Protein AF-0000000087523172 (afdb_homodimer)

Radius of gyration: 26.83 Å; Cα contacts (8 Å, |Δi|>4): 997; chains: 2; bounding box: 46×82×58 Å

Foldseek 3Di:
DVLLVVLVVLLQVLQVCCVVPVDDLCVLVVLVCLQQAFQLLLLLLLLLQAPPAPVCVVQLLLLLVLLLVLLVVQLVVLLCCCCPVVVHDLLQSLLLSLQLRAFALDLPVQSVQCSVPNSNLNNSSLSNNLNRLLCNLVSLQVSLCVQQVDHDDSVVVQCVGNSSVSNVVSSVCSVVVHHPVPDDPVSSVSSVVSNVSRNSSSSSSNSSLQDQPLCVVQVVSLVVSLCSQQPVSLVVLLVCVVVSVHDLSSSLSSSLSSRGGGHCVSLVSCVVSVHDNSNNNNNRNVNNVVCSPSSVVVNVCSVVVVD/DVLLVVLVVLLQLLQVCCVVPVDDLCVLVVLVCLQQQFQLLLLLLLLLQAPPAPVCVVQLLLLLVLLLVLLVVQLVVLLCCCCPVVVHDLLQSLLLSLQLSAFALDLPVQSVQCSVPNSNLNNSSLSNNLNRLLCNLVSLQVSLCVQQVDHDDSVVVQCVRNSSVSNVVSSVCSVVVHHPVPDDPVSSVSSVVSNVSRNSSSSSSNSSLQDQPLCVVQVVSLVVSLCSQAPVSLVVLLVCVVVSVHDLSSSLSSSLSSRGGGHCVSLVSCVVSVHDNSNNSNNRNVNNVCCSPRSVVVNVCSVVVVD

Sequence (614 aa):
MEIIFVIIFLILLGWVLKYLGFLAEKDKVTLNNIVIYVGMPALVFNSMLTNVKANELASFFKLTIFILVISLLCAALAYLVGKKLLKLQPKSLAAFILVCACGNTAFMGFPIITGFYGTEGFTRAIFCDVATLVVVVALASYLGAKVSGQKVNVFKQILKFPPSIAWAASLVLILLGVNMDMLPTFIPTVLDLLAGVVVPLIMISLGVSLSGKYLKIAMIPAIGVTAIQLIIAPAMGVLASPLFSFAELDKKVAVMESSMPPAMTPAIFAEMYGFDTKLISASIFLSTVVSLGSIPLLHMILESGLIMEIIFVIIFLILLGWVLKYLGFLAEKDKVTLNNIVIYVGMPALVFNSMLTNVKANELASFFKLTIFILVISLLCAALAYLVGKKLLKLQPKSLAAFILVCACGNTAFMGFPIITGFYGTEGFTRAIFCDVATLVVVVALASYLGAKVSGQKVNVFKQILKFPPSIAWAASLVLILLGVNMDMLPTFIPTVLDLLAGVVVPLIMISLGVSLSGKYLKIAMIPAIGVTAIQLIIAPAMGVLASPLFSFAELDKKVAVMESSMPPAMTPAIFAEMYGFDTKLISASIFLSTVVSLGSIPLLHMILESGLI

pLDDT: mean 92.28, std 5.83, range [63.78, 98.5]

InterPro domains:
  IPR004776 Membrane transport PIN-like [PF03547] (2-137)
  IPR004776 Membrane transport PIN-like [PF03547] (154-297)
  IPR038770 Sodium/solute symporter superfamily [G3DSA:1.20.1530.20] (147-306)

Secondary structure (DSSP, 8-state):
-HHHHHHHHHHHHHHHHHHTTSS-TTHHHHHHHHIIIIIHHHHHHHHHHHH--GGGHHHHHHHHHHHHHHHHHHHHHHHHIIIIIS---HHHHHHHHHHHH-B-TTTTHHHHHHHHHHHHHHHHHHHHHHHHHHHHHHHHHHHHHHHH-----HHHHHTTSHHHHHHHHHHHHHHTT--GGGS-THHHHHHHHHHTTHHHHHHHHHHHH---TTTTTTHHHHHHHHHIIIIIHHHHHHHHGGGGT--HHHHHHHHHHTTPPBPSHHHHHHHHHT--HHHHHHHHHHHHHHHHHHHHHHHHHHHHT--/-HHHHHHHHHHHHHHHHHHTTSS-TTHHHHHHHHIIIIIHHHHHHHHHHHH--GGGHHHHHHHHHHHHHHHHHHHHHHHHIIIIIS---HHHHHHHHHHHH-B-TTTTHHHHHHHHHHHHHHHHHHHHHHHHHHHHHHHHHHHHHHHH-----HHHHHTTSHHHHHHHHHHHHHHTT--GGGS-THHHHHHHHHHTTHHHHHHHHHHHH---TTTTTTHHHHHHHHHIIIIIHHHHHHHHGGGGT--HHHHHHHHHHTTPPBPSHHHHHHHHHT--HHHHHHHHHHHHHHHHHHHHHHHHHHHHT--

Organism: NCBI:txid91560

Solvent-accessible surface area (backbone atoms only — not comparable to full-atom values): 29547 Å² total; per-residue (Å²): 118,54,51,55,55,35,51,52,48,39,21,49,48,18,33,49,35,35,73,74,60,75,37,57,73,73,47,36,56,54,44,47,46,46,29,45,71,42,9,39,21,27,37,43,35,50,38,41,33,68,72,53,53,61,90,50,46,68,68,48,48,49,39,16,51,50,42,38,52,52,24,50,50,32,26,52,49,30,44,49,44,29,50,70,73,63,55,43,53,71,42,45,31,48,29,48,21,47,44,32,27,20,41,16,26,52,78,50,27,38,47,52,36,29,60,76,48,34,65,70,32,28,45,53,37,52,35,28,29,53,25,38,53,53,47,47,39,49,50,47,30,53,45,23,31,72,73,57,63,48,79,63,68,42,67,64,53,52,65,61,35,48,41,52,41,27,45,53,53,39,50,53,36,28,71,72,68,48,43,54,86,76,47,64,79,42,52,60,54,44,30,49,40,35,28,39,33,28,53,49,40,42,32,22,31,50,19,44,63,60,51,67,83,35,28,81,83,22,41,66,64,15,50,50,35,29,45,43,18,57,47,48,34,24,50,50,33,60,71,48,41,73,79,65,70,54,55,71,68,55,42,52,48,49,27,54,40,40,32,24,34,37,36,69,64,56,54,56,51,18,66,74,46,61,29,33,52,52,44,41,46,10,22,34,34,53,17,47,61,52,37,71,54,50,48,59,51,49,52,50,43,53,71,67,62,81,96,117,53,52,56,55,34,51,52,49,38,22,49,48,18,33,50,35,35,72,72,61,77,36,58,74,70,47,38,55,56,43,46,47,47,28,46,69,43,10,40,22,27,36,42,34,49,37,40,32,67,72,52,55,60,90,49,47,68,66,47,49,49,37,18,50,50,42,38,51,51,24,52,50,32,27,52,50,29,45,50,44,29,50,71,73,64,55,42,55,70,41,45,29,48,29,48,20,48,47,31,27,21,39,15,26,52,78,52,27,37,48,52,36,30,61,76,49,36,65,70,32,30,46,53,38,52,36,29,30,53,25,37,55,53,47,46,40,49,50,47,30,54,46,23,31,70,74,57,64,48,78,61,67,43,68,62,54,51,66,63,36,48,42,50,41,27,45,52,53,38,51,53,36,28,70,72,68,50,43,55,86,77,47,64,78,41,52,62,54,43,29,50,39,36,27,39,33,29,53,49,42,44,32,21,32,49,20,44,63,61,51,68,83,35,28,82,83,23,41,68,64,15,50,50,37,29,44,42,18,58,45,48,34,23,51,50,32,60,69,50,42,72,80,65,71,55,54,71,67,54,41,53,49,50,26,52,40,40,32,24,32,40,38,68,64,54,55,56,52,19,65,75,44,61,32,32,51,51,44,42,46,11,22,36,34,54,19,47,61,50,37,71,54,50,48,58,51,49,50,50,43,52,70,67,61,82,98

Structure (mmCIF, N/CA/C/O backbone):
data_AF-0000000087523172-model_v1
#
loop_
_entity.id
_entity.type
_entity.pdbx_description
1 polymer 'AEC family transporter'
#
loop_
_atom_site.group_PDB
_atom_site.id
_atom_site.type_symbol
_atom_site.label_atom_id
_atom_site.label_alt_id
_atom_site.label_comp_id
_atom_site.label_asym_id
_atom_site.label_entity_id
_atom_site.label_seq_id
_atom_site.pdbx_PDB_ins_code
_atom_site.Cartn_x
_atom_site.Cartn_y
_atom_site.Cartn_z
_atom_site.occupancy
_atom_site.B_iso_or_equiv
_atom_site.auth_seq_id
_atom_site.auth_comp_id
_atom_site.auth_asym_id
_atom_site.auth_atom_id
_atom_site.pdbx_PDB_model_num
ATOM 1 N N . MET A 1 1 ? 11.305 19.484 -7.871 1 63.91 1 MET A N 1
ATOM 2 C CA . MET A 1 1 ? 10.07 19.719 -8.617 1 63.91 1 MET A CA 1
ATOM 3 C C . MET A 1 1 ? 9.422 18.391 -9.031 1 63.91 1 MET A C 1
ATOM 5 O O . MET A 1 1 ? 8.195 18.281 -9.062 1 63.91 1 MET A O 1
ATOM 9 N N . GLU A 1 2 ? 10.164 17.312 -9.023 1 80.06 2 GLU A N 1
ATOM 10 C CA . GLU A 1 2 ? 9.695 16.031 -9.516 1 80.06 2 GLU A CA 1
ATOM 11 C C . GLU A 1 2 ? 8.75 15.367 -8.516 1 80.06 2 GLU A C 1
ATOM 13 O O . GLU A 1 2 ? 7.773 14.719 -8.906 1 80.06 2 GLU A O 1
ATOM 18 N N . ILE A 1 3 ? 8.867 15.844 -7.301 1 81.25 3 ILE A N 1
ATOM 19 C CA . ILE A 1 3 ? 8.078 15.18 -6.266 1 81.25 3 ILE A CA 1
ATOM 20 C C . ILE A 1 3 ? 6.637 15.672 -6.328 1 81.25 3 ILE A C 1
ATOM 22 O O . ILE A 1 3 ? 5.703 14.906 -6.074 1 81.25 3 ILE A O 1
ATOM 26 N N . ILE A 1 4 ? 6.562 16.844 -6.711 1 81.69 4 ILE A N 1
ATOM 27 C CA . ILE A 1 4 ? 5.223 17.406 -6.766 1 81.69 4 ILE A CA 1
ATOM 28 C C . ILE A 1 4 ? 4.418 16.75 -7.879 1 81.69 4 ILE A C 1
ATOM 30 O O . ILE A 1 4 ? 3.219 16.5 -7.727 1 81.69 4 ILE A O 1
ATOM 34 N N . PHE A 1 5 ? 5.094 16.531 -8.922 1 87.94 5 PHE A N 1
ATOM 35 C CA . PHE A 1 5 ? 4.434 15.828 -10.008 1 87.94 5 PHE A CA 1
ATOM 36 C C . PHE A 1 5 ? 4 14.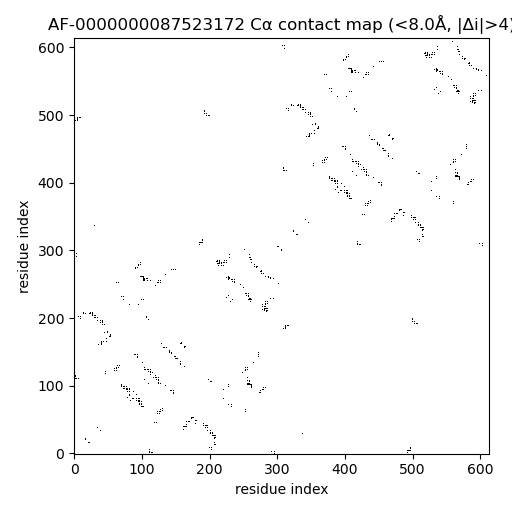43 -9.57 1 87.94 5 PHE A C 1
ATOM 38 O O . PHE A 1 5 ? 2.928 13.961 -9.961 1 87.94 5 PHE A O 1
ATOM 45 N N . VAL A 1 6 ? 4.797 13.875 -8.75 1 90.75 6 VAL A N 1
ATOM 46 C CA . VAL A 1 6 ? 4.496 12.539 -8.234 1 90.75 6 VAL A CA 1
ATOM 47 C C . VAL A 1 6 ? 3.234 12.586 -7.371 1 90.75 6 VAL A C 1
ATOM 49 O O . VAL A 1 6 ? 2.312 11.797 -7.566 1 90.75 6 VAL A O 1
ATOM 52 N N . ILE A 1 7 ? 3.168 13.555 -6.566 1 87.38 7 ILE A N 1
ATOM 53 C CA . ILE A 1 7 ? 2.062 13.688 -5.625 1 87.38 7 ILE A CA 1
ATOM 54 C C . ILE A 1 7 ? 0.773 13.992 -6.387 1 87.38 7 ILE A C 1
ATOM 56 O O . ILE A 1 7 ? -0.258 13.359 -6.156 1 87.38 7 ILE A O 1
ATOM 60 N N . ILE A 1 8 ? 0.877 14.883 -7.285 1 88.94 8 ILE A N 1
ATOM 61 C CA . ILE A 1 8 ? -0.281 15.273 -8.086 1 88.94 8 ILE A CA 1
ATOM 62 C C . ILE A 1 8 ? -0.781 14.07 -8.883 1 88.94 8 ILE A C 1
ATOM 64 O O . ILE A 1 8 ? -1.986 13.82 -8.953 1 88.94 8 ILE A O 1
ATOM 68 N N . PHE A 1 9 ? 0.11 13.383 -9.43 1 92.81 9 PHE A N 1
ATOM 69 C CA . PHE A 1 9 ? -0.251 12.219 -10.234 1 92.81 9 PHE A CA 1
ATOM 70 C C . PHE A 1 9 ? -0.989 11.188 -9.391 1 92.81 9 PHE A C 1
ATOM 72 O O . PHE A 1 9 ? -2.01 10.641 -9.812 1 92.81 9 PHE A O 1
ATOM 79 N N . LEU A 1 10 ? -0.521 10.922 -8.234 1 93.44 10 LEU A N 1
ATOM 80 C CA . LEU A 1 10 ? -1.11 9.891 -7.387 1 93.44 10 LEU A CA 1
ATOM 81 C C . LEU A 1 10 ? -2.498 10.312 -6.914 1 93.44 10 LEU A C 1
ATOM 83 O O . LEU A 1 10 ? -3.416 9.484 -6.863 1 93.44 10 LEU A O 1
ATOM 87 N N . ILE A 1 11 ? -2.643 11.57 -6.578 1 90.62 11 ILE A N 1
ATOM 88 C CA . ILE A 1 11 ? -3.949 12.078 -6.176 1 90.62 11 ILE A CA 1
ATOM 89 C C . ILE A 1 11 ? -4.922 11.984 -7.348 1 90.62 11 ILE A C 1
ATOM 91 O O . ILE A 1 11 ? -6.055 11.523 -7.191 1 90.62 11 ILE A O 1
ATOM 95 N N . LEU A 1 12 ? -4.461 12.406 -8.5 1 92.25 12 LEU A N 1
ATOM 96 C CA . LEU A 1 12 ? -5.289 12.344 -9.695 1 92.25 12 LEU A CA 1
ATOM 97 C C . LEU A 1 12 ? -5.672 10.906 -10.016 1 92.25 12 LEU A C 1
ATOM 99 O O . LEU A 1 12 ? -6.785 10.641 -10.477 1 92.25 12 LEU A O 1
ATOM 103 N N . LEU A 1 13 ? -4.75 10.047 -9.828 1 94.62 13 LEU A N 1
ATOM 104 C CA . LEU A 1 13 ? -5.02 8.633 -10.047 1 94.62 13 LEU A CA 1
ATOM 105 C C . LEU A 1 13 ? -6.172 8.156 -9.172 1 94.62 13 LEU A C 1
ATOM 107 O O . LEU A 1 13 ? -7.051 7.426 -9.633 1 94.62 13 LEU A O 1
ATOM 111 N N . GLY A 1 14 ? -6.156 8.523 -7.898 1 93.06 14 GLY A N 1
ATOM 112 C CA . GLY A 1 14 ? -7.266 8.188 -7.023 1 93.06 14 GLY A CA 1
ATOM 113 C C . GLY A 1 14 ? -8.602 8.703 -7.527 1 93.06 14 GLY A C 1
ATOM 114 O O . GLY A 1 14 ? -9.594 7.98 -7.523 1 93.06 14 GLY A O 1
ATOM 115 N N . TRP A 1 15 ? -8.57 9.898 -7.957 1 90.25 15 TRP A N 1
ATOM 116 C CA . TRP A 1 15 ? -9.773 10.523 -8.492 1 90.25 15 TRP A CA 1
ATOM 117 C C . TRP A 1 15 ? -10.258 9.789 -9.734 1 90.25 15 TRP A C 1
ATOM 119 O O . TRP A 1 15 ? -11.461 9.531 -9.891 1 90.25 15 TRP A O 1
ATOM 129 N N . VAL A 1 16 ? -9.383 9.438 -10.633 1 92.62 16 VAL A N 1
ATOM 130 C CA . VAL A 1 16 ? -9.703 8.758 -11.883 1 92.62 16 VAL A CA 1
ATOM 131 C C . VAL A 1 16 ? -10.258 7.363 -11.586 1 92.62 16 VAL A C 1
ATOM 133 O O . VAL A 1 16 ? -11.227 6.926 -12.211 1 92.62 16 VAL A O 1
ATOM 136 N N . LEU A 1 17 ? -9.656 6.699 -10.641 1 91.88 17 LEU A N 1
ATOM 137 C CA . LEU A 1 17 ? -10.117 5.363 -10.273 1 91.88 17 LEU A CA 1
ATOM 138 C C . LEU A 1 17 ? -11.539 5.406 -9.734 1 91.88 17 LEU A C 1
ATOM 140 O O . LEU A 1 17 ? -12.336 4.5 -10 1 91.88 17 LEU A O 1
ATOM 144 N N . LYS A 1 18 ? -11.781 6.398 -8.969 1 91.56 18 LYS A N 1
ATOM 145 C CA . LYS A 1 18 ? -13.148 6.594 -8.484 1 91.56 18 LYS A CA 1
ATOM 146 C C . LYS A 1 18 ? -14.094 6.91 -9.641 1 91.56 18 LYS A C 1
ATOM 148 O O . LYS A 1 18 ? -15.188 6.34 -9.727 1 91.56 18 LYS A O 1
ATOM 153 N N . TYR A 1 19 ? -13.688 7.758 -10.516 1 90.12 19 TYR A N 1
ATOM 154 C CA . TYR A 1 19 ? -14.492 8.18 -11.656 1 90.12 19 TYR A CA 1
ATOM 155 C C . TYR A 1 19 ? -14.812 7.004 -12.562 1 90.12 19 TYR A C 1
ATOM 157 O O . TYR A 1 19 ? -15.93 6.898 -13.07 1 90.12 19 TYR A O 1
ATOM 165 N N . LEU A 1 20 ? -13.914 6.117 -12.75 1 90.31 20 LEU A N 1
ATOM 166 C CA . LEU A 1 20 ? -14.078 4.977 -13.648 1 90.31 20 LEU A CA 1
ATOM 167 C C . LEU A 1 20 ? -14.781 3.824 -12.938 1 90.31 20 LEU A C 1
ATOM 169 O O . LEU A 1 20 ? -15.086 2.805 -13.562 1 90.31 20 LEU A O 1
ATOM 173 N N . GLY A 1 21 ? -14.961 3.98 -11.648 1 89.81 21 GLY A N 1
ATOM 174 C CA . GLY A 1 21 ? -15.734 2.992 -10.922 1 89.81 21 GLY A CA 1
ATOM 175 C C . GLY A 1 21 ? -14.898 1.84 -10.398 1 89.81 21 GLY A C 1
ATOM 176 O O . GLY A 1 21 ? -15.438 0.845 -9.906 1 89.81 21 GLY A O 1
ATOM 177 N N . PHE A 1 22 ? -13.602 1.986 -10.492 1 86.88 22 PHE A N 1
ATOM 178 C CA . PHE A 1 22 ? -12.734 0.94 -9.969 1 86.88 22 PHE A CA 1
ATOM 179 C C . PHE A 1 22 ? -12.688 0.997 -8.445 1 86.88 22 PHE A C 1
ATOM 181 O O . PHE A 1 22 ? -12.461 -0.021 -7.789 1 86.88 22 PHE A O 1
ATOM 188 N N . LEU A 1 23 ? -12.797 2.172 -7.938 1 89.31 23 LEU A N 1
ATOM 189 C CA . LEU A 1 23 ? -12.914 2.41 -6.504 1 89.31 23 LEU A CA 1
ATOM 190 C C . LEU A 1 23 ? -14.188 3.195 -6.188 1 89.31 23 LEU A C 1
ATOM 192 O O . LEU A 1 23 ? -14.617 4.035 -6.98 1 89.31 23 LEU A O 1
ATOM 196 N N . ALA A 1 24 ? -14.812 2.766 -5.109 1 90.75 24 ALA A N 1
ATOM 197 C CA . ALA A 1 24 ? -15.938 3.531 -4.578 1 90.75 24 ALA A CA 1
ATOM 198 C C . ALA A 1 24 ? -15.5 4.418 -3.414 1 90.75 24 ALA A C 1
ATOM 200 O O . ALA A 1 24 ? -14.391 4.258 -2.889 1 90.75 24 ALA A O 1
ATOM 201 N N . GLU A 1 25 ? -16.297 5.367 -3.021 1 88.38 25 GLU A N 1
ATOM 202 C CA . GLU A 1 25 ? -16 6.27 -1.911 1 88.38 25 GLU A CA 1
ATOM 203 C C . GLU A 1 25 ? -15.734 5.488 -0.626 1 88.38 25 GLU A C 1
ATOM 205 O O . GLU A 1 25 ? -14.883 5.879 0.178 1 88.38 25 GLU A O 1
ATOM 210 N N . LYS A 1 26 ? -16.391 4.406 -0.469 1 89.62 26 LYS A N 1
ATOM 211 C CA . LYS A 1 26 ? -16.266 3.604 0.746 1 89.62 26 LYS A CA 1
ATOM 212 C C . LYS A 1 26 ? -14.883 2.945 0.827 1 89.62 26 LYS A C 1
ATOM 214 O O . LYS A 1 26 ? -14.438 2.568 1.91 1 89.62 26 LYS A O 1
ATOM 219 N N . ASP A 1 27 ? -14.242 2.791 -0.289 1 90.88 27 ASP A N 1
ATOM 220 C CA . ASP A 1 27 ? -12.953 2.1 -0.333 1 90.88 27 ASP A CA 1
ATOM 221 C C . ASP A 1 27 ? -11.867 2.91 0.373 1 90.88 27 ASP A C 1
ATOM 223 O O . ASP A 1 27 ? -10.852 2.357 0.794 1 90.88 27 ASP A O 1
ATOM 227 N N . LYS A 1 28 ? -12.094 4.227 0.439 1 89.5 28 LYS A N 1
ATOM 228 C CA . LYS A 1 28 ? -11.117 5.055 1.129 1 89.5 28 LYS A CA 1
ATOM 229 C C . LYS A 1 28 ? -10.945 4.617 2.58 1 89.5 28 LYS A C 1
ATOM 231 O O . LYS A 1 28 ? -9.859 4.742 3.15 1 89.5 28 LYS A O 1
ATOM 236 N N . VAL A 1 29 ? -11.984 4.055 3.16 1 88 29 VAL A N 1
ATOM 237 C CA . VAL A 1 29 ? -11.945 3.621 4.551 1 88 29 VAL A CA 1
ATOM 238 C C . VAL A 1 29 ? -10.953 2.467 4.703 1 88 29 VAL A C 1
ATOM 240 O O . VAL A 1 29 ? -10.117 2.473 5.613 1 88 29 VAL A O 1
ATOM 243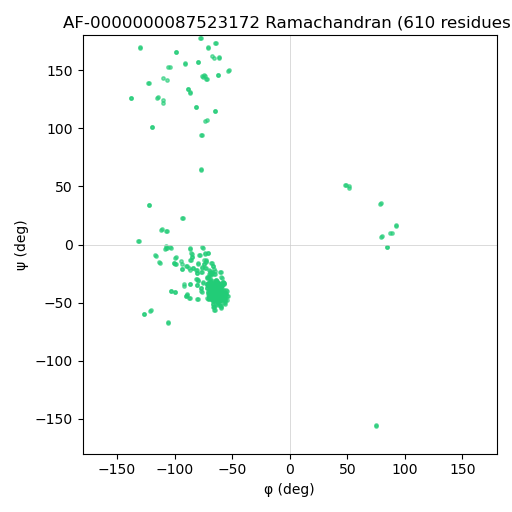 N N . THR A 1 30 ? -11 1.577 3.809 1 89.88 30 THR A N 1
ATOM 244 C CA . THR A 1 30 ? -10.086 0.438 3.828 1 89.88 30 THR A CA 1
ATOM 245 C C . THR A 1 30 ? -8.648 0.897 3.641 1 89.88 30 THR A C 1
ATOM 247 O O . THR A 1 30 ? -7.75 0.456 4.363 1 89.88 30 THR A O 1
ATOM 250 N N . LEU A 1 31 ? -8.438 1.741 2.674 1 91.5 31 LEU A N 1
ATOM 251 C CA . LEU A 1 31 ? -7.098 2.252 2.412 1 91.5 31 LEU A CA 1
ATOM 252 C C . LEU A 1 31 ? -6.551 2.992 3.631 1 91.5 31 LEU A C 1
ATOM 254 O O . LEU A 1 31 ? -5.41 2.768 4.035 1 91.5 31 LEU A O 1
ATOM 258 N N . ASN A 1 32 ? -7.344 3.762 4.203 1 87.94 32 ASN A N 1
ATOM 259 C CA . ASN A 1 32 ? -6.945 4.52 5.383 1 87.94 32 ASN A CA 1
ATOM 260 C C . ASN A 1 32 ? -6.652 3.604 6.566 1 87.94 32 ASN A C 1
ATOM 262 O O . ASN A 1 32 ? -5.73 3.861 7.348 1 87.94 32 ASN A O 1
ATOM 266 N N . ASN A 1 33 ? -7.438 2.584 6.703 1 87.94 33 ASN A N 1
ATOM 267 C CA . ASN A 1 33 ? -7.203 1.636 7.785 1 87.94 33 ASN A CA 1
ATOM 268 C C . ASN A 1 33 ? -5.836 0.968 7.66 1 87.94 33 ASN A C 1
ATOM 270 O O . ASN A 1 33 ? -5.129 0.803 8.656 1 87.94 33 ASN A O 1
ATOM 274 N N . ILE A 1 34 ? -5.512 0.633 6.484 1 91.62 34 ILE A N 1
ATOM 275 C CA . ILE A 1 34 ? -4.203 0.035 6.254 1 91.62 34 ILE A CA 1
ATOM 276 C C . ILE A 1 34 ? -3.107 1.041 6.605 1 91.62 34 ILE A C 1
ATOM 278 O O . ILE A 1 34 ? -2.125 0.694 7.266 1 91.62 34 ILE A O 1
ATOM 282 N N . VAL A 1 35 ? -3.287 2.232 6.191 1 90.75 35 VAL A N 1
ATOM 283 C CA . VAL A 1 35 ? -2.287 3.271 6.41 1 90.75 35 VAL A CA 1
ATOM 284 C C . VAL A 1 35 ? -2.164 3.568 7.902 1 90.75 35 VAL A C 1
ATOM 286 O O . VAL A 1 35 ? -1.058 3.6 8.445 1 90.75 35 VAL A O 1
ATOM 289 N N . ILE A 1 36 ? -3.25 3.727 8.617 1 88.56 36 ILE A N 1
ATOM 290 C CA . ILE A 1 36 ? -3.291 4.219 9.984 1 88.56 36 ILE A CA 1
ATOM 291 C C . ILE A 1 36 ? -2.863 3.111 10.945 1 88.56 36 ILE A C 1
ATOM 293 O O . ILE A 1 36 ? -2.123 3.361 11.898 1 88.56 36 ILE A O 1
ATOM 297 N N . TYR A 1 37 ? -3.254 1.885 10.648 1 89.25 37 TYR A N 1
ATOM 298 C CA . TYR A 1 37 ? -3.057 0.834 11.641 1 89.25 37 TYR A CA 1
ATOM 299 C C . TYR A 1 37 ? -1.81 0.015 11.328 1 89.25 37 TYR A C 1
ATOM 301 O O . TYR A 1 37 ? -1.288 -0.689 12.195 1 89.25 37 TYR A O 1
ATOM 309 N N . VAL A 1 38 ? -1.358 0.153 10.094 1 93.38 38 VAL A N 1
ATOM 310 C CA . VAL A 1 38 ? -0.256 -0.728 9.727 1 93.38 38 VAL A CA 1
ATOM 311 C C . VAL A 1 38 ? 0.902 0.099 9.172 1 93.38 38 VAL A C 1
ATOM 313 O O . VAL A 1 38 ? 1.975 0.161 9.773 1 93.38 38 VAL A O 1
ATOM 316 N N . GLY A 1 39 ? 0.68 0.823 8.102 1 93.38 39 GLY A N 1
ATOM 317 C CA . GLY A 1 39 ? 1.724 1.539 7.387 1 93.38 39 GLY A CA 1
ATOM 318 C C . GLY A 1 39 ? 2.395 2.611 8.227 1 93.38 39 GLY A C 1
ATOM 319 O O . GLY A 1 39 ? 3.619 2.627 8.359 1 93.38 39 GLY A O 1
ATOM 320 N N . MET A 1 40 ? 1.623 3.475 8.828 1 90.69 40 MET A N 1
ATOM 321 C CA . MET A 1 40 ? 2.162 4.621 9.547 1 90.69 40 MET A CA 1
ATOM 322 C C . MET A 1 40 ? 2.885 4.176 10.82 1 90.69 40 MET A C 1
ATOM 324 O O . MET A 1 40 ? 3.984 4.648 11.109 1 90.69 40 MET A O 1
ATOM 328 N N . PRO A 1 41 ? 2.314 3.289 11.57 1 92.81 41 PRO A N 1
ATOM 329 C CA . PRO A 1 41 ? 3.076 2.801 12.719 1 92.81 41 PRO A CA 1
ATOM 330 C C . PRO A 1 41 ? 4.426 2.201 12.328 1 92.81 41 PRO A C 1
ATOM 332 O O . PRO A 1 41 ? 5.434 2.451 12.992 1 92.81 41 PRO A O 1
ATOM 335 N N . ALA A 1 42 ? 4.41 1.449 11.258 1 94.44 42 ALA A N 1
ATOM 336 C CA . ALA A 1 42 ? 5.66 0.868 10.773 1 94.44 42 ALA A CA 1
ATOM 337 C C . ALA A 1 42 ? 6.648 1.955 10.359 1 94.44 42 ALA A C 1
ATOM 339 O O . ALA A 1 42 ? 7.836 1.877 10.672 1 94.44 42 ALA A O 1
ATOM 340 N N . LEU A 1 43 ? 6.168 2.883 9.68 1 91.88 43 LEU A N 1
ATOM 341 C CA . LEU A 1 43 ? 7 3.975 9.188 1 91.88 43 LEU A CA 1
ATOM 342 C C . LEU A 1 43 ? 7.566 4.789 10.344 1 91.88 43 LEU A C 1
ATOM 344 O O . LEU A 1 43 ? 8.75 5.133 10.344 1 91.88 43 LEU A O 1
ATOM 348 N N . VAL A 1 44 ? 6.754 5.098 11.281 1 93.31 44 VAL A N 1
ATOM 349 C CA . VAL A 1 44 ? 7.156 5.879 12.445 1 93.31 44 VAL A CA 1
ATOM 350 C C . VAL A 1 44 ? 8.211 5.113 13.242 1 93.31 44 VAL A C 1
ATOM 352 O O . VAL A 1 44 ? 9.281 5.648 13.539 1 93.31 44 VAL A O 1
ATOM 355 N N . PHE A 1 45 ? 7.895 3.846 13.508 1 94.69 45 PHE A N 1
ATOM 356 C CA . PHE A 1 45 ? 8.812 3.01 14.273 1 94.69 45 PHE A CA 1
ATOM 357 C C . PHE A 1 45 ? 10.156 2.896 13.562 1 94.69 45 PHE A C 1
ATOM 359 O O . PHE A 1 45 ? 11.211 3.074 14.188 1 94.69 45 PHE A O 1
ATOM 366 N N . ASN A 1 46 ? 10.102 2.648 12.336 1 93.69 46 ASN A N 1
ATOM 367 C CA . ASN A 1 46 ? 11.32 2.516 11.547 1 93.69 46 ASN A CA 1
ATOM 368 C C . ASN A 1 46 ? 12.117 3.814 11.531 1 93.69 46 ASN A C 1
ATOM 370 O O . ASN A 1 46 ? 13.328 3.807 11.781 1 93.69 46 ASN A O 1
ATOM 374 N N . SER A 1 47 ? 11.5 4.871 11.273 1 92.88 47 SER A N 1
ATOM 375 C CA . SER A 1 47 ? 12.172 6.16 11.148 1 92.88 47 SER A CA 1
ATOM 376 C C . SER A 1 47 ? 12.75 6.613 12.484 1 92.88 47 SER A C 1
ATOM 378 O O . SER A 1 47 ? 13.898 7.055 12.547 1 92.88 47 SER A O 1
ATOM 380 N N . MET A 1 48 ? 12.031 6.438 13.523 1 94.81 48 MET A N 1
ATOM 381 C CA . MET A 1 48 ? 12.453 6.875 14.852 1 94.81 48 MET A CA 1
ATOM 382 C C . MET A 1 48 ? 13.664 6.078 15.336 1 94.81 48 MET A C 1
ATOM 384 O O . MET A 1 48 ? 14.672 6.66 15.727 1 94.81 48 MET A O 1
ATOM 388 N N . LEU A 1 49 ? 13.586 4.789 15.219 1 95.38 49 LEU A N 1
ATOM 389 C CA . LEU A 1 49 ? 14.641 3.941 15.758 1 95.38 49 LEU A CA 1
ATOM 390 C C . LEU A 1 49 ? 15.891 4.004 14.875 1 95.38 49 LEU A C 1
ATOM 392 O O . LEU A 1 49 ? 16.984 3.631 15.312 1 95.38 49 LEU A O 1
ATOM 396 N N . THR A 1 50 ? 15.75 4.461 13.703 1 93.25 50 THR A N 1
ATOM 397 C CA . THR A 1 50 ? 16.891 4.539 12.789 1 93.25 50 THR A CA 1
ATOM 398 C C . THR A 1 50 ? 17.578 5.898 12.891 1 93.25 50 THR A C 1
ATOM 400 O O . THR A 1 50 ? 18.797 5.988 12.812 1 93.25 50 THR A O 1
ATOM 403 N N . ASN A 1 51 ? 16.781 6.941 13.133 1 92.88 51 ASN A N 1
ATOM 404 C CA . ASN A 1 51 ? 17.328 8.273 12.883 1 92.88 51 ASN A CA 1
ATOM 405 C C . ASN A 1 51 ? 17.406 9.094 14.164 1 92.88 51 ASN A C 1
ATOM 407 O O . ASN A 1 51 ? 17.984 10.188 14.172 1 92.88 51 ASN A O 1
ATOM 411 N N . VAL A 1 52 ? 16.844 8.617 15.219 1 94.62 52 VAL A N 1
ATOM 412 C CA . VAL A 1 52 ? 16.766 9.445 16.422 1 94.62 52 VAL A CA 1
ATOM 413 C C . VAL A 1 52 ? 17.594 8.812 17.531 1 94.62 52 VAL A C 1
ATOM 415 O O . VAL A 1 52 ? 17.453 7.621 17.812 1 94.62 52 VAL A O 1
ATOM 418 N N . LYS A 1 53 ? 18.547 9.594 18.125 1 94 53 LYS A N 1
ATOM 419 C CA . LYS A 1 53 ? 19.281 9.227 19.328 1 94 53 LYS A CA 1
ATOM 420 C C . LYS A 1 53 ? 18.766 9.984 20.547 1 94 53 LYS A C 1
ATOM 422 O O . LYS A 1 53 ? 18.219 11.086 20.406 1 94 53 LYS A O 1
ATOM 427 N N . ALA A 1 54 ? 18.891 9.469 21.641 1 94.38 54 ALA A N 1
ATOM 428 C CA . ALA A 1 54 ? 18.359 10.039 22.875 1 94.38 54 ALA A CA 1
ATOM 429 C C . ALA A 1 54 ? 18.859 11.461 23.094 1 94.38 54 ALA A C 1
ATOM 431 O O . ALA A 1 54 ? 18.109 12.344 23.531 1 94.38 54 ALA A O 1
ATOM 432 N N . ASN A 1 55 ? 20.078 11.664 22.781 1 94.12 55 ASN A N 1
ATOM 433 C CA . ASN A 1 55 ? 20.703 12.969 23.031 1 94.12 55 ASN A CA 1
ATOM 434 C C . ASN A 1 55 ? 20.203 14.023 22.047 1 94.12 55 ASN A C 1
ATOM 436 O O . ASN A 1 55 ? 20.484 15.211 22.219 1 94.12 55 ASN A O 1
ATOM 440 N N . GLU A 1 56 ? 19.438 13.688 21.016 1 93.94 56 GLU A N 1
ATOM 441 C CA . GLU A 1 56 ? 18.938 14.609 20 1 93.94 56 GLU A CA 1
ATOM 442 C C . GLU A 1 56 ? 17.469 14.922 20.219 1 93.94 56 GLU A C 1
ATOM 444 O O . GLU A 1 56 ? 16.891 15.734 19.5 1 93.94 56 GLU A O 1
ATOM 449 N N . LEU A 1 57 ? 16.859 14.352 21.172 1 95.25 57 LEU A N 1
ATOM 450 C CA . LEU A 1 57 ? 15.422 14.438 21.375 1 95.25 57 LEU A CA 1
ATOM 451 C C . LEU A 1 57 ? 14.992 15.875 21.625 1 95.25 57 LEU A C 1
ATOM 453 O O . LEU A 1 57 ? 13.93 16.297 21.172 1 95.25 57 LEU A O 1
ATOM 457 N N . ALA A 1 58 ? 15.805 16.578 22.312 1 94.31 58 ALA A N 1
ATOM 458 C CA . ALA A 1 58 ? 15.461 17.969 22.625 1 94.31 58 ALA A CA 1
ATOM 459 C C . ALA A 1 58 ? 15.289 18.781 21.344 1 94.31 58 ALA A C 1
ATOM 461 O O . ALA A 1 58 ? 14.383 19.609 21.25 1 94.31 58 ALA A O 1
ATOM 462 N N . SER A 1 59 ? 16.156 18.578 20.422 1 94.88 59 SER A N 1
ATOM 463 C CA . SER A 1 59 ? 16.094 19.281 19.141 1 94.88 59 SER A CA 1
ATOM 464 C C . SER A 1 59 ? 14.828 18.906 18.375 1 94.88 59 SER A C 1
ATOM 466 O O . SER A 1 59 ? 14.203 19.766 17.75 1 94.88 59 SER A O 1
ATOM 468 N N . PHE A 1 60 ? 14.469 17.719 18.453 1 96.25 60 PHE A N 1
ATOM 469 C CA . PHE A 1 60 ? 13.266 17.266 17.75 1 96.25 60 PHE A CA 1
ATOM 470 C C . PHE A 1 60 ? 12.016 17.844 18.406 1 96.25 60 PHE A C 1
ATOM 472 O O . PHE A 1 60 ? 11.055 18.188 17.719 1 96.25 60 PHE A O 1
ATOM 479 N N . PHE A 1 61 ? 12.039 18.016 19.688 1 96.75 61 PHE A N 1
ATOM 480 C CA . PHE A 1 61 ? 10.875 18.516 20.406 1 96.75 61 PHE A CA 1
ATOM 481 C C . PHE A 1 61 ? 10.672 20 20.156 1 96.75 61 PHE A C 1
ATOM 483 O O . PHE A 1 61 ? 9.562 20.516 20.297 1 96.75 61 PHE A O 1
ATOM 490 N N . LYS A 1 62 ? 11.703 20.672 19.734 1 97.38 62 LYS A N 1
ATOM 491 C CA . LYS A 1 62 ? 11.547 22.047 19.297 1 97.38 62 LYS A CA 1
ATOM 492 C C . LYS A 1 62 ? 10.57 22.156 18.125 1 97.38 62 LYS A C 1
ATOM 494 O O . LYS A 1 62 ? 9.82 23.125 18.016 1 97.38 62 LYS A O 1
ATOM 499 N N . LEU A 1 63 ? 10.625 21.172 17.312 1 98 63 LEU A N 1
ATOM 500 C CA . LEU A 1 63 ? 9.719 21.141 16.172 1 98 63 LEU A CA 1
ATOM 501 C C . LEU A 1 63 ? 8.266 21.016 16.625 1 98 63 LEU A C 1
ATOM 503 O O . LEU A 1 63 ? 7.379 21.672 16.094 1 98 63 LEU A O 1
ATOM 507 N N . THR A 1 64 ? 8.094 20.188 17.641 1 97.62 64 THR A N 1
ATOM 508 C CA . THR A 1 64 ? 6.766 20.016 18.203 1 97.62 64 THR A CA 1
ATOM 509 C C . THR A 1 64 ? 6.238 21.312 18.781 1 97.62 64 THR A C 1
ATOM 511 O O . THR A 1 64 ? 5.105 21.719 18.5 1 97.62 64 THR A O 1
ATOM 514 N N . ILE A 1 65 ? 7.062 21.953 19.484 1 97.81 65 ILE A N 1
ATOM 515 C CA . ILE A 1 65 ? 6.684 23.219 20.125 1 97.81 65 ILE A CA 1
ATOM 516 C C . ILE A 1 65 ? 6.391 24.266 19.047 1 97.81 65 ILE A C 1
ATOM 518 O O . ILE A 1 65 ? 5.43 25.031 19.156 1 97.81 65 ILE A O 1
ATOM 522 N N . PHE A 1 66 ? 7.215 24.281 18.047 1 98.12 66 PHE A N 1
ATOM 523 C CA . PHE A 1 66 ? 7.051 25.219 16.938 1 98.12 66 PHE A CA 1
ATOM 524 C C . PHE A 1 66 ? 5.676 25.078 16.297 1 98.12 66 PHE A C 1
ATOM 526 O O . PHE A 1 66 ? 4.949 26.062 16.156 1 98.12 66 PHE A O 1
ATOM 533 N N . ILE A 1 67 ? 5.297 23.859 15.953 1 98.06 67 ILE A N 1
ATOM 534 C CA . ILE A 1 67 ? 4.02 23.609 15.289 1 98.06 67 ILE A CA 1
ATOM 535 C C . ILE A 1 67 ? 2.873 23.906 16.25 1 98.06 67 ILE A C 1
ATOM 537 O O . ILE A 1 67 ? 1.823 24.406 15.844 1 98.06 67 ILE A O 1
ATOM 541 N N . LEU A 1 68 ? 3.072 23.562 17.516 1 97.5 68 LEU A N 1
ATOM 542 C CA . LEU A 1 68 ? 2.07 23.875 18.531 1 97.5 68 LEU A CA 1
ATOM 543 C C . LEU A 1 68 ? 1.778 25.375 18.562 1 97.5 68 LEU A C 1
ATOM 545 O O . LEU A 1 68 ? 0.615 25.781 18.578 1 97.5 68 LEU A O 1
ATOM 549 N N . VAL A 1 69 ? 2.811 26.141 18.578 1 97.62 69 VAL A N 1
ATOM 550 C CA . VAL A 1 69 ? 2.686 27.594 18.656 1 97.62 69 VAL A CA 1
ATOM 551 C C . VAL A 1 69 ? 1.985 28.109 17.406 1 97.62 69 VAL A C 1
ATOM 553 O O . VAL A 1 69 ? 1.047 28.906 17.484 1 97.62 69 VAL A O 1
ATOM 556 N N . ILE A 1 70 ? 2.398 27.656 16.234 1 98.06 70 ILE A N 1
ATOM 557 C CA . ILE A 1 70 ? 1.812 28.109 14.977 1 98.06 70 ILE A CA 1
ATOM 558 C C . ILE A 1 70 ? 0.333 27.734 14.938 1 98.06 70 ILE A C 1
ATOM 560 O O . ILE A 1 70 ? -0.505 28.531 14.516 1 98.06 70 ILE A O 1
ATOM 564 N N . SER A 1 71 ? 0.017 26.516 15.352 1 98 71 SER A N 1
ATOM 565 C CA . SER A 1 71 ? -1.363 26.031 15.352 1 98 71 SER A CA 1
ATOM 566 C C . SER A 1 71 ? -2.238 26.875 16.266 1 98 71 SER A C 1
ATOM 568 O O . SER A 1 71 ? -3.367 27.234 15.914 1 98 71 SER A O 1
ATOM 570 N N . LEU A 1 72 ? -1.748 27.188 17.438 1 97.25 72 LEU A N 1
ATOM 571 C CA . LEU A 1 72 ? -2.504 27.984 18.406 1 97.25 72 LEU A CA 1
ATOM 572 C C . LEU A 1 72 ? -2.699 29.406 17.891 1 97.25 72 LEU A C 1
ATOM 574 O O . LEU A 1 72 ? -3.756 30 18.109 1 97.25 72 LEU A O 1
ATOM 578 N N . LEU A 1 73 ? -1.675 29.922 17.266 1 97.94 73 LEU A N 1
ATOM 579 C CA . LEU A 1 73 ? -1.803 31.25 16.672 1 97.94 73 LEU A CA 1
ATOM 580 C C . LEU A 1 73 ? -2.848 31.234 15.555 1 97.94 73 LEU A C 1
ATOM 582 O O . LEU A 1 73 ? -3.629 32.188 15.43 1 97.94 73 LEU A O 1
ATOM 586 N N . CYS A 1 74 ? -2.852 30.203 14.766 1 98.31 74 CYS A N 1
ATOM 587 C CA . CYS A 1 74 ? -3.852 30.078 13.711 1 98.31 74 CYS A CA 1
ATOM 588 C C . CYS A 1 74 ? -5.254 29.953 14.305 1 98.31 74 CYS A C 1
ATOM 590 O O . CYS A 1 74 ? -6.207 30.516 13.758 1 98.31 74 CYS A O 1
ATOM 592 N N . ALA A 1 75 ? -5.363 29.219 15.383 1 98.06 75 ALA A N 1
ATOM 593 C CA . ALA A 1 75 ? -6.652 29.078 16.062 1 98.06 75 ALA A CA 1
ATOM 594 C C . ALA A 1 75 ? -7.152 30.438 16.547 1 98.06 75 ALA A C 1
ATOM 596 O O . ALA A 1 75 ? -8.336 30.766 16.391 1 98.06 75 ALA A O 1
ATOM 597 N N . ALA A 1 76 ? -6.273 31.188 17.172 1 98 76 ALA A N 1
ATOM 598 C CA . ALA A 1 76 ? -6.629 32.5 17.672 1 98 76 ALA A CA 1
ATOM 599 C C . ALA A 1 76 ? -7.047 33.438 16.547 1 98 76 ALA A C 1
ATOM 601 O O . ALA A 1 76 ? -8.047 34.156 16.641 1 98 76 ALA A O 1
ATOM 602 N N . LEU A 1 77 ? -6.262 33.406 15.492 1 98.31 77 LEU A N 1
ATOM 603 C CA . LEU A 1 77 ? -6.594 34.219 14.328 1 98.31 77 LEU A CA 1
ATOM 604 C C . LEU A 1 77 ? -7.93 33.781 13.727 1 98.31 77 LEU A C 1
ATOM 606 O O . LEU A 1 77 ? -8.727 34.625 13.312 1 98.31 77 LEU A O 1
ATOM 610 N N . ALA A 1 78 ? -8.125 32.5 13.633 1 98.5 78 ALA A N 1
ATOM 611 C CA . ALA A 1 78 ? -9.375 31.969 13.102 1 98.5 78 ALA A CA 1
ATOM 612 C C . ALA A 1 78 ? -10.57 32.438 13.938 1 98.5 78 ALA A C 1
ATOM 614 O O . ALA A 1 78 ? -11.633 32.719 13.391 1 98.5 78 ALA A O 1
ATOM 615 N N . TYR A 1 79 ? -10.414 32.406 15.242 1 97.81 79 TYR A N 1
ATOM 616 C CA . TYR A 1 79 ? -11.477 32.906 16.109 1 97.81 79 TYR A CA 1
ATOM 617 C C . TYR A 1 79 ? -11.82 34.344 15.805 1 97.81 79 TYR A C 1
ATOM 619 O O . TYR A 1 79 ? -13 34.688 15.664 1 97.81 79 TYR A O 1
ATOM 627 N N . LEU A 1 80 ? -10.781 35.156 15.68 1 98 80 LEU A N 1
ATOM 628 C CA . LEU A 1 80 ? -10.984 36.562 15.43 1 98 80 LEU A CA 1
ATOM 629 C C . LEU A 1 80 ? -11.648 36.781 14.07 1 98 80 LEU A C 1
ATOM 631 O O . LEU A 1 80 ? -12.625 37.531 13.961 1 98 80 LEU A O 1
ATOM 635 N N . VAL A 1 81 ? -11.156 36.125 13.039 1 97.94 81 VAL A N 1
ATOM 636 C CA . VAL A 1 81 ? -11.68 36.281 11.68 1 97.94 81 VAL A CA 1
ATOM 637 C C . VAL A 1 81 ? -13.094 35.719 11.609 1 97.94 81 VAL A C 1
ATOM 639 O O . VAL A 1 81 ? -13.992 36.344 11.039 1 97.94 81 VAL A O 1
ATOM 642 N N . GLY A 1 82 ? -13.312 34.562 12.141 1 97.81 82 GLY A N 1
ATOM 643 C CA . GLY A 1 82 ? -14.602 33.875 12.078 1 97.81 82 GLY A CA 1
ATOM 644 C C . GLY A 1 82 ? -15.695 34.594 12.836 1 97.81 82 GLY A C 1
ATOM 645 O O . GLY A 1 82 ? -16.828 34.688 12.367 1 97.81 82 GLY A O 1
ATOM 646 N N . LYS A 1 83 ? -15.336 35.062 14 1 96.94 83 LYS A N 1
ATOM 647 C CA . LYS A 1 83 ? -16.328 35.719 14.859 1 96.94 83 LYS A CA 1
ATOM 648 C C . LYS A 1 83 ? -16.562 37.156 14.414 1 96.94 83 LYS A C 1
ATOM 650 O O . LYS A 1 83 ? -17.719 37.594 14.297 1 96.94 83 LYS A O 1
ATOM 655 N N . LYS A 1 84 ? -15.555 37.875 14.18 1 97.06 84 LYS A N 1
ATOM 656 C CA . LYS A 1 84 ? -15.688 39.312 13.977 1 97.06 84 LYS A CA 1
ATOM 657 C C . LYS A 1 84 ? -15.914 39.656 12.5 1 97.06 84 LYS A C 1
ATOM 659 O O . LYS A 1 84 ? -16.703 40.531 12.172 1 97.06 84 LYS A O 1
ATOM 664 N N . LEU A 1 85 ? -15.156 39.031 11.633 1 96.19 85 LEU A N 1
ATOM 665 C CA . LEU A 1 85 ? -15.219 39.375 10.219 1 96.19 85 LEU A CA 1
ATOM 666 C C . LEU A 1 85 ? -16.312 38.594 9.508 1 96.19 85 LEU A C 1
ATOM 668 O O . LEU A 1 85 ? -17.141 39.156 8.789 1 96.19 85 LEU A O 1
ATOM 672 N N . LEU A 1 86 ? -16.359 37.312 9.766 1 96.69 86 LEU A N 1
ATOM 673 C CA . LEU A 1 86 ? -17.297 36.438 9.039 1 96.69 86 LEU A CA 1
ATOM 674 C C . LEU A 1 86 ? -18.594 36.281 9.82 1 96.69 86 LEU A C 1
ATOM 676 O O . LEU A 1 86 ? -19.594 35.844 9.266 1 96.69 86 LEU A O 1
ATOM 680 N N . LYS A 1 87 ? -18.531 36.625 11.109 1 97.56 87 LYS A N 1
ATOM 681 C CA . LYS A 1 87 ? -19.703 36.531 11.984 1 97.56 87 LYS A CA 1
ATOM 682 C C . LYS A 1 87 ? -20.359 35.156 11.906 1 97.56 87 LYS A C 1
ATOM 684 O O . LYS A 1 87 ? -21.578 35.062 11.711 1 97.56 87 LYS A O 1
ATOM 689 N N . LEU A 1 88 ? -19.594 34.188 12.055 1 97.38 88 LEU A N 1
ATOM 690 C CA . LEU A 1 88 ? -20.062 32.812 11.953 1 97.38 88 LEU A CA 1
ATOM 691 C C . LEU A 1 88 ? -20.859 32.406 13.188 1 97.38 88 LEU A C 1
ATOM 693 O O . LEU A 1 88 ? -20.547 32.844 14.305 1 97.38 88 LEU A O 1
ATOM 697 N N . GLN A 1 89 ? -21.844 31.594 12.984 1 96.69 89 GLN A N 1
ATOM 698 C CA . GLN A 1 89 ? -22.578 31 14.094 1 96.69 89 GLN A CA 1
ATOM 699 C C . GLN A 1 89 ? -21.703 30.031 14.875 1 96.69 89 GLN A C 1
ATOM 701 O O . GLN A 1 89 ? -20.672 29.578 14.367 1 96.69 89 GLN A O 1
ATOM 706 N N . PRO A 1 90 ? -22.062 29.703 16.047 1 95.81 90 PRO A N 1
ATOM 707 C CA . PRO A 1 90 ? -21.203 28.953 16.969 1 95.81 90 PRO A CA 1
ATOM 708 C C . PRO A 1 90 ? -20.703 27.641 16.344 1 95.81 90 PRO A C 1
ATOM 710 O O . PRO A 1 90 ? -19.5 27.344 16.422 1 95.81 90 PRO A O 1
ATOM 713 N N . LYS A 1 91 ? -21.578 26.891 15.68 1 96 91 LYS A N 1
ATOM 714 C CA . LYS A 1 91 ? -21.188 25.609 15.102 1 96 91 LYS A CA 1
ATOM 715 C C . LYS A 1 91 ? -20.219 25.797 13.938 1 96 91 LYS A C 1
ATOM 717 O O . LYS A 1 91 ? -19.266 25.031 13.773 1 96 91 LYS A O 1
ATOM 722 N N . SER A 1 92 ? -20.469 26.812 13.164 1 97.38 92 SER A N 1
ATOM 723 C CA . SER A 1 92 ? -19.594 27.141 12.039 1 97.38 92 SER A CA 1
ATOM 724 C C . SER A 1 92 ? -18.281 27.719 12.516 1 97.38 92 SER A C 1
ATOM 726 O O . SER A 1 92 ? -17.234 27.469 11.922 1 97.38 92 SER A O 1
ATOM 728 N N . LEU A 1 93 ? -18.391 28.516 13.562 1 97.69 93 LEU A N 1
ATOM 729 C CA . LEU A 1 93 ? -17.172 29.094 14.133 1 97.69 93 LEU A CA 1
ATOM 730 C C . LEU A 1 93 ? -16.25 28.016 14.688 1 97.69 93 LEU A C 1
ATOM 732 O O . LEU A 1 93 ? -15.047 28.047 14.469 1 97.69 93 LEU A O 1
ATOM 736 N N . ALA A 1 94 ? -16.812 27.062 15.359 1 96.94 94 ALA A N 1
ATOM 737 C CA . ALA A 1 94 ? -16.047 25.953 15.891 1 96.94 94 ALA A CA 1
ATOM 738 C C . ALA A 1 94 ? -15.359 25.172 14.766 1 96.94 94 ALA A C 1
ATOM 740 O O . ALA A 1 94 ? -14.18 24.844 14.859 1 96.94 94 ALA A O 1
ATOM 741 N N . ALA A 1 95 ? -16.125 24.906 13.711 1 97 95 ALA A N 1
ATOM 742 C CA . ALA A 1 95 ? -15.578 24.219 12.547 1 97 95 ALA A CA 1
ATOM 743 C C . ALA A 1 95 ? -14.438 25.016 11.914 1 97 95 ALA A C 1
ATOM 745 O O . ALA A 1 95 ? -13.383 24.453 11.602 1 97 95 ALA A O 1
ATOM 746 N N . PHE A 1 96 ? -14.641 26.281 11.797 1 98.06 96 PHE A N 1
ATOM 747 C CA . PHE A 1 96 ? -13.672 27.172 11.18 1 98.06 96 PHE A CA 1
ATOM 748 C C . PHE A 1 96 ? -12.375 27.203 11.984 1 98.06 96 PHE A C 1
ATOM 750 O O . PHE A 1 96 ? -11.289 27.094 11.414 1 98.06 96 PHE A O 1
ATOM 757 N N . ILE A 1 97 ? -12.445 27.297 13.258 1 98.12 97 ILE A N 1
ATOM 758 C CA . ILE A 1 97 ? -11.289 27.344 14.141 1 98.12 97 ILE A CA 1
ATOM 759 C C . ILE A 1 97 ? -10.523 26.016 14.039 1 98.12 97 ILE A C 1
ATOM 761 O O . ILE A 1 97 ? -9.297 26.016 13.906 1 98.12 97 ILE A O 1
ATOM 765 N N . LEU A 1 98 ? -11.25 24.984 14.039 1 96.44 98 LEU A N 1
ATOM 766 C CA . LEU A 1 98 ? -10.641 23.656 14.039 1 96.44 98 LEU A CA 1
ATOM 767 C C . LEU A 1 98 ? -9.867 23.422 12.742 1 96.44 98 LEU A C 1
ATOM 769 O O . LEU A 1 98 ? -8.727 22.953 12.773 1 96.44 98 LEU A O 1
ATOM 773 N N . VAL A 1 99 ? -10.406 23.781 11.625 1 97.25 99 VAL A N 1
ATOM 774 C CA . VAL A 1 99 ? -9.773 23.5 10.344 1 97.25 99 VAL A CA 1
ATOM 775 C C . VAL A 1 99 ? -8.625 24.484 10.117 1 97.25 99 VAL A C 1
ATOM 777 O O . VAL A 1 99 ? -7.652 24.156 9.43 1 97.25 99 VAL A O 1
ATOM 780 N N . CYS A 1 100 ? -8.648 25.594 10.727 1 98.12 100 CYS A N 1
ATOM 781 C CA . CYS A 1 100 ? -7.574 26.578 10.586 1 98.12 100 CYS A CA 1
ATOM 782 C C . CYS A 1 100 ? -6.391 26.219 11.477 1 98.12 100 CYS A C 1
ATOM 784 O O . CYS A 1 100 ? -5.258 26.609 11.203 1 98.12 100 CYS A O 1
ATOM 786 N N . ALA A 1 101 ? -6.664 25.5 12.492 1 97.31 101 ALA A N 1
ATOM 787 C CA . ALA A 1 101 ? -5.637 25.234 13.492 1 97.31 101 ALA A CA 1
ATOM 788 C C . ALA A 1 101 ? -4.91 23.922 13.203 1 97.31 101 ALA A C 1
ATOM 790 O O . ALA A 1 101 ? -3.783 23.719 13.656 1 97.31 101 ALA A O 1
ATOM 791 N N . CYS A 1 102 ? -5.543 23.078 12.453 1 95.75 102 CYS A N 1
ATOM 792 C CA . CYS A 1 102 ? -5.031 21.719 12.336 1 95.75 102 CYS A CA 1
ATOM 793 C C . CYS A 1 102 ? -4.684 21.406 10.883 1 95.75 102 CYS A C 1
ATOM 795 O O . CYS A 1 102 ? -5.547 20.984 10.117 1 95.75 102 CYS A O 1
ATOM 797 N N . GLY A 1 103 ? -3.385 21.484 10.633 1 96.62 103 GLY A N 1
ATOM 798 C CA . GLY A 1 103 ? -2.922 21.141 9.297 1 96.62 103 GLY A CA 1
ATOM 799 C C . GLY A 1 103 ? -2.809 19.656 9.062 1 96.62 103 GLY A C 1
ATOM 800 O O . GLY A 1 103 ? -2.729 18.875 10.016 1 96.62 103 GLY A O 1
ATOM 801 N N . ASN A 1 104 ? -2.859 19.266 7.828 1 94.44 104 ASN A N 1
ATOM 802 C CA . ASN A 1 104 ? -2.678 17.875 7.441 1 94.44 104 ASN A CA 1
ATOM 803 C C . ASN A 1 104 ? -1.206 17.469 7.469 1 94.44 104 ASN A C 1
ATOM 805 O O . ASN A 1 104 ? -0.645 17.078 6.441 1 94.44 104 ASN A O 1
ATOM 809 N N . THR A 1 105 ? -0.656 17.5 8.617 1 96 105 THR A N 1
ATOM 810 C CA . THR A 1 105 ? 0.78 17.328 8.805 1 96 105 THR A CA 1
ATOM 811 C C . THR A 1 105 ? 1.165 15.852 8.703 1 96 105 THR A C 1
ATOM 813 O O . THR A 1 105 ? 2.348 15.523 8.594 1 96 105 THR A O 1
ATOM 816 N N . ALA A 1 106 ? 0.193 15.008 8.656 1 91 106 ALA A N 1
ATOM 817 C CA . ALA A 1 106 ? 0.483 13.586 8.523 1 91 106 ALA A CA 1
ATOM 818 C C . ALA A 1 106 ? 0.18 13.094 7.113 1 91 106 ALA A C 1
ATOM 820 O O . ALA A 1 106 ? 1.094 12.891 6.309 1 91 106 ALA A O 1
ATOM 821 N N . PHE A 1 107 ? -1.074 13.07 6.699 1 86.69 107 PHE A N 1
ATOM 822 C CA . PHE A 1 107 ? -1.505 12.445 5.457 1 86.69 107 PHE A CA 1
ATOM 823 C C . PHE A 1 107 ? -0.92 13.164 4.25 1 86.69 107 PHE A C 1
ATOM 825 O O . PHE A 1 107 ? -0.588 12.539 3.244 1 86.69 107 PHE A O 1
ATOM 832 N N . MET A 1 108 ? -0.796 14.414 4.387 1 91 108 MET A N 1
ATOM 833 C CA . MET A 1 108 ? -0.168 15.172 3.307 1 91 108 MET A CA 1
ATOM 834 C C . MET A 1 108 ? 1.269 15.539 3.664 1 91 108 MET A C 1
ATOM 836 O O . MET A 1 108 ? 2.166 15.445 2.826 1 91 108 MET A O 1
ATOM 840 N N . GLY A 1 109 ? 1.475 15.891 4.824 1 94.19 109 GLY A N 1
ATOM 841 C CA . GLY A 1 109 ? 2.793 16.312 5.273 1 94.19 109 GLY A CA 1
ATOM 842 C C . GLY A 1 109 ? 3.846 15.227 5.129 1 94.19 109 GLY A C 1
ATOM 843 O O . GLY A 1 109 ? 4.938 15.484 4.621 1 94.19 109 GLY A O 1
ATOM 844 N N . PHE A 1 110 ? 3.523 14.07 5.559 1 91.56 110 PHE A N 1
ATOM 845 C CA . PHE A 1 110 ? 4.492 12.977 5.566 1 91.56 110 PHE A CA 1
ATOM 846 C C . PHE A 1 110 ? 4.98 12.68 4.152 1 91.56 110 PHE A C 1
ATOM 848 O O . PHE A 1 110 ? 6.184 12.703 3.887 1 91.56 110 PHE A O 1
ATOM 855 N N . PRO A 1 111 ? 4.094 12.477 3.225 1 87.56 111 PRO A N 1
ATOM 856 C CA . PRO A 1 111 ? 4.578 12.195 1.871 1 87.56 111 PRO A CA 1
ATOM 857 C C . PRO A 1 111 ? 5.336 13.367 1.258 1 87.56 111 PRO A C 1
ATOM 859 O O . PRO A 1 111 ? 6.32 13.172 0.542 1 87.56 111 PRO A O 1
ATOM 862 N N . ILE A 1 112 ? 4.91 14.516 1.517 1 92.12 112 ILE A N 1
ATOM 863 C CA . ILE A 1 112 ? 5.523 15.703 0.932 1 92.12 112 ILE A CA 1
ATOM 864 C C . ILE A 1 112 ? 6.93 15.891 1.502 1 92.12 112 ILE A C 1
ATOM 866 O O . ILE A 1 112 ? 7.891 16.062 0.751 1 92.12 112 ILE A O 1
ATOM 870 N N . ILE A 1 113 ? 7.066 15.773 2.768 1 95.06 113 ILE A N 1
ATOM 871 C CA . ILE A 1 113 ? 8.352 15.984 3.43 1 95.06 113 ILE A CA 1
ATOM 872 C C . ILE A 1 113 ? 9.312 14.852 3.061 1 95.06 113 ILE A C 1
ATOM 874 O O . ILE A 1 113 ? 10.492 15.086 2.812 1 95.06 113 ILE A O 1
ATOM 878 N N . THR A 1 114 ? 8.773 13.633 3.039 1 89 114 THR A N 1
ATOM 879 C CA . THR A 1 114 ? 9.602 12.508 2.627 1 89 114 THR A CA 1
ATOM 880 C C . THR A 1 114 ? 10.102 12.688 1.197 1 89 114 THR A C 1
ATOM 882 O O . THR A 1 114 ? 11.25 12.383 0.89 1 89 114 THR A O 1
ATOM 885 N N . GLY A 1 115 ? 9.273 13.164 0.38 1 87.38 115 GLY A N 1
ATOM 886 C CA . GLY A 1 115 ? 9.648 13.398 -1.005 1 87.38 115 GLY A CA 1
ATOM 887 C C . GLY A 1 115 ? 10.742 14.438 -1.157 1 87.38 115 GLY A C 1
ATOM 888 O O . GLY A 1 115 ? 11.656 14.273 -1.96 1 87.38 115 GLY A O 1
ATOM 889 N N . PHE A 1 116 ? 10.688 15.453 -0.383 1 91.44 116 PHE A N 1
ATOM 890 C CA . PHE A 1 116 ? 11.609 16.562 -0.541 1 91.44 116 PHE A CA 1
ATOM 891 C C . PHE A 1 116 ? 12.898 16.312 0.23 1 91.44 116 PHE A C 1
ATOM 893 O O . PHE A 1 116 ? 13.977 16.719 -0.207 1 91.44 116 PHE A O 1
ATOM 900 N N . TYR A 1 117 ? 12.75 15.609 1.402 1 93.88 117 TYR A N 1
ATOM 901 C CA . TYR A 1 117 ? 13.883 15.633 2.314 1 93.88 117 TYR A CA 1
ATOM 902 C C . TYR A 1 117 ? 14.242 14.227 2.785 1 93.88 117 TYR A C 1
ATOM 904 O O . TYR A 1 117 ? 15.078 14.055 3.672 1 93.88 117 TYR A O 1
ATOM 912 N N . GLY A 1 118 ? 13.578 13.258 2.305 1 88.38 118 GLY A N 1
ATOM 913 C CA . GLY A 1 118 ? 13.922 11.883 2.613 1 88.38 118 GLY A CA 1
ATOM 914 C C . GLY A 1 118 ? 13.523 11.461 4.016 1 88.38 118 GLY A C 1
ATOM 915 O O . GLY A 1 118 ? 12.602 12.039 4.602 1 88.38 118 GLY A O 1
ATOM 916 N N . THR A 1 119 ? 14.164 10.492 4.523 1 88 119 THR A N 1
ATOM 917 C CA . THR A 1 119 ? 13.82 9.883 5.809 1 88 119 THR A CA 1
ATOM 918 C C . THR A 1 119 ? 14.156 10.828 6.957 1 88 119 THR A C 1
ATOM 920 O O . THR A 1 119 ? 13.469 10.844 7.98 1 88 119 THR A O 1
ATOM 923 N N . GLU A 1 120 ? 15.219 11.547 6.738 1 92.19 120 GLU A N 1
ATOM 924 C CA . GLU A 1 120 ? 15.586 12.508 7.777 1 92.19 120 GLU A CA 1
ATOM 925 C C . GLU A 1 120 ? 14.508 13.578 7.941 1 92.19 120 GLU A C 1
ATOM 927 O O . GLU A 1 120 ? 14.188 13.977 9.062 1 92.19 120 GLU A O 1
ATOM 932 N N . GLY A 1 121 ? 13.992 14 6.836 1 95.75 121 GLY A N 1
ATOM 933 C CA . GLY A 1 121 ? 12.883 14.938 6.895 1 95.75 121 GLY A CA 1
ATOM 934 C C . GLY A 1 121 ? 11.625 14.344 7.504 1 95.75 121 GLY A C 1
ATOM 935 O O . GLY A 1 121 ? 10.961 14.992 8.312 1 95.75 121 GLY A O 1
ATOM 936 N N . PHE A 1 122 ? 11.398 13.156 7.164 1 93.69 122 PHE A N 1
ATOM 937 C CA . PHE A 1 122 ? 10.219 12.461 7.676 1 93.69 122 PHE A CA 1
ATOM 938 C C . PHE A 1 122 ? 10.258 12.383 9.195 1 93.69 122 PHE A C 1
ATOM 940 O O . PHE A 1 122 ? 9.242 12.602 9.859 1 93.69 122 PHE A O 1
ATOM 947 N N . THR A 1 123 ? 11.398 12.047 9.703 1 95.62 123 THR A N 1
ATOM 948 C CA . THR A 1 123 ? 11.539 11.93 11.148 1 95.62 123 THR A CA 1
ATOM 949 C C . THR A 1 123 ? 11.141 13.234 11.836 1 95.62 123 THR A C 1
ATOM 951 O O . THR A 1 123 ? 10.438 13.219 12.852 1 95.62 123 THR A O 1
ATOM 954 N N . ARG A 1 124 ? 11.547 14.297 11.258 1 97.31 124 ARG A N 1
ATOM 955 C CA . ARG A 1 124 ? 11.203 15.609 11.789 1 97.31 124 ARG A CA 1
ATOM 956 C C . ARG A 1 124 ? 9.703 15.875 11.664 1 97.31 124 ARG A C 1
ATOM 958 O O . ARG A 1 124 ? 9.094 16.453 12.57 1 97.31 124 ARG A O 1
ATOM 965 N N . ALA A 1 125 ? 9.125 15.406 10.578 1 97.06 125 ALA A N 1
ATOM 966 C CA . ALA A 1 125 ? 7.695 15.609 10.344 1 97.06 125 ALA A CA 1
ATOM 967 C C . ALA A 1 125 ? 6.859 14.867 11.383 1 97.06 125 ALA A C 1
ATOM 969 O O . ALA A 1 125 ? 5.777 15.328 11.758 1 97.06 125 ALA A O 1
ATOM 970 N N . ILE A 1 126 ? 7.348 13.789 11.844 1 95.75 126 ILE A N 1
ATOM 971 C CA . ILE A 1 126 ? 6.66 13.031 12.883 1 95.75 126 ILE A CA 1
ATOM 972 C C . ILE A 1 126 ? 6.488 13.898 14.125 1 95.75 126 ILE A C 1
ATOM 974 O O . ILE A 1 126 ? 5.395 13.977 14.688 1 95.75 126 ILE A O 1
ATOM 978 N N . PHE A 1 127 ? 7.555 14.547 14.523 1 96.75 127 PHE A N 1
ATOM 979 C CA . PHE A 1 127 ? 7.523 15.383 15.711 1 96.75 127 PHE A CA 1
ATOM 980 C C . PHE A 1 127 ? 6.621 16.594 15.508 1 96.75 127 PHE A C 1
ATOM 982 O O . PHE A 1 127 ? 5.961 17.047 16.438 1 96.75 127 PHE A O 1
ATOM 989 N N . CYS A 1 128 ? 6.605 17.047 14.312 1 97.25 128 CYS A N 1
ATOM 990 C CA . CYS A 1 128 ? 5.672 18.125 13.992 1 97.25 128 CYS A CA 1
ATOM 991 C C . CYS A 1 128 ? 4.23 17.672 14.148 1 97.25 128 CYS A C 1
ATOM 993 O O . CYS A 1 128 ? 3.408 18.375 14.742 1 97.25 128 CYS A O 1
ATOM 995 N N . ASP A 1 129 ? 3.949 16.5 13.695 1 95.06 129 ASP A N 1
ATOM 996 C CA . ASP A 1 129 ? 2.576 16.016 13.641 1 95.06 129 ASP A CA 1
ATOM 997 C C . ASP A 1 129 ? 2.047 15.711 15.039 1 95.06 129 ASP A C 1
ATOM 999 O O . ASP A 1 129 ? 0.838 15.766 15.281 1 95.06 129 ASP A O 1
ATOM 1003 N N . VAL A 1 130 ? 2.893 15.375 15.945 1 92.12 130 VAL A N 1
ATOM 1004 C CA . VAL A 1 130 ? 2.484 15.148 17.328 1 92.12 130 VAL A CA 1
ATOM 1005 C C . VAL A 1 130 ? 1.771 16.391 17.859 1 92.12 130 VAL A C 1
ATOM 1007 O O . VAL A 1 130 ? 0.758 16.281 18.562 1 92.12 130 VAL A O 1
ATOM 1010 N N . ALA A 1 131 ? 2.311 17.5 17.547 1 94.75 131 ALA A N 1
ATOM 1011 C CA . ALA A 1 131 ? 1.697 18.766 17.969 1 94.75 131 ALA A CA 1
ATOM 1012 C C . ALA A 1 131 ? 0.286 18.906 17.406 1 94.75 131 ALA A C 1
ATOM 1014 O O . ALA A 1 131 ? -0.636 19.312 18.109 1 94.75 131 ALA A O 1
ATOM 1015 N N . THR A 1 132 ? 0.186 18.578 16.156 1 93.81 132 THR A N 1
ATOM 1016 C CA . THR A 1 132 ? -1.106 18.703 15.492 1 93.81 132 THR A CA 1
ATOM 1017 C C . THR A 1 132 ? -2.141 17.781 16.141 1 93.81 132 THR A C 1
ATOM 1019 O O . THR A 1 132 ? -3.293 18.172 16.328 1 93.81 132 THR A O 1
ATOM 1022 N N . LEU A 1 133 ? -1.781 16.641 16.469 1 88.62 133 LEU A N 1
ATOM 1023 C CA . LEU A 1 133 ? -2.676 15.688 17.125 1 88.62 133 LEU A CA 1
ATOM 1024 C C . LEU A 1 133 ? -3.137 16.219 18.484 1 88.62 133 LEU A C 1
ATOM 1026 O O . LEU A 1 133 ? -4.32 16.125 18.812 1 88.62 133 LEU A O 1
ATOM 1030 N N . VAL A 1 134 ? -2.227 16.75 19.203 1 89 134 VAL A N 1
ATOM 1031 C CA . VAL A 1 134 ? -2.543 17.312 20.5 1 89 134 VAL A CA 1
ATOM 1032 C C . VAL A 1 134 ? -3.516 18.484 20.344 1 89 134 VAL A C 1
ATOM 1034 O O . VAL A 1 134 ? -4.504 18.578 21.078 1 89 134 VAL A O 1
ATOM 1037 N N . VAL A 1 135 ? -3.27 19.25 19.406 1 93.5 135 VAL A N 1
ATOM 1038 C CA . VAL A 1 135 ? -4.078 20.453 19.203 1 93.5 135 VAL A CA 1
ATOM 1039 C C . VAL A 1 135 ? -5.488 20.047 18.766 1 93.5 135 VAL A C 1
ATOM 1041 O O . VAL A 1 135 ? -6.477 20.594 19.281 1 93.5 135 VAL A O 1
ATOM 1044 N N . VAL A 1 136 ? -5.578 19.141 17.875 1 90.69 136 VAL A N 1
ATOM 1045 C CA . VAL A 1 136 ? -6.891 18.797 17.328 1 90.69 136 VAL A CA 1
ATOM 1046 C C . VAL A 1 136 ? -7.766 18.203 18.438 1 90.69 136 VAL A C 1
ATOM 1048 O O . VAL A 1 136 ? -8.938 18.562 18.562 1 90.69 136 VAL A O 1
ATOM 1051 N N . VAL A 1 137 ? -7.23 17.391 19.219 1 86.88 137 VAL A N 1
ATOM 1052 C CA . VAL A 1 137 ? -8 16.75 20.281 1 86.88 137 VAL A CA 1
ATOM 1053 C C . VAL A 1 137 ? -8.367 17.766 21.344 1 86.88 137 VAL A C 1
ATOM 1055 O O . VAL A 1 137 ? -9.523 17.844 21.766 1 86.88 137 VAL A O 1
ATOM 1058 N N . ALA A 1 138 ? -7.406 18.547 21.75 1 89.56 138 ALA A N 1
ATOM 1059 C CA . ALA A 1 138 ? -7.633 19.547 22.781 1 89.56 138 ALA A CA 1
ATOM 1060 C C . ALA A 1 138 ? -8.656 20.578 22.328 1 89.56 138 ALA A C 1
ATOM 1062 O O . ALA A 1 138 ? -9.609 20.875 23.062 1 89.56 138 ALA A O 1
ATOM 1063 N N . LEU A 1 139 ? -8.492 21.078 21.156 1 92.56 139 LEU A N 1
ATOM 1064 C CA . LEU A 1 139 ? -9.367 22.125 20.656 1 92.56 139 LEU A CA 1
ATOM 1065 C C . LEU A 1 139 ? -10.766 21.578 20.375 1 92.56 139 LEU A C 1
ATOM 1067 O O . LEU A 1 139 ? -11.766 22.25 20.641 1 92.56 139 LEU A O 1
ATOM 1071 N N . ALA A 1 140 ? -10.812 20.438 19.719 1 89.81 140 ALA A N 1
ATOM 1072 C CA . ALA A 1 140 ? -12.117 19.828 19.453 1 89.81 140 ALA A CA 1
ATOM 1073 C C . ALA A 1 140 ? -12.883 19.578 20.734 1 89.81 140 ALA A C 1
ATOM 1075 O O . ALA A 1 140 ? -14.094 19.797 20.812 1 89.81 140 ALA A O 1
ATOM 1076 N N . SER A 1 141 ? -12.195 19.047 21.719 1 87.81 141 SER A N 1
ATOM 1077 C CA . SER A 1 141 ? -12.82 18.781 23.016 1 87.81 141 SER A CA 1
ATOM 1078 C C . SER A 1 141 ? -13.312 20.078 23.656 1 87.81 141 SER A C 1
ATOM 1080 O O . SER A 1 141 ? -14.422 20.125 24.203 1 87.81 141 SER A O 1
ATOM 1082 N N . TYR A 1 142 ? -12.508 21.047 23.656 1 91.38 142 TYR A N 1
ATOM 1083 C CA . TYR A 1 142 ? -12.859 22.344 24.234 1 91.38 142 TYR A CA 1
ATOM 1084 C C . TYR A 1 142 ? -14.055 22.953 23.531 1 91.38 142 TYR A C 1
ATOM 1086 O O . TYR A 1 142 ? -15.031 23.359 24.172 1 91.38 142 TYR A O 1
ATOM 1094 N N . LEU A 1 143 ? -14.016 23.016 22.219 1 92.94 143 LEU A N 1
ATOM 1095 C CA . LEU A 1 143 ? -15.086 23.609 21.422 1 92.94 143 LEU A CA 1
ATOM 1096 C C . LEU A 1 143 ? -16.359 22.766 21.5 1 92.94 143 LEU A C 1
ATOM 1098 O O . LEU A 1 143 ? -17.469 23.297 21.5 1 92.94 143 LEU A O 1
ATOM 1102 N N . GLY A 1 144 ? -16.141 21.5 21.453 1 90.19 144 GLY A N 1
ATOM 1103 C CA . GLY A 1 144 ? -17.281 20.609 21.609 1 90.19 144 GLY A CA 1
ATOM 1104 C C . GLY A 1 144 ? -18.031 20.828 22.922 1 90.19 144 GLY A C 1
ATOM 1105 O O . GLY A 1 144 ? -19.266 20.859 22.922 1 90.19 144 GLY A O 1
ATOM 1106 N N . ALA A 1 145 ? -17.266 20.891 23.984 1 88.62 145 ALA A N 1
ATOM 1107 C CA . ALA A 1 145 ? -17.875 21.172 25.281 1 88.62 145 ALA A CA 1
ATOM 1108 C C . ALA A 1 145 ? -18.641 22.484 25.266 1 88.62 145 ALA A C 1
ATOM 1110 O O . ALA A 1 145 ? -19.734 22.594 25.844 1 88.62 145 ALA A O 1
ATOM 1111 N N . LYS A 1 146 ? -18.109 23.391 24.625 1 90 146 LYS A N 1
ATOM 1112 C CA . LYS A 1 146 ? -18.703 24.719 24.562 1 90 146 LYS A CA 1
ATOM 1113 C C . LYS A 1 146 ? -19.969 24.703 23.703 1 90 146 LYS A C 1
ATOM 1115 O O . LYS A 1 146 ? -20.953 25.375 24.047 1 90 146 LYS A O 1
ATOM 1120 N N . VAL A 1 147 ? -19.906 24.016 22.672 1 89.19 147 VAL A N 1
ATOM 1121 C CA . VAL A 1 147 ? -21 24.062 21.688 1 89.19 147 VAL A CA 1
ATOM 1122 C C . VAL A 1 147 ? -22.047 23.016 22.031 1 89.19 147 VAL A C 1
ATOM 1124 O O . VAL A 1 147 ? -23.25 23.266 21.922 1 89.19 147 VAL A O 1
ATOM 1127 N N . SER A 1 148 ? -21.641 21.812 22.391 1 83.88 148 SER A N 1
ATOM 1128 C CA . SER A 1 148 ? -22.578 20.703 22.531 1 83.88 148 SER A CA 1
ATOM 1129 C C . SER A 1 148 ? -22.688 20.266 24 1 83.88 148 SER A C 1
ATOM 1131 O O . SER A 1 148 ? -23.578 19.484 24.359 1 83.88 148 SER A O 1
ATOM 1133 N N . GLY A 1 149 ? -21.797 20.656 24.812 1 83.5 149 GLY A N 1
ATOM 1134 C CA . GLY A 1 149 ? -21.797 20.25 26.219 1 83.5 149 GLY A CA 1
ATOM 1135 C C . GLY A 1 149 ? -21.141 18.906 26.453 1 83.5 149 GLY A C 1
ATOM 1136 O O . GLY A 1 149 ? -21.047 18.453 27.594 1 83.5 149 GLY A O 1
ATOM 1137 N N . GLN A 1 150 ? -20.719 18.281 25.422 1 79.19 150 GLN A N 1
ATOM 1138 C CA . GLN A 1 150 ? -20.094 16.969 25.547 1 79.19 150 GLN A CA 1
ATOM 1139 C C . GLN A 1 150 ? -18.594 17.094 25.812 1 79.19 150 GLN A C 1
ATOM 1141 O O . GLN A 1 150 ? -17.938 18 25.297 1 79.19 150 GLN A O 1
ATOM 1146 N N . LYS A 1 151 ? -18.094 16.359 26.828 1 73.81 151 LYS A N 1
ATOM 1147 C CA . LYS A 1 151 ? -16.672 16.375 27.125 1 73.81 151 LYS A CA 1
ATOM 1148 C C . LYS A 1 151 ? -16.016 15.047 26.781 1 73.81 151 LYS A C 1
ATOM 1150 O O . LYS A 1 151 ? -16.594 13.984 27 1 73.81 151 LYS A O 1
ATOM 1155 N N . VAL A 1 152 ? -15 15.148 25.953 1 72.25 152 VAL A N 1
ATOM 1156 C CA . VAL A 1 152 ? -14.234 13.93 25.672 1 72.25 152 VAL A CA 1
ATOM 1157 C C . VAL A 1 152 ? -12.852 14.039 26.312 1 72.25 152 VAL A C 1
ATOM 1159 O O . VAL A 1 152 ? -12.336 15.141 26.5 1 72.25 152 VAL A O 1
ATOM 1162 N N . ASN A 1 153 ? -12.359 12.891 26.828 1 73 153 ASN A N 1
ATOM 1163 C CA . ASN A 1 153 ? -11.008 12.836 27.375 1 73 153 ASN A CA 1
ATOM 1164 C C . ASN A 1 153 ? -9.961 12.867 26.266 1 73 153 ASN A C 1
ATOM 1166 O O . ASN A 1 153 ? -9.781 11.883 25.547 1 73 153 ASN A O 1
ATOM 1170 N N . VAL A 1 154 ? -9.289 13.945 26.094 1 67.69 154 VAL A N 1
ATOM 1171 C CA . VAL A 1 154 ? -8.281 14.234 25.078 1 67.69 154 VAL A CA 1
ATOM 1172 C C . VAL A 1 154 ? -7.164 13.195 25.141 1 67.69 154 VAL A C 1
ATOM 1174 O O . VAL A 1 154 ? -6.738 12.664 24.125 1 67.69 154 VAL A O 1
ATOM 1177 N N . PHE A 1 155 ? -6.746 12.945 26.297 1 69.88 155 PHE A N 1
ATOM 1178 C CA . PHE A 1 155 ? -5.617 12.039 26.484 1 69.88 155 PHE A CA 1
ATOM 1179 C C . PHE A 1 155 ? -5.949 10.641 25.984 1 69.88 155 PHE A C 1
ATOM 1181 O O . PHE A 1 155 ? -5.129 10 25.328 1 69.88 155 PHE A O 1
ATOM 1188 N N . LYS A 1 156 ? -7.055 10.203 26.203 1 73.56 156 LYS A N 1
ATOM 1189 C CA . LYS A 1 156 ? -7.477 8.875 25.797 1 73.56 156 LYS A CA 1
ATOM 1190 C C . LYS A 1 156 ? -7.582 8.781 24.266 1 73.56 156 LYS A C 1
ATOM 1192 O O . LYS A 1 156 ? -7.238 7.75 23.688 1 73.56 156 LYS A O 1
ATOM 1197 N N . GLN A 1 157 ? -7.902 9.938 23.766 1 74 157 GLN A N 1
ATOM 1198 C CA . GLN A 1 157 ? -8.078 9.953 22.328 1 74 157 GLN A CA 1
ATOM 1199 C C . GLN A 1 157 ? -6.73 9.93 21.609 1 74 157 GLN A C 1
ATOM 1201 O O . GLN A 1 157 ? -6.582 9.281 20.562 1 74 157 GLN A O 1
ATOM 1206 N N . ILE A 1 158 ? -5.809 10.656 22.109 1 70.69 158 ILE A N 1
ATOM 1207 C CA . ILE A 1 158 ? -4.473 10.711 21.531 1 70.69 158 ILE A CA 1
ATOM 1208 C C . ILE A 1 158 ? -3.818 9.336 21.609 1 70.69 158 ILE A C 1
ATOM 1210 O O . ILE A 1 158 ? -3.213 8.883 20.625 1 70.69 158 ILE A O 1
ATOM 1214 N N . LEU A 1 159 ? -3.951 8.703 22.703 1 75 159 LEU A N 1
ATOM 1215 C CA . LEU A 1 159 ? -3.289 7.422 22.938 1 75 159 LEU A CA 1
ATOM 1216 C C . LEU A 1 159 ? -3.994 6.301 22.188 1 75 159 LEU A C 1
ATOM 1218 O O . LEU A 1 159 ? -3.484 5.18 22.109 1 75 159 LEU A O 1
ATOM 1222 N N . LYS A 1 160 ? -5.004 6.676 21.578 1 79.44 160 LYS A N 1
ATOM 1223 C CA . LYS A 1 160 ? -5.734 5.652 20.828 1 79.44 160 LYS A CA 1
ATOM 1224 C C . LYS A 1 160 ? -5.371 5.68 19.344 1 79.44 160 LYS A C 1
ATOM 1226 O O . LYS A 1 160 ? -5.684 4.742 18.609 1 79.44 160 LYS A O 1
ATOM 1231 N N . PHE A 1 161 ? -4.66 6.758 18.984 1 80.56 161 PHE A N 1
ATOM 1232 C CA . PHE A 1 161 ? -4.266 6.855 17.594 1 80.56 161 PHE A CA 1
ATOM 1233 C C . PHE A 1 161 ? -3.025 6.016 17.312 1 80.56 161 PHE A C 1
ATOM 1235 O O . PHE A 1 161 ? -1.955 6.277 17.859 1 80.56 161 PHE A O 1
ATOM 1242 N N . PRO A 1 162 ? -3.068 5.059 16.5 1 87.62 162 PRO A N 1
ATOM 1243 C CA . PRO A 1 162 ? -2.018 4.047 16.344 1 87.62 162 PRO A CA 1
ATOM 1244 C C . PRO A 1 162 ? -0.657 4.656 16.016 1 87.62 162 PRO A C 1
ATOM 1246 O O . PRO A 1 162 ? 0.356 4.277 16.609 1 87.62 162 PRO A O 1
ATOM 1249 N N . PRO A 1 163 ? -0.565 5.586 15.086 1 87.25 163 PRO A N 1
ATOM 1250 C CA . PRO A 1 163 ? 0.749 6.184 14.844 1 87.25 163 PRO A CA 1
ATOM 1251 C C . PRO A 1 163 ? 1.331 6.863 16.078 1 87.25 163 PRO A C 1
ATOM 1253 O O . PRO A 1 163 ? 2.549 6.863 16.266 1 87.25 163 PRO A O 1
ATOM 1256 N N . SER A 1 164 ? 0.497 7.438 16.859 1 88.19 164 SER A N 1
ATOM 1257 C CA . SER A 1 164 ? 0.957 8.078 18.078 1 88.19 164 SER A CA 1
ATOM 1258 C C . SER A 1 164 ? 1.458 7.047 19.094 1 88.19 164 SER A C 1
ATOM 1260 O O . SER A 1 164 ? 2.418 7.297 19.812 1 88.19 164 SER A O 1
ATOM 1262 N N . ILE A 1 165 ? 0.81 5.961 19.094 1 90.81 165 ILE A N 1
ATOM 1263 C CA . ILE A 1 165 ? 1.256 4.875 19.969 1 90.81 165 ILE A CA 1
ATOM 1264 C C . ILE A 1 165 ? 2.633 4.391 19.516 1 90.81 165 ILE A C 1
ATOM 1266 O O . ILE A 1 165 ? 3.516 4.156 20.344 1 90.81 165 ILE A O 1
ATOM 1270 N N . ALA A 1 166 ? 2.801 4.27 18.234 1 93.19 166 ALA A N 1
ATOM 1271 C CA . ALA A 1 166 ? 4.094 3.857 17.688 1 93.19 166 ALA A CA 1
ATOM 1272 C C . ALA A 1 166 ? 5.18 4.871 18.031 1 93.19 166 ALA A C 1
ATOM 1274 O O . ALA A 1 166 ? 6.309 4.496 18.359 1 93.19 166 ALA A O 1
ATOM 1275 N N . TRP A 1 167 ? 4.82 6.129 17.922 1 93.12 167 TRP A N 1
ATOM 1276 C CA . TRP A 1 167 ? 5.758 7.195 18.266 1 93.12 167 TRP A CA 1
ATOM 1277 C C . TRP A 1 167 ? 6.16 7.121 19.734 1 93.12 167 TRP A C 1
ATOM 1279 O O . TRP A 1 167 ? 7.348 7.172 20.047 1 93.12 167 TRP A O 1
ATOM 1289 N N . ALA A 1 168 ? 5.199 6.957 20.641 1 93.31 168 ALA A N 1
ATOM 1290 C CA . ALA A 1 168 ? 5.465 6.875 22.078 1 93.31 168 ALA A CA 1
ATOM 1291 C C . ALA A 1 168 ? 6.309 5.648 22.422 1 93.31 168 ALA A C 1
ATOM 1293 O O . ALA A 1 168 ? 7.262 5.734 23.188 1 93.31 168 ALA A O 1
ATOM 1294 N N . ALA A 1 169 ? 5.953 4.535 21.844 1 94.5 169 ALA A N 1
ATOM 1295 C CA . ALA A 1 169 ? 6.711 3.309 22.078 1 94.5 169 ALA A CA 1
ATOM 1296 C C . ALA A 1 169 ? 8.156 3.461 21.594 1 94.5 169 ALA A C 1
ATOM 1298 O O . ALA A 1 169 ? 9.086 3.023 22.281 1 94.5 169 ALA A O 1
ATOM 1299 N N . SER A 1 170 ? 8.328 4.035 20.438 1 95.81 170 SER A N 1
ATOM 1300 C CA . SER A 1 170 ? 9.672 4.254 19.906 1 95.81 170 SER A CA 1
ATOM 1301 C C . SER A 1 170 ? 10.484 5.164 20.812 1 95.81 170 SER A C 1
ATOM 1303 O O . SER A 1 170 ? 11.688 4.953 21 1 95.81 170 SER A O 1
ATOM 1305 N N . LEU A 1 171 ? 9.828 6.211 21.328 1 95.38 171 LEU A N 1
ATOM 1306 C CA . LEU A 1 171 ? 10.492 7.137 22.234 1 95.38 171 LEU A CA 1
ATOM 1307 C C . LEU A 1 171 ? 11.008 6.406 23.469 1 95.38 171 LEU A C 1
ATOM 1309 O O . LEU A 1 171 ? 12.141 6.641 23.906 1 95.38 171 LEU A O 1
ATOM 1313 N N . VAL A 1 172 ? 10.164 5.535 24.016 1 96.12 172 VAL A N 1
ATOM 1314 C CA . VAL A 1 172 ? 10.547 4.758 25.188 1 96.12 172 VAL A CA 1
ATOM 1315 C C . VAL A 1 172 ? 11.75 3.877 24.859 1 96.12 172 VAL A C 1
ATOM 1317 O O . VAL A 1 172 ? 12.711 3.809 25.625 1 96.12 172 VAL A O 1
ATOM 1320 N N . LEU A 1 173 ? 11.734 3.248 23.781 1 96.06 173 LEU A N 1
ATOM 1321 C CA . LEU A 1 173 ? 12.828 2.369 23.375 1 96.06 173 LEU A CA 1
ATOM 1322 C C . LEU A 1 173 ? 14.109 3.162 23.156 1 96.06 173 LEU A C 1
ATOM 1324 O O . LEU A 1 173 ? 15.195 2.705 23.531 1 96.06 173 LEU A O 1
ATOM 1328 N N . ILE A 1 174 ? 13.961 4.312 22.562 1 95.81 174 ILE A N 1
ATOM 1329 C CA . ILE A 1 174 ? 15.117 5.168 22.328 1 95.81 174 ILE A CA 1
ATOM 1330 C C . ILE A 1 174 ? 15.742 5.574 23.656 1 95.81 174 ILE A C 1
ATOM 1332 O O . ILE A 1 174 ? 16.969 5.539 23.812 1 95.81 174 ILE A O 1
ATOM 1336 N N . LEU A 1 175 ? 14.914 5.879 24.625 1 96 175 LEU A N 1
ATOM 1337 C CA . LEU A 1 175 ? 15.383 6.297 25.938 1 96 175 LEU A CA 1
ATOM 1338 C C . LEU A 1 175 ? 16.031 5.129 26.688 1 96 175 LEU A C 1
ATOM 1340 O O . LEU A 1 175 ? 16.922 5.332 27.516 1 96 175 LEU A O 1
ATOM 1344 N N . LEU A 1 176 ? 15.602 3.928 26.312 1 96.12 176 LEU A N 1
ATOM 1345 C CA . LEU A 1 176 ? 16.172 2.725 26.906 1 96.12 176 LEU A CA 1
ATOM 1346 C C . LEU A 1 176 ? 17.422 2.287 26.156 1 96.12 176 LEU A C 1
ATOM 1348 O O . LEU A 1 176 ? 18.047 1.28 26.5 1 96.12 176 LEU A O 1
ATOM 1352 N N . GLY A 1 177 ? 17.75 2.949 25.094 1 94.31 177 GLY A N 1
ATOM 1353 C CA . GLY A 1 177 ? 18.969 2.693 24.359 1 94.31 177 GLY A CA 1
ATOM 1354 C C . GLY A 1 177 ? 18.797 1.698 23.234 1 94.31 177 GLY A C 1
ATOM 1355 O O . GLY A 1 177 ? 19.781 1.183 22.703 1 94.31 177 GLY A O 1
ATOM 1356 N N . VAL A 1 178 ? 17.594 1.453 22.844 1 93.38 178 VAL A N 1
ATOM 1357 C CA . VAL A 1 178 ? 17.312 0.49 21.781 1 93.38 178 VAL A CA 1
ATOM 1358 C C . VAL A 1 178 ? 17.359 1.192 20.422 1 93.38 178 VAL A C 1
ATOM 1360 O O . VAL A 1 178 ? 16.844 2.305 20.281 1 93.38 178 VAL A O 1
ATOM 1363 N N . ASN A 1 179 ? 18.047 0.543 19.453 1 92.44 179 ASN A N 1
ATOM 1364 C CA . ASN A 1 179 ? 18.062 1.035 18.078 1 92.44 179 ASN A CA 1
ATOM 1365 C C . ASN A 1 179 ? 17.734 -0.075 17.094 1 92.44 179 ASN A C 1
ATOM 1367 O O . ASN A 1 179 ? 17.625 -1.242 17.469 1 92.44 179 ASN A O 1
ATOM 1371 N N . MET A 1 180 ? 17.531 0.296 15.891 1 91.81 180 MET A N 1
ATOM 1372 C CA . MET A 1 180 ? 17.062 -0.63 14.859 1 91.81 180 MET A CA 1
ATOM 1373 C C . MET A 1 180 ? 18.062 -1.766 14.656 1 91.81 180 MET A C 1
ATOM 1375 O O . MET A 1 180 ? 17.672 -2.902 14.391 1 91.81 180 MET A O 1
ATOM 1379 N N . ASP A 1 181 ? 19.266 -1.483 14.805 1 91.12 181 ASP A N 1
ATOM 1380 C CA . ASP A 1 181 ? 20.328 -2.453 14.562 1 91.12 181 ASP A CA 1
ATOM 1381 C C . ASP A 1 181 ? 20.281 -3.592 15.578 1 91.12 181 ASP A C 1
ATOM 1383 O O . ASP A 1 181 ? 20.891 -4.645 15.367 1 91.12 181 ASP A O 1
ATOM 1387 N N . MET A 1 182 ? 19.594 -3.357 16.703 1 92.44 182 MET A N 1
ATOM 1388 C CA . MET A 1 182 ? 19.516 -4.344 17.766 1 92.44 182 MET A CA 1
ATOM 1389 C C . MET A 1 182 ? 18.406 -5.352 17.516 1 92.44 182 MET A C 1
ATOM 1391 O O . MET A 1 182 ? 18.328 -6.387 18.172 1 92.44 182 MET A O 1
ATOM 1395 N N . LEU A 1 183 ? 17.594 -5.074 16.578 1 91.81 183 LEU A N 1
ATOM 1396 C CA . LEU A 1 183 ? 16.469 -5.945 16.281 1 91.81 183 LEU A CA 1
ATOM 1397 C C . LEU A 1 183 ? 16.844 -6.996 15.234 1 91.81 183 LEU A C 1
ATOM 1399 O O . LEU A 1 183 ? 17.797 -6.805 14.477 1 91.81 183 LEU A O 1
ATOM 1403 N N . PRO A 1 184 ? 16.094 -8.141 15.242 1 90.56 184 PRO A N 1
ATOM 1404 C CA . PRO A 1 184 ? 16.344 -9.148 14.211 1 90.56 184 PRO A CA 1
ATOM 1405 C C . PRO A 1 184 ? 16.281 -8.578 12.797 1 90.56 184 PRO A C 1
ATOM 1407 O O . PRO A 1 184 ? 15.461 -7.707 12.516 1 90.56 184 PRO A O 1
ATOM 1410 N N . THR A 1 185 ? 17.016 -9.133 11.922 1 87.38 185 THR A N 1
ATOM 1411 C CA . THR A 1 185 ? 17.297 -8.57 10.609 1 87.38 185 THR A CA 1
ATOM 1412 C C . THR A 1 185 ? 16.031 -8.562 9.75 1 87.38 185 THR A C 1
ATOM 1414 O O . THR A 1 185 ? 15.914 -7.773 8.812 1 87.38 185 THR A O 1
ATOM 1417 N N . PHE A 1 186 ? 15.094 -9.406 10.039 1 89.69 186 PHE A N 1
ATOM 1418 C CA . PHE A 1 186 ? 13.906 -9.453 9.195 1 89.69 186 PHE A CA 1
ATOM 1419 C C . PHE A 1 186 ? 12.953 -8.32 9.555 1 89.69 186 PHE A C 1
ATOM 1421 O O . PHE A 1 186 ? 12.078 -7.961 8.758 1 89.69 186 PHE A O 1
ATOM 1428 N N . ILE A 1 187 ? 13.125 -7.695 10.719 1 92.12 187 ILE A N 1
ATOM 1429 C CA . ILE A 1 187 ? 12.195 -6.688 11.211 1 92.12 187 ILE A CA 1
ATOM 1430 C C . ILE A 1 187 ? 12.297 -5.426 10.359 1 92.12 187 ILE A C 1
ATOM 1432 O O . ILE A 1 187 ? 11.289 -4.914 9.867 1 92.12 187 ILE A O 1
ATOM 1436 N N . PRO A 1 188 ? 13.531 -4.996 10.078 1 91.44 188 PRO A N 1
ATOM 1437 C CA . PRO A 1 188 ? 13.625 -3.811 9.219 1 91.44 188 PRO A CA 1
ATOM 1438 C C . PRO A 1 188 ? 13.016 -4.035 7.836 1 91.44 188 PRO A C 1
ATOM 1440 O O . PRO A 1 188 ? 12.414 -3.115 7.266 1 91.44 188 PRO A O 1
ATOM 1443 N N . THR A 1 189 ? 13.133 -5.203 7.367 1 90.69 189 THR A N 1
ATOM 1444 C CA . THR A 1 189 ? 12.578 -5.508 6.051 1 90.69 189 THR A CA 1
ATOM 1445 C C . THR A 1 189 ? 11.047 -5.461 6.082 1 90.69 189 THR A C 1
ATOM 1447 O O . THR A 1 189 ? 10.422 -4.898 5.184 1 90.69 189 THR A O 1
ATOM 1450 N N . VAL A 1 190 ? 10.516 -5.992 7.105 1 93.62 190 VAL A N 1
ATOM 1451 C CA . VAL A 1 190 ? 9.062 -5.961 7.277 1 93.62 190 VAL A CA 1
ATOM 1452 C C . VAL A 1 190 ? 8.586 -4.516 7.406 1 93.62 190 VAL A C 1
ATOM 1454 O O . VAL A 1 190 ? 7.629 -4.113 6.746 1 93.62 190 VAL A O 1
ATOM 1457 N N . LEU A 1 191 ? 9.266 -3.805 8.188 1 94.38 191 LEU A N 1
ATOM 1458 C CA . LEU A 1 191 ? 8.883 -2.416 8.422 1 94.38 191 LEU A CA 1
ATOM 1459 C C . LEU A 1 191 ? 8.984 -1.599 7.141 1 94.38 191 LEU A C 1
ATOM 1461 O O . LEU A 1 191 ? 8.117 -0.762 6.867 1 94.38 191 LEU A O 1
ATOM 1465 N N . ASP A 1 192 ? 9.961 -1.874 6.355 1 92.44 192 ASP A N 1
ATOM 1466 C CA . ASP A 1 192 ? 10.148 -1.155 5.098 1 92.44 192 ASP A CA 1
ATOM 1467 C C . ASP A 1 192 ? 9.008 -1.445 4.125 1 92.44 192 ASP A C 1
ATOM 1469 O O . ASP A 1 192 ? 8.5 -0.536 3.467 1 92.44 192 ASP A O 1
ATOM 1473 N N . LEU A 1 193 ? 8.68 -2.635 4.086 1 92.88 193 LEU A N 1
ATOM 1474 C CA . LEU A 1 193 ? 7.59 -3.027 3.193 1 92.88 193 LEU A CA 1
ATOM 1475 C C . LEU A 1 193 ? 6.273 -2.391 3.625 1 92.88 193 LEU A C 1
ATOM 1477 O O . LEU A 1 193 ? 5.535 -1.855 2.795 1 92.88 193 LEU A O 1
ATOM 1481 N N . LEU A 1 194 ? 6.027 -2.43 4.875 1 95.06 194 LEU A N 1
ATOM 1482 C CA . LEU A 1 194 ? 4.789 -1.861 5.398 1 95.06 194 LEU A CA 1
ATOM 1483 C C . LEU A 1 194 ? 4.801 -0.341 5.277 1 95.06 194 LEU A C 1
ATOM 1485 O O . LEU A 1 194 ? 3.773 0.267 4.965 1 95.06 194 LEU A O 1
ATOM 1489 N N . ALA A 1 195 ? 5.934 0.245 5.504 1 93.06 195 ALA A N 1
ATOM 1490 C CA . ALA A 1 195 ? 6.074 1.693 5.379 1 93.06 195 ALA A CA 1
ATOM 1491 C C . ALA A 1 195 ? 5.844 2.143 3.938 1 93.06 195 ALA A C 1
ATOM 1493 O O . ALA A 1 195 ? 5.324 3.236 3.699 1 93.06 195 ALA A O 1
ATOM 1494 N N . GLY A 1 196 ? 6.148 1.354 3.025 1 92.94 196 GLY A N 1
ATOM 1495 C CA . GLY A 1 196 ? 6.094 1.693 1.613 1 92.94 196 GLY A CA 1
ATOM 1496 C C . GLY A 1 196 ? 4.684 1.898 1.102 1 92.94 196 GLY A C 1
ATOM 1497 O O . GLY A 1 196 ? 4.48 2.52 0.056 1 92.94 196 GLY A O 1
ATOM 1498 N N . VAL A 1 197 ? 3.715 1.437 1.856 1 94.56 197 VAL A N 1
ATOM 1499 C CA . VAL A 1 197 ? 2.35 1.532 1.352 1 94.56 197 VAL A CA 1
ATOM 1500 C C . VAL A 1 197 ? 1.761 2.896 1.705 1 94.56 197 VAL A C 1
ATOM 1502 O O . VAL A 1 197 ? 0.714 3.283 1.182 1 94.56 197 VAL A O 1
ATOM 1505 N N . VAL A 1 198 ? 2.379 3.615 2.564 1 91.19 198 VAL A N 1
ATOM 1506 C CA . VAL A 1 198 ? 1.794 4.805 3.174 1 91.19 198 VAL A CA 1
ATOM 1507 C C . VAL A 1 198 ? 1.586 5.883 2.109 1 91.19 198 VAL A C 1
ATOM 1509 O O . VAL A 1 198 ? 0.455 6.309 1.862 1 91.19 198 VAL A O 1
ATOM 1512 N N . VAL A 1 199 ? 2.592 6.223 1.379 1 90.19 199 VAL A N 1
ATOM 1513 C CA . VAL A 1 199 ? 2.559 7.367 0.478 1 90.19 199 VAL A CA 1
ATOM 1514 C C . VAL A 1 199 ? 1.572 7.105 -0.658 1 90.19 199 VAL A C 1
ATOM 1516 O O . VAL A 1 199 ? 0.625 7.871 -0.856 1 90.19 199 VAL A O 1
ATOM 1519 N N . PRO A 1 200 ? 1.668 6.016 -1.313 1 94.19 200 PRO A N 1
ATOM 1520 C CA . PRO A 1 200 ? 0.744 5.824 -2.434 1 94.19 200 PRO A CA 1
ATOM 1521 C C . PRO A 1 200 ? -0.707 5.672 -1.983 1 94.19 200 PRO A C 1
ATOM 1523 O O . PRO A 1 200 ? -1.611 6.242 -2.6 1 94.19 200 PRO A O 1
ATOM 1526 N N . LEU A 1 201 ? -0.919 4.938 -0.928 1 93.75 201 LEU A N 1
ATOM 1527 C CA . LEU A 1 201 ? -2.295 4.68 -0.52 1 93.75 201 LEU A CA 1
ATOM 1528 C C . LEU A 1 201 ? -2.953 5.953 0.007 1 93.75 201 LEU A C 1
ATOM 1530 O O . LEU A 1 201 ? -4.137 6.191 -0.242 1 93.75 201 LEU A O 1
ATOM 1534 N N . ILE A 1 202 ? -2.207 6.703 0.726 1 89.44 202 ILE A N 1
ATOM 1535 C CA . ILE A 1 202 ? -2.787 7.914 1.298 1 89.44 202 ILE A CA 1
ATOM 1536 C C . ILE A 1 202 ? -3.129 8.898 0.182 1 89.44 202 ILE A C 1
ATOM 1538 O O . ILE A 1 202 ? -4.176 9.555 0.223 1 89.44 202 ILE A O 1
ATOM 1542 N N . MET A 1 203 ? -2.252 9.047 -0.787 1 90.44 203 MET A N 1
ATOM 1543 C CA . MET A 1 203 ? -2.494 9.984 -1.881 1 90.44 203 MET A CA 1
ATOM 1544 C C . MET A 1 203 ? -3.662 9.516 -2.746 1 90.44 203 MET A C 1
ATOM 1546 O O . MET A 1 203 ? -4.488 10.328 -3.168 1 90.44 203 MET A O 1
ATOM 1550 N N . ILE A 1 204 ? -3.74 8.258 -2.979 1 93.88 204 ILE A N 1
ATOM 1551 C CA . ILE A 1 204 ? -4.875 7.719 -3.721 1 93.88 204 ILE A CA 1
ATOM 1552 C C . ILE A 1 204 ? -6.16 7.938 -2.928 1 93.88 204 ILE A C 1
ATOM 1554 O O . ILE A 1 204 ? -7.18 8.352 -3.486 1 93.88 204 ILE A O 1
ATOM 1558 N N . SER A 1 205 ? -6.094 7.637 -1.658 1 91.19 205 SER A N 1
ATOM 1559 C CA . SER A 1 205 ? -7.254 7.844 -0.798 1 91.19 205 SER A CA 1
ATOM 1560 C C . SER A 1 205 ? -7.703 9.305 -0.812 1 91.19 205 SER A C 1
ATOM 1562 O O . SER A 1 205 ? -8.898 9.586 -0.844 1 91.19 205 SER A O 1
ATOM 1564 N N . LEU A 1 206 ? -6.77 10.188 -0.748 1 87.69 206 LEU A N 1
ATOM 1565 C CA . LEU A 1 206 ? -7.07 11.617 -0.828 1 87.69 206 LEU A CA 1
ATOM 1566 C C . LEU A 1 206 ? -7.777 11.953 -2.137 1 87.69 206 LEU A C 1
ATOM 1568 O O . LEU A 1 206 ? -8.75 12.711 -2.146 1 87.69 206 LEU A O 1
ATOM 1572 N N . GLY A 1 207 ? -7.34 11.398 -3.201 1 90.19 207 GLY A N 1
ATOM 1573 C CA . GLY A 1 207 ? -7.988 11.594 -4.488 1 90.19 207 GLY A CA 1
ATOM 1574 C C . GLY A 1 207 ? -9.422 11.094 -4.516 1 90.19 207 GLY A C 1
ATOM 1575 O O . GLY A 1 207 ? -10.305 11.773 -5.047 1 90.19 207 GLY A O 1
ATOM 1576 N N . VAL A 1 208 ? -9.633 10 -3.959 1 90.88 208 VAL A N 1
ATOM 1577 C CA . VAL A 1 208 ? -10.961 9.406 -3.895 1 90.88 208 VAL A CA 1
ATOM 1578 C C . VAL A 1 208 ? -11.875 10.289 -3.043 1 90.88 208 VAL A C 1
ATOM 1580 O O . VAL A 1 208 ? -13.07 10.406 -3.322 1 90.88 208 VAL A O 1
ATOM 1583 N N . SER A 1 209 ? -11.336 10.891 -2.041 1 87.31 209 SER A N 1
ATOM 1584 C CA . SER A 1 209 ? -12.125 11.609 -1.042 1 87.31 209 SER A CA 1
ATOM 1585 C C . SER A 1 209 ? -12.438 13.031 -1.505 1 87.31 209 SER A C 1
ATOM 1587 O O . SER A 1 209 ? -13.32 13.688 -0.951 1 87.31 209 SER A O 1
ATOM 1589 N N . LEU A 1 210 ? -11.719 13.547 -2.412 1 87.12 210 LEU A N 1
ATOM 1590 C CA . LEU A 1 210 ? -11.867 14.938 -2.824 1 87.12 210 LEU A CA 1
ATOM 1591 C C . LEU A 1 210 ? -13.234 15.172 -3.463 1 87.12 210 LEU A C 1
ATOM 1593 O O . LEU A 1 210 ? -13.602 14.492 -4.422 1 87.12 210 LEU A O 1
ATOM 1597 N N . SER A 1 211 ? -14.016 15.969 -2.824 1 87.56 211 SER A N 1
ATOM 1598 C CA . SER A 1 211 ? -15.336 16.328 -3.324 1 87.56 211 SER A CA 1
ATOM 1599 C C . SER A 1 211 ? -15.609 17.812 -3.129 1 87.56 211 SER A C 1
ATOM 1601 O O . SER A 1 211 ? -15.484 18.344 -2.018 1 87.56 211 SER A O 1
ATOM 1603 N N . GLY A 1 212 ? -15.961 18.547 -4.137 1 89.62 212 GLY A N 1
ATOM 1604 C CA . GLY A 1 212 ? -16.281 19.969 -4.062 1 89.62 212 GLY A CA 1
ATOM 1605 C C . GLY A 1 212 ? -17.766 20.234 -3.871 1 89.62 212 GLY A C 1
ATOM 1606 O O . GLY A 1 212 ? -18.25 21.328 -4.164 1 89.62 212 GLY A O 1
ATOM 1607 N N . LYS A 1 213 ? -18.406 19.234 -3.354 1 89.44 213 LYS A N 1
ATOM 1608 C CA . LYS A 1 213 ? -19.859 19.266 -3.264 1 89.44 213 LYS A CA 1
ATOM 1609 C C . LYS A 1 213 ? -20.344 20.484 -2.479 1 89.44 213 LYS A C 1
ATOM 1611 O O . LYS A 1 213 ? -21.359 21.094 -2.828 1 89.44 213 LYS A O 1
ATOM 1616 N N . TYR A 1 214 ? -19.625 20.938 -1.498 1 92.38 214 TYR A N 1
ATOM 1617 C CA . TYR A 1 214 ? -20.125 21.984 -0.604 1 92.38 214 TYR A CA 1
ATOM 1618 C C . TYR A 1 214 ? -19.344 23.281 -0.806 1 92.38 214 TYR A C 1
ATOM 1620 O O . TYR A 1 214 ? -19.5 24.219 -0.024 1 92.38 214 TYR A O 1
ATOM 1628 N N . LEU A 1 215 ? -18.609 23.312 -1.82 1 93.81 215 LEU A N 1
ATOM 1629 C CA . LEU A 1 215 ? -17.75 24.469 -2.033 1 93.81 215 LEU A CA 1
ATOM 1630 C C . LEU A 1 215 ? -18.578 25.734 -2.252 1 93.81 215 LEU A C 1
ATOM 1632 O O . LEU A 1 215 ? -18.25 26.797 -1.702 1 93.81 215 LEU A O 1
ATOM 1636 N N . LYS A 1 216 ? -19.672 25.609 -2.922 1 92.19 216 LYS A N 1
ATOM 1637 C CA . LYS A 1 216 ? -20.5 26.766 -3.234 1 92.19 216 LYS A CA 1
ATOM 1638 C C . LYS A 1 216 ? -21.125 27.359 -1.973 1 92.19 216 LYS A C 1
ATOM 1640 O O . LYS A 1 216 ? -21.188 28.578 -1.808 1 92.19 216 LYS A O 1
ATOM 1645 N N . ILE A 1 217 ? -21.5 26.562 -1.106 1 93.19 217 ILE A N 1
ATOM 1646 C CA . ILE A 1 217 ? -22.25 26.984 0.071 1 93.19 217 ILE A CA 1
ATOM 1647 C C . ILE A 1 217 ? -21.281 27.547 1.112 1 93.19 217 ILE A C 1
ATOM 1649 O O . ILE A 1 217 ? -21.656 28.453 1.882 1 93.19 217 ILE A O 1
ATOM 1653 N N . ALA A 1 218 ? -20.047 27.062 1.141 1 96.12 218 ALA A N 1
ATOM 1654 C CA . ALA A 1 218 ? -19.109 27.469 2.184 1 96.12 218 ALA A CA 1
ATOM 1655 C C . ALA A 1 218 ? -17.844 28.094 1.581 1 96.12 218 ALA A C 1
ATOM 1657 O O . ALA A 1 218 ? -16.75 27.938 2.119 1 96.12 218 ALA A O 1
ATOM 1658 N N . MET A 1 219 ? -18.016 28.766 0.504 1 96.44 219 MET A N 1
ATOM 1659 C CA . MET A 1 219 ? -16.891 29.297 -0.271 1 96.44 219 MET A CA 1
ATOM 1660 C C . MET A 1 219 ? -16.109 30.328 0.542 1 96.44 219 MET A C 1
ATOM 1662 O O . MET A 1 219 ? -14.875 30.266 0.597 1 96.44 219 MET A O 1
ATOM 1666 N N . ILE A 1 220 ? -16.781 31.219 1.141 1 97.19 220 ILE A N 1
ATOM 1667 C CA . ILE A 1 220 ? -16.125 32.344 1.798 1 97.19 220 ILE A CA 1
ATOM 1668 C C . ILE A 1 220 ? -15.297 31.844 2.984 1 97.19 220 ILE A C 1
ATOM 1670 O O . ILE A 1 220 ? -14.102 32.125 3.082 1 97.19 220 ILE A O 1
ATOM 1674 N N . PRO A 1 221 ? -15.953 31.078 3.904 1 97.69 221 PRO A N 1
ATOM 1675 C CA . PRO A 1 221 ? -15.117 30.531 4.977 1 97.69 221 PRO A CA 1
ATOM 1676 C C . PRO A 1 221 ? -14 29.641 4.453 1 97.69 221 PRO A C 1
ATOM 1678 O O . PRO A 1 221 ? -12.906 29.609 5.023 1 97.69 221 PRO A O 1
ATOM 1681 N N . ALA A 1 222 ? -14.242 28.906 3.418 1 98.12 222 ALA A N 1
ATOM 1682 C CA . ALA A 1 222 ? -13.227 28.031 2.84 1 98.12 222 ALA A CA 1
ATOM 1683 C C . ALA A 1 222 ? -12.039 28.844 2.332 1 98.12 222 ALA A C 1
ATOM 1685 O O . ALA A 1 222 ? -10.891 28.422 2.473 1 98.12 222 ALA A O 1
ATOM 1686 N N . ILE A 1 223 ? -12.32 29.969 1.749 1 98.19 223 ILE A N 1
ATOM 1687 C CA . ILE A 1 223 ? -11.258 30.859 1.292 1 98.19 223 ILE A CA 1
ATOM 1688 C C . ILE A 1 223 ? -10.461 31.375 2.49 1 98.19 223 ILE A C 1
ATOM 1690 O O . ILE A 1 223 ? -9.234 31.469 2.428 1 98.19 223 ILE A O 1
ATOM 1694 N N . GLY A 1 224 ? -11.156 31.672 3.535 1 98.25 224 GLY A N 1
ATOM 1695 C CA . GLY A 1 224 ? -10.492 32.094 4.762 1 98.25 224 GLY A CA 1
ATOM 1696 C C . GLY A 1 224 ? -9.539 31.031 5.309 1 98.25 224 GLY A C 1
ATOM 1697 O O . GLY A 1 224 ? -8.406 31.344 5.66 1 98.25 224 GLY A O 1
ATOM 1698 N N . VAL A 1 225 ? -10.031 29.812 5.355 1 98.44 225 VAL A N 1
ATOM 1699 C CA . VAL A 1 225 ? -9.211 28.703 5.828 1 98.44 225 VAL A CA 1
ATOM 1700 C C . VAL A 1 225 ? -7.984 28.547 4.934 1 98.44 225 VAL A C 1
ATOM 1702 O O . VAL A 1 225 ? -6.867 28.359 5.426 1 98.44 225 VAL A O 1
ATOM 1705 N N . THR A 1 226 ? -8.203 28.641 3.656 1 98.5 226 THR A N 1
ATOM 1706 C CA . THR A 1 226 ? -7.133 28.484 2.676 1 98.5 226 THR A CA 1
ATOM 1707 C C . THR A 1 226 ? -6.07 29.562 2.863 1 98.5 226 THR A C 1
ATOM 1709 O O . THR A 1 226 ? -4.871 29.281 2.852 1 98.5 226 THR A O 1
ATOM 1712 N N . ALA A 1 227 ? -6.492 30.734 3.059 1 98.31 227 ALA A N 1
ATOM 1713 C CA . ALA A 1 227 ? -5.574 31.859 3.264 1 98.31 227 ALA A CA 1
ATOM 1714 C C . ALA A 1 227 ? -4.785 31.688 4.559 1 98.31 227 ALA A C 1
ATOM 1716 O O . ALA A 1 227 ? -3.572 31.906 4.586 1 98.31 227 ALA A O 1
ATOM 1717 N N . ILE A 1 228 ? -5.445 31.297 5.574 1 98.31 228 ILE A N 1
ATOM 1718 C CA . ILE A 1 228 ? -4.805 31.172 6.883 1 98.31 228 ILE A CA 1
ATOM 1719 C C . ILE A 1 228 ? -3.807 30.016 6.863 1 98.31 228 ILE A C 1
ATOM 1721 O O . ILE A 1 228 ? -2.66 30.172 7.289 1 98.31 228 ILE A O 1
ATOM 1725 N N . GLN A 1 229 ? -4.188 28.906 6.305 1 97.94 229 GLN A N 1
ATOM 1726 C CA . GLN A 1 229 ? -3.363 27.719 6.379 1 97.94 229 GLN A CA 1
ATOM 1727 C C . GLN A 1 229 ? -2.236 27.75 5.352 1 97.94 229 GLN A C 1
ATOM 1729 O O . GLN A 1 229 ? -1.127 27.297 5.621 1 97.94 229 GLN A O 1
ATOM 1734 N N . LEU A 1 230 ? -2.5 28.328 4.164 1 97.88 230 LEU A N 1
ATOM 1735 C CA . LEU A 1 230 ? -1.538 28.172 3.078 1 97.88 230 LEU A CA 1
ATOM 1736 C C . LEU A 1 230 ? -0.671 29.422 2.941 1 97.88 230 LEU A C 1
ATOM 1738 O O . LEU A 1 230 ? 0.379 29.375 2.297 1 97.88 230 LEU A O 1
ATOM 1742 N N . ILE A 1 231 ? -1.075 30.484 3.525 1 97.56 231 ILE A N 1
ATOM 1743 C CA . ILE A 1 231 ? -0.314 31.719 3.371 1 97.56 231 ILE A CA 1
ATOM 1744 C C . ILE A 1 231 ? 0.132 32.219 4.742 1 97.56 231 ILE A C 1
ATOM 1746 O O . ILE A 1 231 ? 1.329 32.375 5 1 97.56 231 ILE A O 1
ATOM 1750 N N . ILE A 1 232 ? -0.778 32.438 5.641 1 98.31 232 ILE A N 1
ATOM 1751 C CA . ILE A 1 232 ? -0.485 33.094 6.91 1 98.31 232 ILE A CA 1
ATOM 1752 C C . ILE A 1 232 ? 0.336 32.156 7.797 1 98.31 232 ILE A C 1
ATOM 1754 O O . ILE A 1 232 ? 1.324 32.594 8.406 1 98.31 232 ILE A O 1
ATOM 1758 N N . ALA A 1 233 ? -0.068 30.953 7.891 1 98.19 233 ALA A N 1
ATOM 1759 C CA . ALA A 1 233 ? 0.612 30 8.766 1 98.19 233 ALA A CA 1
ATOM 1760 C C . ALA A 1 233 ? 2.072 29.828 8.359 1 98.19 233 ALA A C 1
ATOM 1762 O O . ALA A 1 233 ? 2.975 29.984 9.188 1 98.19 233 ALA A O 1
ATOM 1763 N N . PRO A 1 234 ? 2.359 29.5 7.086 1 97.69 234 PRO A N 1
ATOM 1764 C CA . PRO A 1 234 ? 3.775 29.391 6.723 1 97.69 234 PRO A CA 1
ATOM 1765 C C . PRO A 1 234 ? 4.52 30.719 6.848 1 97.69 234 PRO A C 1
ATOM 1767 O O . PRO A 1 234 ? 5.715 30.734 7.156 1 97.69 234 PRO A O 1
ATOM 1770 N N . ALA A 1 235 ? 3.861 31.828 6.609 1 97.44 235 ALA A N 1
ATOM 1771 C CA . ALA A 1 235 ? 4.496 33.125 6.824 1 97.44 235 ALA A CA 1
ATOM 1772 C C . ALA A 1 235 ? 4.883 33.312 8.289 1 97.44 235 ALA A C 1
ATOM 1774 O O . ALA A 1 235 ? 5.992 33.75 8.594 1 97.44 235 ALA A O 1
ATOM 1775 N N . MET A 1 236 ? 3.961 32.969 9.164 1 97.44 236 MET A N 1
ATOM 1776 C CA . MET A 1 236 ? 4.27 33 10.594 1 97.44 236 MET A CA 1
ATOM 1777 C C . MET A 1 236 ? 5.422 32.062 10.914 1 97.44 236 MET A C 1
ATOM 1779 O O . MET A 1 236 ? 6.266 32.344 11.758 1 97.44 236 MET A O 1
ATOM 1783 N N . GLY A 1 237 ? 5.398 30.938 10.266 1 96.12 237 GLY A N 1
ATOM 1784 C CA . GLY A 1 237 ? 6.469 29.969 10.453 1 96.12 237 GLY A CA 1
ATOM 1785 C C . GLY A 1 237 ? 7.832 30.5 10.07 1 96.12 237 GLY A C 1
ATOM 1786 O O . GLY A 1 237 ? 8.797 30.359 10.828 1 96.12 237 GLY A O 1
ATOM 1787 N N . VAL A 1 238 ? 7.875 31.156 8.945 1 95.5 238 VAL A N 1
ATOM 1788 C CA . VAL A 1 238 ? 9.133 31.734 8.484 1 95.5 238 VAL A CA 1
ATOM 1789 C C . VAL A 1 238 ? 9.594 32.812 9.469 1 95.5 238 VAL A C 1
ATOM 1791 O O . VAL A 1 238 ? 10.773 32.875 9.828 1 95.5 238 VAL A O 1
ATOM 1794 N N . LEU A 1 239 ? 8.711 33.594 9.914 1 95.38 239 LEU A N 1
ATOM 1795 C CA . LEU A 1 239 ? 9.031 34.719 10.789 1 95.38 239 LEU A CA 1
ATOM 1796 C C . LEU A 1 239 ? 9.438 34.219 12.172 1 95.38 239 LEU A C 1
ATOM 1798 O O . LEU A 1 239 ? 10.281 34.844 12.836 1 95.38 239 LEU A O 1
ATOM 1802 N N . ALA A 1 240 ? 8.867 33.125 12.609 1 95.88 240 ALA A N 1
ATOM 1803 C CA . ALA A 1 240 ? 9.102 32.594 13.953 1 95.88 240 ALA A CA 1
ATOM 1804 C C . ALA A 1 240 ? 10.32 31.688 13.992 1 95.88 240 ALA A C 1
ATOM 1806 O O . ALA A 1 240 ? 10.906 31.469 15.055 1 95.88 240 ALA A O 1
ATOM 1807 N N . SER A 1 241 ? 10.711 31.156 12.883 1 94.5 241 SER A N 1
ATOM 1808 C CA . SER A 1 241 ? 11.719 30.094 12.812 1 94.5 241 SER A CA 1
ATOM 1809 C C . SER A 1 241 ? 13.039 30.547 13.414 1 94.5 241 SER A C 1
ATOM 1811 O O . SER A 1 241 ? 13.727 29.766 14.078 1 94.5 241 SER A O 1
ATOM 1813 N N . PRO A 1 242 ? 13.461 31.875 13.273 1 92.88 242 PRO A N 1
ATOM 1814 C CA . PRO A 1 242 ? 14.742 32.281 13.859 1 92.88 242 PRO A CA 1
ATOM 1815 C C . PRO A 1 242 ? 14.742 32.219 15.383 1 92.88 242 PRO A C 1
ATOM 1817 O O . PRO A 1 242 ? 15.805 32.094 16 1 92.88 242 PRO A O 1
ATOM 1820 N N . LEU A 1 243 ? 13.617 32.25 15.984 1 94.62 243 LEU A N 1
ATOM 1821 C CA . LEU A 1 243 ? 13.516 32.25 17.438 1 94.62 243 LEU A CA 1
ATOM 1822 C C . LEU A 1 243 ? 13.828 30.859 17.984 1 94.62 243 LEU A C 1
ATOM 1824 O O . LEU A 1 243 ? 14.078 30.703 19.188 1 94.62 243 LEU A O 1
ATOM 1828 N N . PHE A 1 244 ? 13.867 29.859 17.141 1 95.69 244 PHE A N 1
ATOM 1829 C CA . PHE A 1 244 ? 14.023 28.484 17.609 1 95.69 244 PHE A CA 1
ATOM 1830 C C . PHE A 1 244 ? 15.422 27.969 17.297 1 95.69 244 PHE A C 1
ATOM 1832 O O . PHE A 1 244 ? 15.773 26.844 17.688 1 95.69 244 PHE A O 1
ATOM 1839 N N . SER A 1 245 ? 16.281 28.703 16.672 1 93.81 245 SER A N 1
ATOM 1840 C CA . SER A 1 245 ? 17.641 28.312 16.328 1 93.81 245 SER A CA 1
ATOM 1841 C C . SER A 1 245 ? 17.688 26.938 15.672 1 93.81 245 SER A C 1
ATOM 1843 O O . SER A 1 245 ? 18.438 26.062 16.094 1 93.81 245 SER A O 1
ATOM 1845 N N . PHE A 1 246 ? 16.906 26.75 14.695 1 94.69 246 PHE A N 1
ATOM 1846 C CA . PHE A 1 246 ? 16.797 25.484 13.977 1 94.69 246 PHE A CA 1
ATOM 1847 C C . PHE A 1 246 ? 18.031 25.25 13.109 1 94.69 246 PHE A C 1
ATOM 1849 O O . PHE A 1 246 ? 18.578 26.188 12.531 1 94.69 246 PHE A O 1
ATOM 1856 N N . ALA A 1 247 ? 18.438 23.969 13.062 1 94.81 247 ALA A N 1
ATOM 1857 C CA . ALA A 1 247 ? 19.281 23.578 11.938 1 94.81 247 ALA A CA 1
ATOM 1858 C C . ALA A 1 247 ? 18.547 23.766 10.609 1 94.81 247 ALA A C 1
ATOM 1860 O O . ALA A 1 247 ? 17.328 23.906 10.586 1 94.81 247 ALA A O 1
ATOM 1861 N N . GLU A 1 248 ? 19.234 23.812 9.578 1 94.81 248 GLU A N 1
ATOM 1862 C CA . GLU A 1 248 ? 18.672 24.141 8.266 1 94.81 248 GLU A CA 1
ATOM 1863 C C . GLU A 1 248 ? 17.531 23.188 7.906 1 94.81 248 GLU A C 1
ATOM 1865 O O . GLU A 1 248 ? 16.438 23.641 7.559 1 94.81 248 GLU A O 1
ATOM 1870 N N . LEU A 1 249 ? 17.719 21.922 8.055 1 96.12 249 LEU A N 1
ATOM 1871 C CA . LEU A 1 249 ? 16.703 20.953 7.699 1 96.12 249 LEU A CA 1
ATOM 1872 C C . LEU A 1 249 ? 15.484 21.078 8.609 1 96.12 249 LEU A C 1
ATOM 1874 O O . LEU A 1 249 ? 14.344 20.953 8.156 1 96.12 249 LEU A O 1
ATOM 1878 N N . ASP A 1 250 ? 15.75 21.359 9.891 1 97.31 250 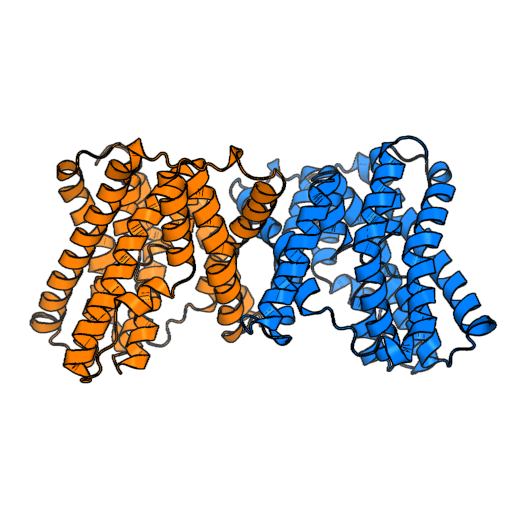ASP A N 1
ATOM 1879 C CA . ASP A 1 250 ? 14.656 21.547 10.836 1 97.31 250 ASP A CA 1
ATOM 1880 C C . ASP A 1 250 ? 13.773 22.734 10.438 1 97.31 250 ASP A C 1
ATOM 1882 O O . ASP A 1 250 ? 12.547 22.641 10.484 1 97.31 250 ASP A O 1
ATOM 1886 N N . LYS A 1 251 ? 14.43 23.75 10.078 1 96.44 251 LYS A N 1
ATOM 1887 C CA . LYS A 1 251 ? 13.695 24.953 9.664 1 96.44 251 LYS A CA 1
ATOM 1888 C C . LYS A 1 251 ? 12.836 24.672 8.438 1 96.44 251 LYS A C 1
ATOM 1890 O O . LYS A 1 251 ? 11.648 25.031 8.414 1 96.44 251 LYS A O 1
ATOM 1895 N N . LYS A 1 252 ? 13.398 24.047 7.484 1 97 252 LYS A N 1
ATOM 1896 C CA . LYS A 1 252 ? 12.688 23.766 6.242 1 97 252 LYS A CA 1
ATOM 1897 C C . LYS A 1 252 ? 11.477 22.875 6.488 1 97 252 LYS A C 1
ATOM 1899 O O . LYS A 1 252 ? 10.383 23.156 6.004 1 97 252 LYS A O 1
ATOM 1904 N N . VAL A 1 253 ? 11.664 21.828 7.273 1 97.75 253 VAL A N 1
ATOM 1905 C CA . VAL A 1 253 ? 10.586 20.891 7.555 1 97.75 253 VAL A CA 1
ATOM 1906 C C . VAL A 1 253 ? 9.5 21.578 8.375 1 97.75 253 VAL A C 1
ATOM 1908 O O . VAL A 1 253 ? 8.312 21.438 8.094 1 97.75 253 VAL A O 1
ATOM 1911 N N . ALA A 1 254 ? 9.938 22.375 9.359 1 97.81 254 ALA A N 1
ATOM 1912 C CA . ALA A 1 254 ? 8.977 23.062 10.219 1 97.81 254 ALA A CA 1
ATOM 1913 C C . ALA A 1 254 ? 8.109 24.031 9.422 1 97.81 254 ALA A C 1
ATOM 1915 O O . ALA A 1 254 ? 6.883 24.031 9.578 1 97.81 254 ALA A O 1
ATOM 1916 N N . VAL A 1 255 ? 8.711 24.75 8.57 1 97.62 255 VAL A N 1
ATOM 1917 C CA . VAL A 1 255 ? 7.984 25.734 7.777 1 97.62 255 VAL A CA 1
ATOM 1918 C C . VAL A 1 255 ? 7.086 25.031 6.766 1 97.62 255 VAL A C 1
ATOM 1920 O O . VAL A 1 255 ? 5.93 25.422 6.578 1 97.62 255 VAL A O 1
ATOM 1923 N N . MET A 1 256 ? 7.566 24.047 6.172 1 97.19 256 MET A N 1
ATOM 1924 C CA . MET A 1 256 ? 6.762 23.281 5.219 1 97.19 256 MET A CA 1
ATOM 1925 C C . MET A 1 256 ? 5.566 22.641 5.906 1 97.19 256 MET A C 1
ATOM 1927 O O . MET A 1 256 ? 4.453 22.656 5.379 1 97.19 256 MET A O 1
ATOM 1931 N N . GLU A 1 257 ? 5.812 22.078 7.043 1 97.81 257 GLU A N 1
ATOM 1932 C CA . GLU A 1 257 ? 4.73 21.453 7.797 1 97.81 257 GLU A CA 1
ATOM 1933 C C . GLU A 1 257 ? 3.676 22.484 8.203 1 97.81 257 GLU A C 1
ATOM 1935 O O . GLU A 1 257 ? 2.486 22.172 8.266 1 97.81 257 GLU A O 1
ATOM 1940 N N . SER A 1 258 ? 4.102 23.672 8.453 1 97.56 258 SER A N 1
ATOM 1941 C CA . SER A 1 258 ? 3.176 24.734 8.836 1 97.56 258 SER A CA 1
ATOM 1942 C C . SER A 1 258 ? 2.316 25.172 7.652 1 97.56 258 SER A C 1
ATOM 1944 O O . SER A 1 258 ? 1.336 25.906 7.828 1 97.56 258 SER A O 1
ATOM 1946 N N . SER A 1 259 ? 2.611 24.672 6.461 1 97.44 259 SER A N 1
ATOM 1947 C CA . SER A 1 259 ? 1.933 25.125 5.254 1 97.44 259 SER A CA 1
ATOM 1948 C C . SER A 1 259 ? 0.958 24.078 4.734 1 97.44 259 SER A C 1
ATOM 1950 O O . SER A 1 259 ? 0.465 24.172 3.609 1 97.44 259 SER A O 1
ATOM 1952 N N . MET A 1 260 ? 0.683 23.094 5.5 1 97.06 260 MET A N 1
ATOM 1953 C CA . MET A 1 260 ? -0.208 22.016 5.062 1 97.06 260 MET A CA 1
ATOM 1954 C C . MET A 1 260 ? -1.664 22.469 5.105 1 97.06 260 MET A C 1
ATOM 1956 O O . MET A 1 260 ? -2.057 23.234 5.988 1 97.06 260 MET A O 1
ATOM 1960 N N . PRO A 1 261 ? -2.521 22 4.133 1 96.56 261 PRO A N 1
ATOM 1961 C CA . PRO A 1 261 ? -3.963 22.234 4.25 1 96.56 261 PRO A CA 1
ATOM 1962 C C . PRO A 1 261 ? -4.582 21.516 5.453 1 96.56 261 PRO A C 1
ATOM 1964 O O . PRO A 1 261 ? -3.891 20.781 6.16 1 96.56 261 PRO A O 1
ATOM 1967 N N . PRO A 1 262 ? -5.812 21.766 5.699 1 96.25 262 PRO A N 1
ATOM 1968 C CA . PRO A 1 262 ? -6.418 21.172 6.891 1 96.25 262 PRO A CA 1
ATOM 1969 C C . PRO A 1 262 ? -6.422 19.641 6.852 1 96.25 262 PRO A C 1
ATOM 1971 O O . PRO A 1 262 ? -6.582 19.047 5.785 1 96.25 262 PRO A O 1
ATOM 1974 N N . ALA A 1 263 ? -6.262 19.062 8.023 1 91.94 263 ALA A N 1
ATOM 1975 C CA . ALA A 1 263 ? -6.371 17.625 8.203 1 91.94 263 ALA A CA 1
ATOM 1976 C C . ALA A 1 263 ? -7.816 17.156 8.055 1 91.94 263 ALA A C 1
ATOM 1978 O O . ALA A 1 263 ? -8.742 17.969 8.016 1 91.94 263 ALA A O 1
ATOM 1979 N N . MET A 1 264 ? -8 15.875 7.977 1 85.31 264 MET A N 1
ATOM 1980 C CA . MET A 1 264 ? -9.336 15.305 7.855 1 85.31 264 MET A CA 1
ATOM 1981 C C . MET A 1 264 ? -9.938 15.031 9.227 1 85.31 264 MET A C 1
ATOM 1983 O O . MET A 1 264 ? -11.156 14.891 9.367 1 85.31 264 MET A O 1
ATOM 1987 N N . THR A 1 265 ? -9.148 14.961 10.234 1 84.44 265 THR A N 1
ATOM 1988 C CA . THR A 1 265 ? -9.547 14.578 11.586 1 84.44 265 THR A CA 1
ATOM 1989 C C . THR A 1 265 ? -10.609 15.539 12.125 1 84.44 265 THR A C 1
ATOM 1991 O O . THR A 1 265 ? -11.539 15.117 12.812 1 84.44 265 THR A O 1
ATOM 1994 N N . PRO A 1 266 ? -10.531 16.781 11.781 1 89.38 266 PRO A N 1
ATOM 1995 C CA . PRO A 1 266 ? -11.578 17.703 12.227 1 89.38 266 PRO A CA 1
ATOM 1996 C C . PRO A 1 266 ? -12.969 17.281 11.773 1 89.38 266 PRO A C 1
ATOM 1998 O O . PRO A 1 266 ? -13.953 17.516 12.477 1 89.38 266 PRO A O 1
ATOM 2001 N N . ALA A 1 267 ? -13.086 16.672 10.641 1 87.06 267 ALA A N 1
ATOM 2002 C CA . ALA A 1 267 ? -14.383 16.219 10.141 1 87.06 267 ALA A CA 1
ATOM 2003 C C . ALA A 1 267 ? -14.984 15.164 11.062 1 87.06 267 ALA A C 1
ATOM 2005 O O . ALA A 1 267 ? -16.203 15.125 11.258 1 87.06 267 ALA A O 1
ATOM 2006 N N . ILE A 1 268 ? -14.188 14.43 11.625 1 81.31 268 ILE A N 1
ATOM 2007 C CA . ILE A 1 268 ? -14.641 13.391 12.539 1 81.31 268 ILE A CA 1
ATOM 2008 C C . ILE A 1 268 ? -15.219 14.031 13.805 1 81.31 268 ILE A C 1
ATOM 2010 O O . ILE A 1 268 ? -16.328 13.688 14.227 1 81.31 268 ILE A O 1
ATOM 2014 N N . PHE A 1 269 ? -14.547 14.953 14.328 1 85.56 269 PHE A N 1
ATOM 2015 C CA . PHE A 1 269 ? -15 15.633 15.547 1 85.56 269 PHE A CA 1
ATOM 2016 C C . PHE A 1 269 ? -16.234 16.484 15.266 1 85.56 269 PHE A C 1
ATOM 2018 O O . PHE A 1 269 ? -17.094 16.641 16.125 1 85.56 269 PHE A O 1
ATOM 2025 N N . ALA A 1 270 ? -16.297 16.984 14.086 1 89 270 ALA A N 1
ATOM 2026 C CA . ALA A 1 270 ? -17.469 17.781 13.711 1 89 270 ALA A CA 1
ATOM 2027 C C . ALA A 1 270 ? -18.719 16.922 13.711 1 89 270 ALA A C 1
ATOM 2029 O O . ALA A 1 270 ? -19.797 17.391 14.109 1 89 270 ALA A O 1
ATOM 2030 N N . GLU A 1 271 ? -18.578 15.805 13.227 1 84.88 271 GLU A N 1
ATOM 2031 C CA . GLU A 1 271 ? -19.719 14.891 13.25 1 84.88 271 GLU A CA 1
ATOM 2032 C C . GLU A 1 271 ? -20.094 14.523 14.68 1 84.88 271 GLU A C 1
ATOM 2034 O O . GLU A 1 271 ? -21.281 14.414 15 1 84.88 271 GLU A O 1
ATOM 2039 N N . MET A 1 272 ? -19.156 14.344 15.508 1 82.69 272 MET A N 1
ATOM 2040 C CA . MET A 1 272 ? -19.375 13.93 16.891 1 82.69 272 MET A CA 1
ATOM 2041 C C . MET A 1 272 ? -20.016 15.047 17.703 1 82.69 272 MET A C 1
ATOM 2043 O O . MET A 1 272 ? -20.922 14.797 18.5 1 82.69 272 MET A O 1
ATOM 2047 N N . TYR A 1 273 ? -19.625 16.234 17.422 1 88.81 273 TYR A N 1
ATOM 2048 C CA . TYR A 1 273 ? -20.047 17.328 18.281 1 88.81 273 TYR A CA 1
ATOM 2049 C C . TYR A 1 273 ? -21.078 18.203 17.594 1 88.81 273 TYR A C 1
ATOM 2051 O O . TYR A 1 273 ? -21.594 19.141 18.188 1 88.81 273 TYR A O 1
ATOM 2059 N N . GLY A 1 274 ? -21.312 17.828 16.328 1 89.62 274 GLY A N 1
ATOM 2060 C CA . GLY A 1 274 ? -22.344 18.547 15.594 1 89.62 274 GLY A CA 1
ATOM 2061 C C . GLY A 1 274 ? -21.875 19.891 15.062 1 89.62 274 GLY A C 1
ATOM 2062 O O . GLY A 1 274 ? -22.609 20.875 15.094 1 89.62 274 GLY A O 1
ATOM 2063 N N . PHE A 1 275 ? -20.594 20 14.641 1 95 275 PHE A N 1
ATOM 2064 C CA . PHE A 1 275 ? -20.078 21.219 14.008 1 95 275 PHE A CA 1
ATOM 2065 C C . PHE A 1 275 ? -20.531 21.281 12.555 1 95 275 PHE A C 1
ATOM 2067 O O . PHE A 1 275 ? -21.281 20.438 12.086 1 95 275 PHE A O 1
ATOM 2074 N N . ASP A 1 276 ? -20.203 22.312 11.891 1 95.81 276 ASP A N 1
ATOM 2075 C CA . ASP A 1 276 ? -20.562 22.531 10.492 1 95.81 276 ASP A CA 1
ATOM 2076 C C . ASP A 1 276 ? -19.703 21.688 9.555 1 95.81 276 ASP A C 1
ATOM 2078 O O . ASP A 1 276 ? -18.672 22.156 9.062 1 95.81 276 ASP A O 1
ATOM 2082 N N . THR A 1 277 ? -20.203 20.547 9.211 1 93.88 277 THR A N 1
ATOM 2083 C CA . THR A 1 277 ? -19.453 19.578 8.414 1 93.88 277 THR A CA 1
ATOM 2084 C C . THR A 1 277 ? -19.297 20.078 6.977 1 93.88 277 THR A C 1
ATOM 2086 O O . THR A 1 277 ? -18.328 19.734 6.297 1 93.88 277 THR A O 1
ATOM 2089 N N . LYS A 1 278 ? -20.219 20.828 6.582 1 94.44 278 LYS A N 1
ATOM 2090 C CA . LYS A 1 278 ? -20.156 21.359 5.223 1 94.44 278 LYS A CA 1
ATOM 2091 C C . LYS A 1 278 ? -18.984 22.328 5.062 1 94.44 278 LYS A C 1
ATOM 2093 O O . LYS A 1 278 ? -18.266 22.281 4.062 1 94.44 278 LYS A O 1
ATOM 2098 N N . LEU A 1 279 ? -18.844 23.141 6.059 1 96.81 279 LEU A N 1
ATOM 2099 C CA . LEU A 1 279 ? -17.734 24.094 6.07 1 96.81 279 LEU A CA 1
ATOM 2100 C C . LEU A 1 279 ? -16.391 23.359 6.102 1 96.81 279 LEU A C 1
ATOM 2102 O O . LEU A 1 279 ? -15.469 23.719 5.375 1 96.81 279 LEU A O 1
ATOM 2106 N N . ILE A 1 280 ? -16.312 22.406 6.859 1 95.94 280 ILE A N 1
ATOM 2107 C CA . ILE A 1 280 ? -15.094 21.625 6.984 1 95.94 280 ILE A CA 1
ATOM 2108 C C . ILE A 1 280 ? -14.766 20.953 5.652 1 95.94 280 ILE A C 1
ATOM 2110 O O . ILE A 1 280 ? -13.633 21.062 5.16 1 95.94 280 ILE A O 1
ATOM 2114 N N . SER A 1 281 ? -15.766 20.359 5.055 1 93.19 281 SER A N 1
ATOM 2115 C CA . SER A 1 281 ? -15.57 19.656 3.791 1 93.19 281 SER A CA 1
ATOM 2116 C C . SER A 1 281 ? -15.133 20.609 2.688 1 93.19 281 SER A C 1
ATOM 2118 O O . SER A 1 281 ? -14.211 20.297 1.924 1 93.19 281 SER A O 1
ATOM 2120 N N . ALA A 1 282 ? -15.758 21.703 2.609 1 96.19 282 ALA A N 1
ATOM 2121 C CA . ALA A 1 282 ? -15.422 22.703 1.608 1 96.19 282 ALA A CA 1
ATOM 2122 C C . ALA A 1 282 ? -14.008 23.234 1.813 1 96.19 282 ALA A C 1
ATOM 2124 O O . ALA A 1 282 ? -13.266 23.453 0.848 1 96.19 282 ALA A O 1
ATOM 2125 N N . SER A 1 283 ? -13.648 23.438 3.045 1 97.06 283 SER A N 1
ATOM 2126 C CA . SER A 1 283 ? -12.328 23.969 3.383 1 97.06 283 SER A CA 1
ATOM 2127 C C . SER A 1 283 ? -11.227 22.984 3.02 1 97.06 283 SER A C 1
ATOM 2129 O O . SER A 1 283 ? -10.203 23.359 2.447 1 97.06 283 SER A O 1
ATOM 2131 N N . ILE A 1 284 ? -11.484 21.766 3.35 1 94.44 284 ILE A N 1
ATOM 2132 C CA . ILE A 1 284 ? -10.5 20.734 3.051 1 94.44 284 ILE A CA 1
ATOM 2133 C C . ILE A 1 284 ? -10.32 20.625 1.538 1 94.44 284 ILE A C 1
ATOM 2135 O O . ILE A 1 284 ? -9.188 20.562 1.046 1 94.44 284 ILE A O 1
ATOM 2139 N N . PHE A 1 285 ? -11.383 20.672 0.836 1 93.62 285 PHE A N 1
ATOM 2140 C CA . PHE A 1 285 ? -11.328 20.531 -0.613 1 93.62 285 PHE A CA 1
ATOM 2141 C C . PHE A 1 285 ? -10.57 21.688 -1.245 1 93.62 285 PHE A C 1
ATOM 2143 O O . PHE A 1 285 ? -9.586 21.484 -1.95 1 93.62 285 PHE A O 1
ATOM 2150 N N . LEU A 1 286 ? -11.008 22.844 -0.986 1 96.5 286 LEU A N 1
ATOM 2151 C CA . LEU A 1 286 ? -10.43 24.016 -1.616 1 96.5 286 LEU A CA 1
ATOM 2152 C C . LEU A 1 286 ? -8.945 24.156 -1.265 1 96.5 286 LEU A C 1
ATOM 2154 O O . LEU A 1 286 ? -8.109 24.359 -2.146 1 96.5 286 LEU A O 1
ATOM 2158 N N . SER A 1 287 ? -8.633 24.031 -0.027 1 96.75 287 SER A N 1
ATOM 2159 C CA . SER A 1 287 ? -7.258 24.219 0.426 1 96.75 287 SER A CA 1
ATOM 2160 C C . SER A 1 287 ? -6.344 23.125 -0.117 1 96.75 287 SER A C 1
ATOM 2162 O O . SER A 1 287 ? -5.172 23.375 -0.406 1 96.75 287 SER A O 1
ATOM 2164 N N . THR A 1 288 ? -6.855 21.906 -0.205 1 93.12 288 THR A N 1
ATOM 2165 C CA . THR A 1 288 ? -6.051 20.828 -0.755 1 93.12 288 THR A CA 1
ATOM 2166 C C . THR A 1 288 ? -5.707 21.094 -2.217 1 93.12 288 THR A C 1
ATOM 2168 O O . THR A 1 288 ? -4.555 20.953 -2.625 1 93.12 288 THR A O 1
ATOM 2171 N N . VAL A 1 289 ? -6.629 21.562 -2.963 1 93.25 289 VAL A N 1
ATOM 2172 C CA . VAL A 1 289 ? -6.426 21.844 -4.379 1 93.25 289 VAL A CA 1
ATOM 2173 C C . VAL A 1 289 ? -5.422 22.984 -4.543 1 93.25 289 VAL A C 1
ATOM 2175 O O . VAL A 1 289 ? -4.473 22.875 -5.32 1 93.25 289 VAL A O 1
ATOM 2178 N N . VAL A 1 290 ? -5.586 23.953 -3.775 1 96.06 290 VAL A N 1
ATOM 2179 C CA . VAL A 1 290 ? -4.715 25.125 -3.869 1 96.06 290 VAL A CA 1
ATOM 2180 C C . VAL A 1 290 ? -3.316 24.766 -3.379 1 96.06 290 VAL A C 1
ATOM 2182 O O . VAL A 1 290 ? -2.318 25.266 -3.91 1 96.06 290 VAL A O 1
ATOM 2185 N N . SER A 1 291 ? -3.227 23.922 -2.434 1 94.94 291 SER A N 1
ATOM 2186 C CA . SER A 1 291 ? -1.944 23.547 -1.845 1 94.94 291 SER A CA 1
ATOM 2187 C C . SER A 1 291 ? -1.066 22.812 -2.852 1 94.94 291 SER A C 1
ATOM 2189 O O . SER A 1 291 ? 0.161 22.828 -2.74 1 94.94 291 SER A O 1
ATOM 2191 N N . LEU A 1 292 ? -1.629 22.188 -3.826 1 90.19 292 LEU A N 1
ATOM 2192 C CA . LEU A 1 292 ? -0.877 21.5 -4.863 1 90.19 292 LEU A CA 1
ATOM 2193 C C . LEU A 1 292 ? 0.023 22.453 -5.625 1 90.19 292 LEU A C 1
ATOM 2195 O O . LEU A 1 292 ? 1.039 22.047 -6.195 1 90.19 292 LEU A O 1
ATOM 2199 N N . GLY A 1 293 ? -0.319 23.688 -5.605 1 92.56 293 GLY A N 1
ATOM 2200 C CA . GLY A 1 293 ? 0.517 24.719 -6.184 1 92.56 293 GLY A CA 1
ATOM 2201 C C . GLY A 1 293 ? 1.344 25.469 -5.152 1 92.56 293 GLY A C 1
ATOM 2202 O O . GLY A 1 293 ? 2.535 25.703 -5.359 1 92.56 293 GLY A O 1
ATOM 2203 N N . SER A 1 294 ? 0.772 25.766 -4.031 1 95.06 294 SER A N 1
ATOM 2204 C CA . SER A 1 294 ? 1.41 26.625 -3.043 1 95.06 294 SER A CA 1
ATOM 2205 C C . SER A 1 294 ? 2.57 25.922 -2.355 1 95.06 294 SER A C 1
ATOM 2207 O O . SER A 1 294 ? 3.58 26.547 -2.023 1 95.06 294 SER A O 1
ATOM 2209 N N . ILE A 1 295 ? 2.455 24.641 -2.16 1 93.5 295 ILE A N 1
ATOM 2210 C CA . ILE A 1 295 ? 3.48 23.891 -1.434 1 93.5 295 ILE A CA 1
ATOM 2211 C C . ILE A 1 295 ? 4.766 23.859 -2.256 1 93.5 295 ILE A C 1
ATOM 2213 O O . ILE A 1 295 ? 5.848 24.172 -1.748 1 93.5 295 ILE A O 1
ATOM 2217 N N . PRO A 1 296 ? 4.695 23.531 -3.564 1 91.69 296 PRO A N 1
ATOM 2218 C CA . PRO A 1 296 ? 5.922 23.578 -4.367 1 91.69 296 PRO A CA 1
ATOM 2219 C C . PRO A 1 296 ? 6.527 24.969 -4.438 1 91.69 296 PRO A C 1
ATOM 2221 O O . PRO A 1 296 ? 7.754 25.125 -4.461 1 91.69 296 PRO A O 1
ATOM 2224 N N . LEU A 1 297 ? 5.723 25.922 -4.496 1 93.19 297 LEU A N 1
ATOM 2225 C CA . LEU A 1 297 ? 6.207 27.297 -4.527 1 93.19 297 LEU A CA 1
ATOM 2226 C C . LEU A 1 297 ? 6.957 27.641 -3.244 1 93.19 297 LEU A C 1
ATOM 2228 O O . LEU A 1 297 ? 8.016 28.266 -3.287 1 93.19 297 LEU A O 1
ATOM 2232 N N . LEU A 1 298 ? 6.414 27.281 -2.141 1 94.88 298 LEU A N 1
ATOM 2233 C CA . LEU A 1 298 ? 7.078 27.516 -0.862 1 94.88 298 LEU A CA 1
ATOM 2234 C C . LEU A 1 298 ? 8.414 26.766 -0.802 1 94.88 298 LEU A C 1
ATOM 2236 O O . LEU A 1 298 ? 9.398 27.312 -0.305 1 94.88 298 LEU A O 1
ATOM 2240 N N . HIS A 1 299 ? 8.406 25.547 -1.261 1 94.12 299 HIS A N 1
ATOM 2241 C CA . HIS A 1 299 ? 9.641 24.766 -1.286 1 94.12 299 HIS A CA 1
ATOM 2242 C C . HIS A 1 299 ? 10.719 25.469 -2.105 1 94.12 299 HIS A C 1
ATOM 2244 O O . HIS A 1 299 ? 11.891 25.5 -1.705 1 94.12 299 HIS A O 1
ATOM 2250 N N . MET A 1 300 ? 10.305 26.016 -3.238 1 92.44 300 MET A N 1
ATOM 2251 C CA . MET A 1 300 ? 11.242 26.734 -4.098 1 92.44 300 MET A CA 1
ATOM 2252 C C . MET A 1 300 ? 11.805 27.953 -3.383 1 92.44 300 MET A C 1
ATOM 2254 O O . MET A 1 300 ? 13 28.234 -3.479 1 92.44 300 MET A O 1
ATOM 2258 N N . ILE A 1 301 ? 10.977 28.594 -2.697 1 93.44 301 ILE A N 1
ATOM 2259 C CA . ILE A 1 301 ? 11.391 29.781 -1.962 1 93.44 301 ILE A CA 1
ATOM 2260 C C . ILE A 1 301 ? 12.375 29.391 -0.861 1 93.44 301 ILE A C 1
ATOM 2262 O O . ILE A 1 301 ? 13.406 30.031 -0.685 1 93.44 301 ILE A O 1
ATOM 2266 N N . LEU A 1 302 ? 12.07 28.328 -0.154 1 93.69 302 LEU A N 1
ATOM 2267 C CA . LEU A 1 302 ? 12.922 27.859 0.941 1 93.69 302 LEU A CA 1
ATOM 2268 C C . LEU A 1 302 ? 14.281 27.406 0.422 1 93.69 302 LEU A C 1
ATOM 2270 O O . LEU A 1 302 ? 15.305 27.625 1.084 1 93.69 302 LEU A O 1
ATOM 2274 N N . GLU A 1 303 ? 14.305 26.828 -0.77 1 92.56 303 GLU A N 1
ATOM 2275 C CA . GLU A 1 303 ? 15.547 26.297 -1.336 1 92.56 303 GLU A CA 1
ATOM 2276 C C . GLU A 1 303 ? 16.375 27.406 -1.978 1 92.56 303 GLU A C 1
ATOM 2278 O O . GLU A 1 303 ? 17.578 27.266 -2.166 1 92.56 303 GLU A O 1
ATOM 2283 N N . SER A 1 304 ? 15.758 28.469 -2.33 1 89.88 304 SER A N 1
ATOM 2284 C CA . SER A 1 304 ? 16.453 29.594 -2.949 1 89.88 304 SER A CA 1
ATOM 2285 C C . SER A 1 304 ? 17.312 30.344 -1.931 1 89.88 304 SER A C 1
ATOM 2287 O O . SER A 1 304 ? 18.203 31.094 -2.303 1 89.88 304 SER A O 1
ATOM 2289 N N . GLY A 1 305 ? 17.188 30.172 -0.674 1 83.12 305 GLY A N 1
ATOM 2290 C CA . GLY A 1 305 ? 17.922 30.875 0.362 1 83.12 305 GLY A CA 1
ATOM 2291 C C . GLY A 1 305 ? 17.375 32.25 0.641 1 83.12 305 GLY A C 1
ATOM 2292 O O . GLY A 1 305 ? 17.969 33.031 1.41 1 83.12 305 GLY A O 1
ATOM 2293 N N . LEU A 1 306 ? 16.266 32.594 0.042 1 73.81 306 LEU A N 1
ATOM 2294 C CA . LEU A 1 306 ? 15.648 33.906 0.232 1 73.81 306 LEU A CA 1
ATOM 2295 C C . LEU A 1 306 ? 15.102 34.062 1.647 1 73.81 306 LEU A C 1
ATOM 2297 O O . LEU A 1 306 ? 14.977 35.156 2.156 1 73.81 306 LEU A O 1
ATOM 2301 N N . ILE A 1 307 ? 14.789 32.844 2.209 1 75.25 307 ILE A N 1
ATOM 2302 C CA . ILE A 1 307 ? 14.281 32.875 3.578 1 75.25 307 ILE A CA 1
ATOM 2303 C C . ILE A 1 307 ? 15.039 31.828 4.41 1 75.25 307 ILE A C 1
ATOM 2305 O O . ILE A 1 307 ? 15.531 30.828 3.877 1 75.25 307 ILE A O 1
ATOM 2309 N N . MET B 1 1 ? 16.844 -16.859 4.016 1 63.78 1 MET B N 1
ATOM 2310 C CA . MET B 1 1 ? 15.914 -17.328 5.035 1 63.78 1 MET B CA 1
ATOM 2311 C C . MET B 1 1 ? 15.109 -16.172 5.605 1 63.78 1 MET B C 1
ATOM 2313 O O . MET B 1 1 ? 13.93 -16.312 5.926 1 63.78 1 MET B O 1
ATOM 2317 N N . GLU B 1 2 ? 15.586 -14.961 5.43 1 79.94 2 GLU B N 1
ATOM 2318 C CA . GLU B 1 2 ? 14.969 -13.789 6.047 1 79.94 2 GLU B CA 1
ATOM 2319 C C . GLU B 1 2 ? 13.695 -13.375 5.309 1 79.94 2 GLU B C 1
ATOM 2321 O O . GLU B 1 2 ? 12.719 -12.961 5.934 1 79.94 2 GLU B O 1
ATOM 2326 N N . ILE B 1 3 ? 13.633 -13.844 4.086 1 81 3 ILE B N 1
ATOM 2327 C CA . ILE B 1 3 ? 12.5 -13.398 3.281 1 81 3 ILE B CA 1
ATOM 2328 C C . ILE B 1 3 ? 11.258 -14.203 3.652 1 81 3 ILE B C 1
ATOM 2330 O O . ILE B 1 3 ? 10.148 -13.672 3.643 1 81 3 ILE B O 1
ATOM 2334 N N . ILE B 1 4 ? 11.531 -15.336 4.02 1 81.25 4 ILE B N 1
ATOM 2335 C CA . ILE B 1 4 ? 10.406 -16.203 4.363 1 81.25 4 ILE B CA 1
ATOM 2336 C C . ILE B 1 4 ? 9.742 -15.703 5.648 1 81.25 4 ILE B C 1
ATOM 2338 O O . ILE B 1 4 ? 8.523 -15.742 5.781 1 81.25 4 ILE B O 1
ATOM 2342 N N . PHE B 1 5 ? 10.578 -15.32 6.504 1 87.69 5 PHE B N 1
ATOM 2343 C CA . PHE B 1 5 ? 10.047 -14.75 7.738 1 87.69 5 PHE B CA 1
ATOM 2344 C C . PHE B 1 5 ? 9.219 -13.5 7.449 1 87.69 5 PHE B C 1
ATOM 2346 O O . PHE B 1 5 ? 8.188 -13.273 8.086 1 87.69 5 PHE B O 1
ATOM 2353 N N . VAL B 1 6 ? 9.656 -12.805 6.492 1 90.56 6 VAL B N 1
ATOM 2354 C CA . VAL B 1 6 ? 8.961 -11.586 6.094 1 90.56 6 VAL B CA 1
ATOM 2355 C C . VAL B 1 6 ? 7.578 -11.938 5.543 1 90.56 6 VAL B C 1
ATOM 2357 O O . VAL B 1 6 ? 6.57 -11.367 5.969 1 90.56 6 VAL B O 1
ATOM 2360 N N . ILE B 1 7 ? 7.547 -12.906 4.742 1 87.19 7 ILE B N 1
ATOM 2361 C CA . ILE B 1 7 ? 6.312 -13.312 4.078 1 87.19 7 ILE B CA 1
ATOM 2362 C C . ILE B 1 7 ? 5.336 -13.875 5.102 1 87.19 7 ILE B C 1
ATOM 2364 O O . ILE B 1 7 ? 4.164 -13.5 5.129 1 87.19 7 ILE B O 1
ATOM 2368 N N . ILE B 1 8 ? 5.84 -14.695 5.93 1 88.69 8 ILE B N 1
ATOM 2369 C CA . ILE B 1 8 ? 5.016 -15.312 6.961 1 88.69 8 ILE B CA 1
ATOM 2370 C C . ILE B 1 8 ? 4.453 -14.234 7.887 1 88.69 8 ILE B C 1
ATOM 2372 O O . ILE B 1 8 ? 3.27 -14.258 8.234 1 88.69 8 ILE B O 1
ATOM 2376 N N . PHE B 1 9 ? 5.266 -13.352 8.234 1 92.75 9 PHE B N 1
ATOM 2377 C CA . PHE B 1 9 ? 4.844 -12.281 9.133 1 92.75 9 PHE B CA 1
ATOM 2378 C C . PHE B 1 9 ? 3.723 -11.461 8.508 1 92.75 9 PHE B C 1
ATOM 2380 O O . PHE B 1 9 ? 2.732 -11.148 9.164 1 92.75 9 PHE B O 1
ATOM 2387 N N . LEU B 1 10 ? 3.846 -11.125 7.281 1 93.38 10 LEU B N 1
ATOM 2388 C CA . LEU B 1 10 ? 2.863 -10.281 6.613 1 93.38 10 LEU B CA 1
ATOM 2389 C C . LEU B 1 10 ? 1.532 -11.008 6.461 1 93.38 10 LEU B C 1
ATOM 2391 O O . LEU B 1 10 ? 0.469 -10.414 6.648 1 93.38 10 LEU B O 1
ATOM 2395 N N . ILE B 1 11 ? 1.601 -12.281 6.133 1 90.5 11 ILE B N 1
ATOM 2396 C CA . ILE B 1 11 ? 0.385 -13.078 6.027 1 90.5 11 ILE B CA 1
ATOM 2397 C C . ILE B 1 11 ? -0.288 -13.18 7.395 1 90.5 11 ILE B C 1
ATOM 2399 O O . ILE B 1 11 ? -1.5 -12.977 7.512 1 90.5 11 ILE B O 1
ATOM 2403 N N . LEU B 1 12 ? 0.505 -13.453 8.398 1 92.25 12 LEU B N 1
ATOM 2404 C CA . LEU B 1 12 ? -0.018 -13.547 9.758 1 92.25 12 LEU B CA 1
ATOM 2405 C C . LEU B 1 12 ? -0.626 -12.219 10.195 1 92.25 12 LEU B C 1
ATOM 2407 O O . LEU B 1 12 ? -1.634 -12.203 10.906 1 92.25 12 LEU B O 1
ATOM 2411 N N . LEU B 1 13 ? 0.01 -11.188 9.82 1 94.56 13 LEU B N 1
ATOM 2412 C CA . LEU B 1 13 ? -0.512 -9.859 10.141 1 94.56 13 LEU B CA 1
ATOM 2413 C C . LEU B 1 13 ? -1.911 -9.68 9.562 1 94.56 13 LEU B C 1
ATOM 2415 O O . LEU B 1 13 ? -2.801 -9.156 10.242 1 94.56 13 LEU B O 1
ATOM 2419 N N . GLY B 1 14 ? -2.104 -10.062 8.32 1 93 14 GLY B N 1
ATOM 2420 C CA . GLY B 1 14 ? -3.432 -10.008 7.734 1 93 14 GLY B CA 1
ATOM 2421 C C . GLY B 1 14 ? -4.465 -10.797 8.516 1 93 14 GLY B C 1
ATOM 2422 O O . GLY B 1 14 ? -5.57 -10.312 8.758 1 93 14 GLY B O 1
ATOM 2423 N N . TRP B 1 15 ? -4.07 -11.945 8.891 1 90.19 15 TRP B N 1
ATOM 2424 C CA . TRP B 1 15 ? -4.953 -12.805 9.672 1 90.19 15 TRP B CA 1
ATOM 2425 C C . TRP B 1 15 ? -5.293 -12.172 11.016 1 90.19 15 TRP B C 1
ATOM 2427 O O . TRP B 1 15 ? -6.449 -12.18 11.445 1 90.19 15 TRP B O 1
ATOM 2437 N N . VAL B 1 16 ? -4.332 -11.609 11.695 1 92.62 16 VAL B N 1
ATOM 2438 C CA . VAL B 1 16 ? -4.508 -10.992 13.008 1 92.62 16 VAL B CA 1
ATOM 2439 C C . VAL B 1 16 ? -5.406 -9.766 12.883 1 92.62 16 VAL B C 1
ATOM 2441 O O . VAL B 1 16 ? -6.277 -9.539 13.727 1 92.62 16 VAL B O 1
ATOM 2444 N N . LEU B 1 17 ? -5.195 -9.016 11.844 1 91.88 17 LEU B N 1
ATOM 2445 C CA . LEU B 1 17 ? -6.012 -7.824 11.633 1 91.88 17 LEU B CA 1
ATOM 2446 C C . LEU B 1 17 ? -7.477 -8.195 11.43 1 91.88 17 LEU B C 1
ATOM 2448 O O . LEU B 1 17 ? -8.367 -7.484 11.891 1 91.88 17 LEU B O 1
ATOM 2452 N N . LYS B 1 18 ? -7.664 -9.234 10.711 1 91.5 18 LYS B N 1
ATOM 2453 C CA . LYS B 1 18 ? -9.023 -9.742 10.547 1 91.5 18 LYS B CA 1
ATOM 2454 C C . LYS B 1 18 ? -9.586 -10.234 11.883 1 91.5 18 LYS B C 1
ATOM 2456 O O . LYS B 1 18 ? -10.727 -9.914 12.234 1 91.5 18 LYS B O 1
ATOM 2461 N N . TYR B 1 19 ? -8.805 -10.945 12.609 1 90.06 19 TYR B N 1
ATOM 2462 C CA . TYR B 1 19 ? -9.211 -11.508 13.883 1 90.06 19 TYR B CA 1
ATOM 2463 C C . TYR B 1 19 ? -9.578 -10.414 14.883 1 90.06 19 TYR B C 1
ATOM 2465 O O . TYR B 1 19 ? -10.547 -10.539 15.633 1 90.06 19 TYR B O 1
ATOM 2473 N N . LEU B 1 20 ? -8.875 -9.344 14.875 1 90.25 20 LEU B N 1
ATOM 2474 C CA . LEU B 1 20 ? -9.07 -8.242 15.82 1 90.25 20 LEU B CA 1
ATOM 2475 C C . LEU B 1 20 ? -10.156 -7.293 15.32 1 90.25 20 LEU B C 1
ATOM 2477 O O . LEU B 1 20 ? -10.531 -6.352 16.031 1 90.25 20 LEU B O 1
ATOM 2481 N N . GLY B 1 21 ? -10.602 -7.523 14.117 1 89.75 21 GLY B N 1
ATOM 2482 C CA . GLY B 1 21 ? -11.719 -6.754 13.609 1 89.75 21 GLY B CA 1
ATOM 2483 C C . GLY B 1 21 ? -11.305 -5.457 12.945 1 89.75 21 GLY B C 1
ATOM 2484 O O . GLY B 1 21 ? -12.148 -4.621 12.609 1 89.75 21 GLY B O 1
ATOM 2485 N N . PHE B 1 22 ? -10.023 -5.297 12.727 1 86.94 22 PHE B N 1
ATOM 2486 C CA . PHE B 1 22 ? -9.555 -4.098 12.039 1 86.94 22 PHE B CA 1
ATOM 2487 C C . PHE B 1 22 ? -9.844 -4.184 10.547 1 86.94 22 PHE B C 1
ATOM 2489 O O . PHE B 1 22 ? -10.016 -3.158 9.883 1 86.94 22 PHE B O 1
ATOM 2496 N N . LEU B 1 23 ? -9.789 -5.363 10.047 1 89.31 23 LEU B N 1
ATOM 2497 C CA . LEU B 1 23 ? -10.18 -5.66 8.672 1 89.31 23 LEU B CA 1
ATOM 2498 C C . LEU B 1 23 ? -11.281 -6.719 8.641 1 89.31 23 LEU B C 1
ATOM 2500 O O . LEU B 1 23 ? -11.312 -7.613 9.484 1 89.31 23 LEU B O 1
ATOM 2504 N N . ALA B 1 24 ? -12.227 -6.48 7.75 1 90.75 24 ALA B N 1
ATOM 2505 C CA . ALA B 1 24 ? -13.242 -7.488 7.469 1 90.75 24 ALA B CA 1
ATOM 2506 C C . ALA B 1 24 ? -12.898 -8.281 6.211 1 90.75 24 ALA B C 1
ATOM 2508 O O . ALA B 1 24 ? -12.008 -7.895 5.449 1 90.75 24 ALA B O 1
ATOM 2509 N N . GLU B 1 25 ? -13.539 -9.391 5.988 1 88.25 25 GLU B N 1
ATOM 2510 C CA . GLU B 1 25 ? -13.32 -10.234 4.812 1 88.25 25 GLU B CA 1
ATOM 2511 C C . GLU B 1 25 ? -13.539 -9.445 3.523 1 88.25 25 GLU B C 1
ATOM 2513 O O . GLU B 1 25 ? -12.836 -9.664 2.533 1 88.25 25 GLU B O 1
ATOM 2518 N N . LYS B 1 26 ? -14.43 -8.531 3.559 1 89.56 26 LYS B N 1
ATOM 2519 C CA . LYS B 1 26 ? -14.766 -7.754 2.371 1 89.56 26 LYS B CA 1
ATOM 2520 C C . LYS B 1 26 ? -13.633 -6.809 1.99 1 89.56 26 LYS B C 1
ATOM 2522 O O . LYS B 1 26 ? -13.539 -6.371 0.842 1 89.56 26 LYS B O 1
ATOM 2527 N N . ASP B 1 27 ? -12.797 -6.488 2.93 1 90.94 27 ASP B N 1
ATOM 2528 C CA . ASP B 1 27 ? -11.719 -5.523 2.693 1 90.94 27 ASP B CA 1
ATOM 2529 C C . ASP B 1 27 ? -10.68 -6.09 1.735 1 90.94 27 ASP B C 1
ATOM 2531 O O . ASP B 1 27 ? -9.93 -5.336 1.105 1 90.94 27 ASP B O 1
ATOM 2535 N N . LYS B 1 28 ? -10.617 -7.426 1.686 1 89.44 28 LYS B N 1
ATOM 2536 C CA . LYS B 1 28 ? -9.656 -8.031 0.766 1 89.44 28 LYS B CA 1
ATOM 2537 C C . LYS B 1 28 ? -9.938 -7.609 -0.674 1 89.44 28 LYS B C 1
ATOM 2539 O O . LYS B 1 28 ? -9.016 -7.504 -1.484 1 89.44 28 LYS B O 1
ATOM 2544 N N . VAL B 1 29 ? -11.18 -7.309 -0.983 1 87.88 29 VAL B N 1
ATOM 2545 C CA . VAL B 1 29 ? -11.555 -6.914 -2.336 1 87.88 29 VAL B CA 1
ATOM 2546 C C . VAL B 1 29 ? -10.914 -5.574 -2.684 1 87.88 29 VAL B C 1
ATOM 2548 O O . VAL B 1 29 ? -10.328 -5.418 -3.758 1 87.88 29 VAL B O 1
ATOM 2551 N N . THR B 1 30 ? -10.945 -4.688 -1.772 1 89.75 30 THR B N 1
ATOM 2552 C CA . THR B 1 30 ? -10.344 -3.377 -1.973 1 89.75 30 THR B CA 1
ATOM 2553 C C . THR B 1 30 ? -8.828 -3.498 -2.131 1 89.75 30 THR B C 1
ATOM 2555 O O . THR B 1 30 ? -8.242 -2.889 -3.029 1 89.75 30 THR B O 1
ATOM 2558 N N . LEU B 1 31 ? -8.219 -4.246 -1.274 1 91.38 31 LEU B N 1
ATOM 2559 C CA . LEU B 1 31 ? -6.777 -4.438 -1.34 1 91.38 31 LEU B CA 1
ATOM 2560 C C . LEU B 1 31 ? -6.375 -5.07 -2.668 1 91.38 31 LEU B C 1
ATOM 2562 O O . LEU B 1 31 ? -5.434 -4.609 -3.318 1 91.38 31 LEU B O 1
ATOM 2566 N N . ASN B 1 32 ? -7.082 -6.012 -3.064 1 87.75 32 ASN B N 1
ATOM 2567 C CA . ASN B 1 32 ? -6.809 -6.691 -4.324 1 87.75 32 ASN B CA 1
ATOM 2568 C C . ASN B 1 32 ? -7.008 -5.762 -5.52 1 87.75 32 ASN B C 1
ATOM 2570 O O . ASN B 1 32 ? -6.258 -5.828 -6.492 1 87.75 32 ASN B O 1
ATOM 2574 N N . ASN B 1 33 ? -8.016 -4.945 -5.441 1 87.75 33 ASN B N 1
ATOM 2575 C CA . ASN B 1 33 ? -8.25 -3.998 -6.523 1 87.75 33 ASN B CA 1
ATOM 2576 C C . ASN B 1 33 ? -7.078 -3.039 -6.699 1 87.75 33 ASN B C 1
ATOM 2578 O O . ASN B 1 33 ? -6.672 -2.744 -7.824 1 87.75 33 ASN B O 1
ATOM 2582 N N . ILE B 1 34 ? -6.574 -2.609 -5.613 1 91.5 34 ILE B N 1
ATOM 2583 C CA . ILE B 1 34 ? -5.414 -1.729 -5.672 1 91.5 34 ILE B CA 1
ATOM 2584 C C . ILE B 1 34 ? -4.234 -2.473 -6.293 1 91.5 34 ILE B C 1
ATOM 2586 O O . ILE B 1 34 ? -3.533 -1.931 -7.152 1 91.5 34 ILE B O 1
ATOM 2590 N N . VAL B 1 35 ? -4.043 -3.66 -5.891 1 90.56 35 VAL B N 1
ATOM 2591 C CA . VAL B 1 35 ? -2.91 -4.453 -6.355 1 90.56 35 VAL B CA 1
ATOM 2592 C C . VAL B 1 35 ? -3.07 -4.758 -7.844 1 90.56 35 VAL B C 1
ATOM 2594 O O . VAL B 1 35 ? -2.141 -4.559 -8.625 1 90.56 35 VAL B O 1
ATOM 2597 N N . ILE B 1 36 ? -4.227 -5.176 -8.289 1 88.31 36 ILE B N 1
ATOM 2598 C CA . ILE B 1 36 ? -4.469 -5.703 -9.625 1 88.31 36 ILE B CA 1
ATOM 2599 C C . ILE B 1 36 ? -4.531 -4.555 -10.633 1 88.31 36 ILE B C 1
ATOM 2601 O O . ILE B 1 36 ? -3.994 -4.66 -11.734 1 88.31 36 ILE B O 1
ATOM 2605 N N . TYR B 1 37 ? -5.117 -3.438 -10.219 1 89.06 37 TYR B N 1
ATOM 2606 C CA . TYR B 1 37 ? -5.391 -2.395 -11.203 1 89.06 37 TYR B CA 1
ATOM 2607 C C . TYR B 1 37 ? -4.316 -1.312 -11.164 1 89.06 37 TYR B C 1
ATOM 2609 O O . TYR B 1 37 ? -4.18 -0.53 -12.109 1 89.06 37 TYR B O 1
ATOM 2617 N N . VAL B 1 38 ? -3.57 -1.31 -10.07 1 93.31 38 VAL B N 1
ATOM 2618 C CA . VAL B 1 38 ? -2.637 -0.196 -9.938 1 93.31 38 VAL B CA 1
ATOM 2619 C C . VAL B 1 38 ? -1.229 -0.729 -9.688 1 93.31 38 VAL B C 1
ATOM 2621 O O . VAL B 1 38 ? -0.338 -0.562 -10.523 1 93.31 38 VAL B O 1
ATOM 2624 N N . GLY B 1 39 ? -1.034 -1.462 -8.617 1 93.31 39 GLY B N 1
ATOM 2625 C CA . GLY B 1 39 ? 0.278 -1.909 -8.18 1 93.31 39 GLY B CA 1
ATOM 2626 C C . GLY B 1 39 ? 0.96 -2.824 -9.18 1 93.31 39 GLY B C 1
ATOM 2627 O O . GLY B 1 39 ? 2.092 -2.566 -9.594 1 93.31 39 GLY B O 1
ATOM 2628 N N . MET B 1 40 ? 0.283 -3.846 -9.617 1 90.31 40 MET B N 1
ATOM 2629 C CA . MET B 1 40 ? 0.885 -4.859 -10.477 1 90.31 40 MET B CA 1
ATOM 2630 C C . MET B 1 40 ? 1.176 -4.297 -11.859 1 90.31 40 MET B C 1
ATOM 2632 O O . MET B 1 40 ? 2.254 -4.52 -12.414 1 90.31 40 MET B O 1
ATOM 2636 N N . PRO B 1 41 ? 0.261 -3.574 -12.438 1 92.56 41 PRO B N 1
ATOM 2637 C CA . PRO B 1 41 ? 0.607 -2.957 -13.719 1 92.56 41 PRO B CA 1
ATOM 2638 C C . PRO B 1 41 ? 1.842 -2.062 -13.625 1 92.56 41 PRO B C 1
ATOM 2640 O O . PRO B 1 41 ? 2.699 -2.098 -14.516 1 92.56 41 PRO B O 1
ATOM 2643 N N . ALA B 1 42 ? 1.911 -1.305 -12.555 1 94.38 42 ALA B N 1
ATOM 2644 C CA . ALA B 1 42 ? 3.074 -0.444 -12.359 1 94.38 42 ALA B CA 1
ATOM 2645 C C . ALA B 1 42 ? 4.348 -1.27 -12.211 1 94.38 42 ALA B C 1
ATOM 2647 O O . ALA B 1 42 ? 5.383 -0.937 -12.797 1 94.38 42 ALA B O 1
ATOM 2648 N N . LEU B 1 43 ? 4.262 -2.266 -11.469 1 91.69 43 LEU B N 1
ATOM 2649 C CA . LEU B 1 43 ? 5.41 -3.129 -11.211 1 91.69 43 LEU B CA 1
ATOM 2650 C C . LEU B 1 43 ? 5.859 -3.826 -12.492 1 91.69 43 LEU B C 1
ATOM 2652 O O . LEU B 1 43 ? 7.059 -3.895 -12.773 1 91.69 43 LEU B O 1
ATOM 2656 N N . VAL B 1 44 ? 4.938 -4.332 -13.227 1 93.19 44 VAL B N 1
ATOM 2657 C CA . VAL B 1 44 ? 5.223 -5.031 -14.477 1 93.19 44 VAL B CA 1
ATOM 2658 C C . VAL B 1 44 ? 5.871 -4.066 -15.469 1 93.19 44 VAL B C 1
ATOM 2660 O O . VAL B 1 44 ? 6.938 -4.355 -16.016 1 93.19 44 VAL B O 1
ATOM 2663 N N . PHE B 1 45 ? 5.223 -2.91 -15.617 1 94.62 45 PHE B N 1
ATOM 2664 C CA . PHE B 1 45 ? 5.727 -1.91 -16.547 1 94.62 45 PHE B CA 1
ATOM 2665 C C . PHE B 1 45 ? 7.137 -1.479 -16.172 1 94.62 45 PHE B C 1
ATOM 2667 O O . PHE B 1 45 ? 8.031 -1.433 -17.016 1 94.62 45 PHE B O 1
ATOM 2674 N N . ASN B 1 46 ? 7.312 -1.217 -14.961 1 93.56 46 ASN B N 1
ATOM 2675 C CA . ASN B 1 46 ? 8.617 -0.794 -14.461 1 93.56 46 ASN B CA 1
ATOM 2676 C C . ASN B 1 46 ? 9.672 -1.879 -14.664 1 93.56 46 ASN B C 1
ATOM 2678 O O . ASN B 1 46 ? 10.75 -1.609 -15.188 1 93.56 46 ASN B O 1
ATOM 2682 N N . SER B 1 47 ? 9.383 -3.035 -14.305 1 92.81 47 SER B N 1
ATOM 2683 C CA . SER B 1 47 ? 10.336 -4.141 -14.367 1 92.81 47 SER B CA 1
ATOM 2684 C C . SER B 1 47 ? 10.68 -4.484 -15.812 1 92.81 47 SER B C 1
ATOM 2686 O O . SER B 1 47 ? 11.852 -4.66 -16.156 1 92.81 47 SER B O 1
ATOM 2688 N N . MET B 1 48 ? 9.719 -4.504 -16.672 1 94.69 48 MET B N 1
ATOM 2689 C CA . MET B 1 48 ? 9.914 -4.867 -18.062 1 94.69 48 MET B CA 1
ATOM 2690 C C . MET B 1 48 ? 10.773 -3.834 -18.781 1 94.69 48 MET B C 1
ATOM 2692 O O . MET B 1 48 ? 11.773 -4.18 -19.406 1 94.69 48 MET B O 1
ATOM 2696 N N . LEU B 1 49 ? 10.438 -2.592 -18.609 1 95.31 49 LEU B N 1
ATOM 2697 C CA . LEU B 1 49 ? 11.133 -1.54 -19.344 1 95.31 49 LEU B CA 1
ATOM 2698 C C . LEU B 1 49 ? 12.523 -1.3 -18.781 1 95.31 49 LEU B C 1
ATOM 2700 O O . LEU B 1 49 ? 13.375 -0.699 -19.438 1 95.31 49 LEU B O 1
ATOM 2704 N N . THR B 1 50 ? 12.766 -1.749 -17.625 1 93.19 50 THR B N 1
ATOM 2705 C CA . THR B 1 50 ? 14.062 -1.547 -16.984 1 93.19 50 THR B CA 1
ATOM 2706 C C . THR B 1 50 ? 15 -2.721 -17.281 1 93.19 50 THR B C 1
ATOM 2708 O O . THR B 1 50 ? 16.203 -2.531 -17.484 1 93.19 50 THR B O 1
ATOM 2711 N N . ASN B 1 51 ? 14.438 -3.914 -17.359 1 92.88 51 ASN B N 1
ATOM 2712 C CA . ASN B 1 51 ? 15.305 -5.086 -17.281 1 92.88 51 ASN B CA 1
ATOM 2713 C C . ASN B 1 51 ? 15.273 -5.895 -18.578 1 92.88 51 ASN B C 1
ATOM 2715 O O . ASN B 1 51 ? 16.062 -6.832 -18.75 1 92.88 51 ASN B O 1
ATOM 2719 N N . VAL B 1 52 ? 14.375 -5.578 -19.453 1 94.5 52 VAL B N 1
ATOM 2720 C CA . VAL B 1 52 ? 14.219 -6.43 -20.625 1 94.5 52 VAL B CA 1
ATOM 2721 C C . VAL B 1 52 ? 14.602 -5.648 -21.875 1 94.5 52 VAL B C 1
ATOM 2723 O O . VAL B 1 52 ? 14.125 -4.531 -22.094 1 94.5 52 VAL B O 1
ATOM 2726 N N . LYS B 1 53 ? 15.539 -6.223 -22.703 1 94 53 LYS B N 1
ATOM 2727 C CA . LYS B 1 53 ? 15.867 -5.723 -24.031 1 94 53 LYS B CA 1
ATOM 2728 C C . LYS B 1 53 ? 15.273 -6.613 -25.125 1 94 53 LYS B C 1
ATOM 2730 O O . LYS B 1 53 ? 15.055 -7.809 -24.906 1 94 53 LYS B O 1
ATOM 2735 N N . ALA B 1 54 ? 15.016 -6.109 -26.219 1 94.38 54 ALA B N 1
ATOM 2736 C CA . ALA B 1 54 ? 14.367 -6.82 -27.312 1 94.38 54 ALA B CA 1
ATOM 2737 C C . ALA B 1 54 ? 15.125 -8.102 -27.656 1 94.38 54 ALA B C 1
ATOM 2739 O O . ALA B 1 54 ? 14.508 -9.133 -27.938 1 94.38 54 ALA B O 1
ATOM 2740 N N . ASN B 1 55 ? 16.391 -8.016 -27.641 1 94.12 55 ASN B N 1
ATOM 2741 C CA . ASN B 1 55 ? 17.203 -9.141 -28.062 1 94.12 55 ASN B CA 1
ATOM 2742 C C . ASN B 1 55 ? 17.203 -10.258 -27.016 1 94.12 55 ASN B C 1
ATOM 2744 O O . ASN B 1 55 ? 17.688 -11.359 -27.281 1 94.12 55 ASN B O 1
ATOM 2748 N N . GLU B 1 56 ? 16.656 -10.086 -25.844 1 93.88 56 GLU B N 1
ATOM 2749 C CA . GLU B 1 56 ? 16.625 -11.07 -24.766 1 93.88 56 GLU B CA 1
ATOM 2750 C C . GLU B 1 56 ? 15.25 -11.719 -24.656 1 93.88 56 GLU B C 1
ATOM 2752 O O . GLU B 1 56 ? 15.055 -12.617 -23.828 1 93.88 56 GLU B O 1
ATOM 2757 N N . LEU B 1 57 ? 14.328 -11.32 -25.406 1 95.19 57 LEU B N 1
ATOM 2758 C CA . LEU B 1 57 ? 12.93 -11.734 -25.281 1 95.19 57 LEU B CA 1
ATOM 2759 C C . LEU B 1 57 ? 12.797 -13.242 -25.469 1 95.19 57 LEU B C 1
ATOM 2761 O O . LEU B 1 57 ? 11.992 -13.883 -24.781 1 95.19 57 LEU B O 1
ATOM 2765 N N . ALA B 1 58 ? 13.562 -13.781 -26.344 1 94.25 58 ALA B N 1
ATOM 2766 C CA . ALA B 1 58 ? 13.484 -15.211 -26.594 1 94.25 58 ALA B CA 1
ATOM 2767 C C . ALA B 1 58 ? 13.805 -16.016 -25.328 1 94.25 58 ALA B C 1
ATOM 2769 O O . ALA B 1 58 ? 13.148 -17.016 -25.047 1 94.25 58 ALA B O 1
ATOM 2770 N N . SER B 1 59 ? 14.781 -15.57 -24.625 1 94.88 59 SER B N 1
ATOM 2771 C CA . SER B 1 59 ? 15.172 -16.25 -23.391 1 94.88 59 SER B CA 1
ATOM 2772 C C . SER B 1 59 ? 14.07 -16.141 -22.344 1 94.88 59 SER B C 1
ATOM 2774 O O . SER B 1 59 ? 13.812 -17.109 -21.609 1 94.88 59 SER B O 1
ATOM 2776 N N . PHE B 1 60 ? 13.453 -15.086 -22.297 1 96.25 60 PHE B N 1
ATOM 2777 C CA . PHE B 1 60 ? 12.367 -14.891 -21.344 1 96.25 60 PHE B CA 1
ATOM 2778 C C . PHE B 1 60 ? 11.164 -15.758 -21.703 1 96.25 60 PHE B C 1
ATOM 2780 O O . PHE B 1 60 ? 10.492 -16.297 -20.828 1 96.25 60 PHE B O 1
ATOM 2787 N N . PHE B 1 61 ? 10.922 -15.93 -22.969 1 96.75 61 PHE B N 1
ATOM 2788 C CA . PHE B 1 61 ? 9.766 -16.703 -23.406 1 96.75 61 PHE B CA 1
ATOM 2789 C C . PHE B 1 61 ? 9.969 -18.188 -23.156 1 96.75 61 PHE B C 1
ATOM 2791 O O . PHE B 1 61 ? 9 -18.953 -23.062 1 96.75 61 PHE B O 1
ATOM 2798 N N . LYS B 1 62 ? 11.188 -18.594 -23 1 97.38 62 LYS B N 1
ATOM 2799 C CA . LYS B 1 62 ? 11.453 -19.969 -22.578 1 97.38 62 LYS B CA 1
ATOM 2800 C C . LYS B 1 62 ? 10.82 -20.266 -21.219 1 97.38 62 LYS B C 1
ATOM 2802 O O . LYS B 1 62 ? 10.359 -21.375 -20.984 1 97.38 62 LYS B O 1
ATOM 2807 N N . LEU B 1 63 ? 10.852 -19.266 -20.406 1 98 63 LEU B N 1
ATOM 2808 C CA . LEU B 1 63 ? 10.242 -19.422 -19.094 1 98 63 LEU B CA 1
ATOM 2809 C C . LEU B 1 63 ? 8.742 -19.641 -19.203 1 98 63 LEU B C 1
ATOM 2811 O O . LEU B 1 63 ? 8.172 -20.469 -18.484 1 98 63 LEU B O 1
ATOM 2815 N N . THR B 1 64 ? 8.164 -18.891 -20.109 1 97.62 64 THR B N 1
ATOM 2816 C CA . THR B 1 64 ? 6.734 -19.031 -20.359 1 97.62 64 THR B CA 1
ATOM 2817 C C . THR B 1 64 ? 6.398 -20.438 -20.828 1 97.62 64 THR B C 1
ATOM 2819 O O . THR B 1 64 ? 5.477 -21.078 -20.312 1 97.62 64 THR B O 1
ATOM 2822 N N . ILE B 1 65 ? 7.145 -20.891 -21.734 1 97.81 65 ILE B N 1
ATOM 2823 C CA . ILE B 1 65 ? 6.922 -22.219 -22.281 1 97.81 65 ILE B CA 1
ATOM 2824 C C . ILE B 1 65 ? 7.125 -23.281 -21.203 1 97.81 65 ILE B C 1
ATOM 2826 O O . ILE B 1 65 ? 6.363 -24.234 -21.125 1 97.81 65 ILE B O 1
ATOM 2830 N N . PHE B 1 66 ? 8.141 -23.078 -20.422 1 98.12 66 PHE B N 1
ATOM 2831 C CA . PHE B 1 66 ? 8.453 -24 -19.344 1 98.12 66 PHE B CA 1
ATOM 2832 C C . PHE B 1 66 ? 7.266 -24.156 -18.391 1 98.12 66 PHE B C 1
ATOM 2834 O O . PHE B 1 66 ? 6.832 -25.266 -18.109 1 98.12 66 PHE B O 1
ATOM 2841 N N . ILE B 1 67 ? 6.723 -23.047 -17.938 1 98.12 67 ILE B N 1
ATOM 2842 C CA . ILE B 1 67 ? 5.609 -23.078 -16.984 1 98.12 67 ILE B CA 1
ATOM 2843 C C . ILE B 1 67 ? 4.367 -23.641 -17.672 1 98.12 67 ILE B C 1
ATOM 2845 O O . ILE B 1 67 ? 3.582 -24.359 -17.047 1 98.12 67 ILE B O 1
ATOM 2849 N N . LEU B 1 68 ? 4.184 -23.312 -18.938 1 97.5 68 LEU B N 1
ATOM 2850 C CA . LEU B 1 68 ? 3.068 -23.859 -19.703 1 97.5 68 LEU B CA 1
ATOM 2851 C C . LEU B 1 68 ? 3.119 -25.375 -19.719 1 97.5 68 LEU B C 1
ATOM 2853 O O . LEU B 1 68 ? 2.107 -26.047 -19.453 1 97.5 68 LEU B O 1
ATOM 2857 N N . VAL B 1 69 ? 4.262 -25.891 -19.984 1 97.62 69 VAL B N 1
ATOM 2858 C CA . VAL B 1 69 ? 4.449 -27.328 -20.062 1 97.62 69 VAL B CA 1
ATOM 2859 C C . VAL B 1 69 ? 4.191 -27.969 -18.703 1 97.62 69 VAL B C 1
ATOM 2861 O O . VAL B 1 69 ? 3.459 -28.953 -18.594 1 97.62 69 VAL B O 1
ATOM 2864 N N . ILE B 1 70 ? 4.75 -27.406 -17.656 1 98.12 70 ILE B N 1
ATOM 2865 C CA . ILE B 1 70 ? 4.586 -27.938 -16.312 1 98.12 70 ILE B CA 1
ATOM 2866 C C . ILE B 1 70 ? 3.109 -27.906 -15.914 1 98.12 70 ILE B C 1
ATOM 2868 O O . ILE B 1 70 ? 2.59 -28.859 -15.344 1 98.12 70 ILE B O 1
ATOM 2872 N N . SER B 1 71 ? 2.443 -26.797 -16.203 1 98 71 SER B N 1
ATOM 2873 C CA . SER B 1 71 ? 1.03 -26.641 -15.883 1 98 71 SER B CA 1
ATOM 2874 C C . SER B 1 71 ? 0.182 -27.688 -16.594 1 98 71 SER B C 1
ATOM 2876 O O . SER B 1 71 ? -0.724 -28.281 -15.992 1 98 71 SER B O 1
ATOM 2878 N N . LEU B 1 72 ? 0.44 -27.906 -17.859 1 97.25 72 LEU B N 1
ATOM 2879 C CA . LEU B 1 72 ? -0.317 -28.875 -18.641 1 97.25 72 LEU B CA 1
ATOM 2880 C C . LEU B 1 72 ? -0.066 -30.297 -18.141 1 97.25 72 LEU B C 1
ATOM 2882 O O . LEU B 1 72 ? -0.98 -31.125 -18.109 1 97.25 72 LEU B O 1
ATOM 2886 N N . LEU B 1 73 ? 1.164 -30.562 -17.781 1 97.94 73 LEU B N 1
ATOM 2887 C CA . LEU B 1 73 ? 1.479 -31.859 -17.203 1 97.94 73 LEU B CA 1
ATOM 2888 C C . LEU B 1 73 ? 0.744 -32.062 -15.875 1 97.94 73 LEU B C 1
ATOM 2890 O O . LEU B 1 73 ? 0.246 -33.156 -15.594 1 97.94 73 LEU B O 1
ATOM 2894 N N . CYS B 1 74 ? 0.692 -31.031 -15.086 1 98.31 74 CYS B N 1
ATOM 2895 C CA . CYS B 1 74 ? -0.043 -31.094 -13.828 1 98.31 74 CYS B CA 1
ATOM 2896 C C . CYS B 1 74 ? -1.531 -31.312 -14.078 1 98.31 74 CYS B C 1
ATOM 2898 O O . CYS B 1 74 ? -2.188 -32.062 -13.344 1 98.31 74 CYS B O 1
ATOM 2900 N N . ALA B 1 75 ? -2.049 -30.641 -15.086 1 98.06 75 ALA B N 1
ATOM 2901 C CA . ALA B 1 75 ? -3.453 -30.828 -15.445 1 98.06 75 ALA B CA 1
ATOM 2902 C C . ALA B 1 75 ? -3.736 -32.281 -15.836 1 98.06 75 ALA B C 1
ATOM 2904 O O . ALA B 1 75 ? -4.742 -32.844 -15.422 1 98.06 75 ALA B O 1
ATOM 2905 N N . ALA B 1 76 ? -2.879 -32.812 -16.672 1 98 76 ALA B N 1
ATOM 2906 C CA . ALA B 1 76 ? -3.035 -34.188 -17.109 1 98 76 ALA B CA 1
ATOM 2907 C C . ALA B 1 76 ? -2.963 -35.156 -15.93 1 98 76 ALA B C 1
ATOM 2909 O O . ALA B 1 76 ? -3.779 -36.094 -15.82 1 98 76 ALA B O 1
ATOM 2910 N N . LEU B 1 77 ? -1.99 -34.938 -15.094 1 98.31 77 LEU B N 1
ATOM 2911 C CA . LEU B 1 77 ? -1.852 -35.75 -13.898 1 98.31 77 LEU B CA 1
ATOM 2912 C C . LEU B 1 77 ? -3.076 -35.625 -13 1 98.31 77 LEU B C 1
ATOM 2914 O O . LEU B 1 77 ? -3.541 -36.625 -12.43 1 98.31 77 LEU B O 1
ATOM 2918 N N . ALA B 1 78 ? -3.516 -34.406 -12.828 1 98.5 78 ALA B N 1
ATOM 2919 C CA . ALA B 1 78 ? -4.695 -34.156 -12.008 1 98.5 78 ALA B CA 1
ATOM 2920 C C . ALA B 1 78 ? -5.914 -34.906 -12.555 1 98.5 78 ALA B C 1
ATOM 2922 O O . ALA B 1 78 ? -6.734 -35.406 -11.789 1 98.5 78 ALA B O 1
ATOM 2923 N N . TYR B 1 79 ? -6.082 -34.875 -13.859 1 97.81 79 TYR B N 1
ATOM 2924 C CA . TYR B 1 79 ? -7.184 -35.594 -14.477 1 97.81 79 TYR B CA 1
ATOM 2925 C C . TYR B 1 79 ? -7.117 -37.094 -14.133 1 97.81 79 TYR B C 1
ATOM 2927 O O . TYR B 1 79 ? -8.117 -37.688 -13.742 1 97.81 79 TYR B O 1
ATOM 2935 N N . LEU B 1 80 ? -5.93 -37.625 -14.273 1 98 80 LEU B N 1
ATOM 2936 C CA . LEU B 1 80 ? -5.746 -39.062 -14.016 1 98 80 LEU B CA 1
ATOM 2937 C C . LEU B 1 80 ? -6.012 -39.375 -12.555 1 98 80 LEU B C 1
ATOM 2939 O O . LEU B 1 80 ? -6.75 -40.312 -12.242 1 98 80 LEU B O 1
ATOM 2943 N N . VAL B 1 81 ? -5.445 -38.625 -11.656 1 97.94 81 VAL B N 1
ATOM 2944 C CA . VAL B 1 81 ? -5.594 -38.844 -10.219 1 97.94 81 VAL B CA 1
ATOM 2945 C C . VAL B 1 81 ? -7.039 -38.594 -9.805 1 97.94 81 VAL B C 1
ATOM 2947 O O . VAL B 1 81 ? -7.625 -39.406 -9.062 1 97.94 81 VAL B O 1
ATOM 2950 N N . GLY B 1 82 ? -7.637 -37.531 -10.234 1 97.75 82 GLY B N 1
ATOM 2951 C CA . GLY B 1 82 ? -8.992 -37.156 -9.859 1 97.75 82 GLY B CA 1
ATOM 2952 C C . GLY B 1 82 ? -10.039 -38.125 -10.359 1 97.75 82 GLY B C 1
ATOM 2953 O O . GLY B 1 82 ? -10.984 -38.469 -9.648 1 97.75 82 GLY B O 1
ATOM 2954 N N . LYS B 1 83 ? -9.867 -38.562 -11.594 1 96.94 83 LYS B N 1
ATOM 2955 C CA . LYS B 1 83 ? -10.852 -39.438 -12.219 1 96.94 83 LYS B CA 1
ATOM 2956 C C . LYS B 1 83 ? -10.656 -40.875 -11.773 1 96.94 83 LYS B C 1
ATOM 2958 O O . LYS B 1 83 ? -11.617 -41.562 -11.398 1 96.94 83 LYS B O 1
ATOM 2963 N N . LYS B 1 84 ? -9.477 -41.344 -11.797 1 97 84 LYS B N 1
ATOM 2964 C CA . LYS B 1 84 ? -9.242 -42.75 -11.609 1 97 84 LYS B CA 1
ATOM 2965 C C . LYS B 1 84 ? -9.039 -43.094 -10.133 1 97 84 LYS B C 1
ATOM 2967 O O . LYS B 1 84 ? -9.516 -44.125 -9.656 1 97 84 LYS B O 1
ATOM 2972 N N . LEU B 1 85 ? -8.273 -42.312 -9.445 1 96.12 85 LEU B N 1
ATOM 2973 C CA . LEU B 1 85 ? -7.93 -42.625 -8.062 1 96.12 85 LEU B CA 1
ATOM 2974 C C . LEU B 1 85 ? -8.977 -42.062 -7.098 1 96.12 85 LEU B C 1
ATOM 2976 O O . LEU B 1 85 ? -9.461 -42.781 -6.223 1 96.12 85 LEU B O 1
ATOM 2980 N N . LEU B 1 86 ? -9.367 -40.812 -7.293 1 96.62 86 LEU B N 1
ATOM 2981 C CA . LEU B 1 86 ? -10.273 -40.188 -6.348 1 96.62 86 LEU B CA 1
ATOM 2982 C C . LEU B 1 86 ? -11.727 -40.312 -6.801 1 96.62 86 LEU B C 1
ATOM 2984 O O . LEU B 1 86 ? -12.648 -40.094 -6.016 1 96.62 86 LEU B O 1
ATOM 2988 N N . LYS B 1 87 ? -11.898 -40.688 -8.094 1 97.5 87 LYS B N 1
ATOM 2989 C CA . LYS B 1 87 ? -13.219 -40.906 -8.664 1 97.5 87 LYS B CA 1
ATOM 2990 C C . LYS B 1 87 ? -14.133 -39.688 -8.406 1 97.5 87 LYS B C 1
ATOM 2992 O O . LYS B 1 87 ? -15.266 -39.875 -7.934 1 97.5 87 LYS B O 1
ATOM 2997 N N . LEU B 1 88 ? -13.648 -38.562 -8.688 1 97.38 88 LEU B N 1
ATOM 2998 C CA . LEU B 1 88 ? -14.375 -37.344 -8.445 1 97.38 88 LEU B CA 1
ATOM 2999 C C . LEU B 1 88 ? -15.508 -37.156 -9.453 1 97.38 88 LEU B C 1
ATOM 3001 O O . LEU B 1 88 ? -15.367 -37.531 -10.617 1 97.38 88 LEU B O 1
ATOM 3005 N N . GLN B 1 89 ? -16.578 -36.594 -9 1 96.62 89 GLN B N 1
ATOM 3006 C CA . GLN B 1 89 ? -17.656 -36.188 -9.898 1 96.62 89 GLN B CA 1
ATOM 3007 C C . GLN B 1 89 ? -17.219 -35.062 -10.836 1 96.62 89 GLN B C 1
ATOM 3009 O O . GLN B 1 89 ? -16.234 -34.375 -10.57 1 96.62 89 GLN B O 1
ATOM 3014 N N . PRO B 1 90 ? -17.891 -34.875 -11.891 1 95.81 90 PRO B N 1
ATOM 3015 C CA . PRO B 1 90 ? -17.453 -33.969 -12.953 1 95.81 90 PRO B CA 1
ATOM 3016 C C . PRO B 1 90 ? -17.141 -32.562 -12.438 1 95.81 90 PRO B C 1
ATOM 3018 O O . PRO B 1 90 ? -16.094 -32 -12.781 1 95.81 90 PRO B O 1
ATOM 3021 N N . LYS B 1 91 ? -17.984 -32 -11.578 1 95.94 91 LYS B N 1
ATOM 3022 C CA . LYS B 1 91 ? -17.766 -30.656 -11.062 1 95.94 91 LYS B CA 1
ATOM 3023 C C . LYS B 1 91 ? -16.531 -30.609 -10.164 1 95.94 91 LYS B C 1
ATOM 3025 O O . LYS B 1 91 ? -15.773 -29.641 -10.203 1 95.94 91 LYS B O 1
ATOM 3030 N N . SER B 1 92 ? -16.375 -31.625 -9.383 1 97.31 92 SER B N 1
ATOM 3031 C CA . SER B 1 92 ? -15.219 -31.719 -8.492 1 97.31 92 SER B CA 1
ATOM 3032 C C . SER B 1 92 ? -13.945 -32 -9.273 1 97.31 92 SER B C 1
ATOM 3034 O O . SER B 1 92 ? -12.867 -31.516 -8.922 1 97.31 92 SER B O 1
ATOM 3036 N N . LEU B 1 93 ? -14.109 -32.812 -10.289 1 97.69 93 LEU B N 1
ATOM 3037 C CA . LEU B 1 93 ? -12.969 -33.125 -11.133 1 97.69 93 LEU B CA 1
ATOM 3038 C C . LEU B 1 93 ? -12.461 -31.891 -11.852 1 97.69 93 LEU B C 1
ATOM 3040 O O . LEU B 1 93 ? -11.258 -31.641 -11.922 1 97.69 93 LEU B O 1
ATOM 3044 N N . ALA B 1 94 ? -13.367 -31.109 -12.359 1 96.88 94 ALA B N 1
ATOM 3045 C CA . ALA B 1 94 ? -13.016 -29.859 -13.023 1 96.88 94 ALA B CA 1
ATOM 3046 C C . ALA B 1 94 ? -12.281 -28.922 -12.062 1 96.88 94 ALA B C 1
ATOM 3048 O O . ALA B 1 94 ? -11.258 -28.344 -12.422 1 96.88 94 ALA B O 1
ATOM 3049 N N . ALA B 1 95 ? -12.812 -28.828 -10.859 1 97 95 ALA B N 1
ATOM 3050 C CA . ALA B 1 95 ? -12.188 -27.984 -9.836 1 97 95 ALA B CA 1
ATOM 3051 C C . ALA B 1 95 ? -10.781 -28.484 -9.508 1 97 95 ALA B C 1
ATOM 3053 O O . ALA B 1 95 ? -9.844 -27.688 -9.43 1 97 95 ALA B O 1
ATOM 3054 N N . PHE B 1 96 ? -10.672 -29.75 -9.375 1 98.06 96 PHE B N 1
ATOM 3055 C CA . PHE B 1 96 ? -9.406 -30.391 -9.023 1 98.06 96 PHE B CA 1
ATOM 3056 C C . PHE B 1 96 ? -8.359 -30.156 -10.094 1 98.06 96 PHE B C 1
ATOM 3058 O O . PHE B 1 96 ? -7.219 -29.797 -9.789 1 98.06 96 PHE B O 1
ATOM 3065 N N . ILE B 1 97 ? -8.695 -30.297 -11.32 1 98.12 9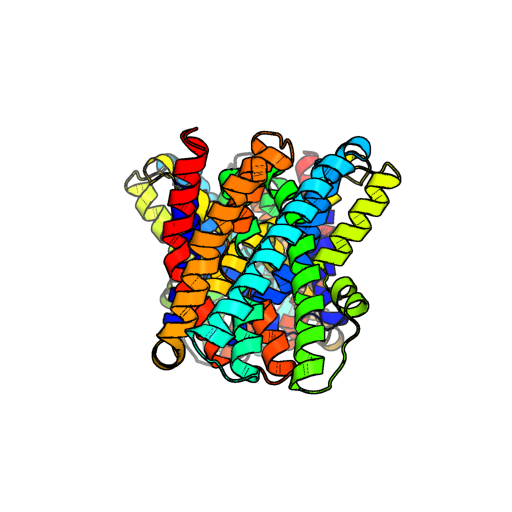7 ILE B N 1
ATOM 3066 C CA . ILE B 1 97 ? -7.789 -30.094 -12.445 1 98.12 97 ILE B CA 1
ATOM 3067 C C . ILE B 1 97 ? -7.336 -28.641 -12.492 1 98.12 97 ILE B C 1
ATOM 3069 O O . ILE B 1 97 ? -6.145 -28.359 -12.648 1 98.12 97 ILE B O 1
ATOM 3073 N N . LEU B 1 98 ? -8.25 -27.797 -12.297 1 96.44 98 LEU B N 1
ATOM 3074 C CA . LEU B 1 98 ? -7.965 -26.375 -12.406 1 96.44 98 LEU B CA 1
ATOM 3075 C C . LEU B 1 98 ? -6.992 -25.938 -11.312 1 96.44 98 LEU B C 1
ATOM 3077 O O . LEU B 1 98 ? -6.02 -25.234 -11.594 1 96.44 98 LEU B O 1
ATOM 3081 N N . VAL B 1 99 ? -7.172 -26.375 -10.109 1 97.25 99 VAL B N 1
ATOM 3082 C CA . VAL B 1 99 ? -6.34 -25.938 -9 1 97.25 99 VAL B CA 1
ATOM 3083 C C . VAL B 1 99 ? -4.977 -26.625 -9.07 1 97.25 99 VAL B C 1
ATOM 3085 O O . VAL B 1 99 ? -3.971 -26.062 -8.617 1 97.25 99 VAL B O 1
ATOM 3088 N N . CYS B 1 100 ? -4.895 -27.719 -9.688 1 98.12 100 CYS B N 1
ATOM 3089 C CA . CYS B 1 100 ? -3.625 -28.422 -9.828 1 98.12 100 CYS B CA 1
ATOM 3090 C C . CYS B 1 100 ? -2.791 -27.828 -10.961 1 98.12 100 CYS B C 1
ATOM 3092 O O . CYS B 1 100 ? -1.564 -27.953 -10.961 1 98.12 100 CYS B O 1
ATOM 3094 N N . ALA B 1 101 ? -3.443 -27.234 -11.859 1 97.25 101 ALA B N 1
ATOM 3095 C CA . ALA B 1 101 ? -2.76 -26.781 -13.07 1 97.25 101 ALA B CA 1
ATOM 3096 C C . ALA B 1 101 ? -2.301 -25.328 -12.914 1 97.25 101 ALA B C 1
ATOM 3098 O O . ALA B 1 101 ? -1.383 -24.891 -13.609 1 97.25 101 ALA B O 1
ATOM 3099 N N . CYS B 1 102 ? -2.918 -24.641 -12.016 1 95.75 102 CYS B N 1
ATOM 3100 C CA . CYS B 1 102 ? -2.709 -23.203 -11.977 1 95.75 102 CYS B CA 1
ATOM 3101 C C . CYS B 1 102 ? -2.117 -22.766 -10.633 1 95.75 102 CYS B C 1
ATOM 3103 O O . CYS B 1 102 ? -2.85 -22.531 -9.672 1 95.75 102 CYS B O 1
ATOM 3105 N N . GLY B 1 103 ? -0.816 -22.547 -10.688 1 96.62 103 GLY B N 1
ATOM 3106 C CA . GLY B 1 103 ? -0.144 -22.078 -9.484 1 96.62 103 GLY B CA 1
ATOM 3107 C C . GLY B 1 103 ? -0.315 -20.594 -9.242 1 96.62 103 GLY B C 1
ATOM 3108 O O . GLY B 1 103 ? -0.634 -19.844 -10.164 1 96.62 103 GLY B O 1
ATOM 3109 N N . ASN B 1 104 ? -0.171 -20.203 -8.023 1 94.44 104 ASN B N 1
ATOM 3110 C CA . ASN B 1 104 ? -0.221 -18.797 -7.652 1 94.44 104 ASN B CA 1
ATOM 3111 C C . ASN B 1 104 ? 1.077 -18.078 -8.008 1 94.44 104 ASN B C 1
ATOM 3113 O O . ASN B 1 104 ? 1.764 -17.562 -7.129 1 94.44 104 ASN B O 1
ATOM 3117 N N . THR B 1 105 ? 1.343 -18 -9.258 1 96 105 THR B N 1
ATOM 3118 C CA . THR B 1 105 ? 2.621 -17.516 -9.766 1 96 105 THR B CA 1
ATOM 3119 C C . THR B 1 105 ? 2.68 -16 -9.711 1 96 105 THR B C 1
ATOM 3121 O O . THR B 1 105 ? 3.75 -15.406 -9.867 1 96 105 THR B O 1
ATOM 3124 N N . ALA B 1 106 ? 1.586 -15.391 -9.422 1 90.81 106 ALA B N 1
ATOM 3125 C CA . ALA B 1 106 ? 1.575 -13.93 -9.328 1 90.81 106 ALA B CA 1
ATOM 3126 C C . ALA B 1 106 ? 1.507 -13.484 -7.867 1 90.81 106 ALA B C 1
ATOM 3128 O O . ALA B 1 106 ? 2.51 -13.047 -7.297 1 90.81 106 ALA B O 1
ATOM 3129 N N . PHE B 1 107 ? 0.406 -13.742 -7.172 1 86.25 107 PHE B N 1
ATOM 3130 C CA . PHE B 1 107 ? 0.145 -13.188 -5.848 1 86.25 107 PHE B CA 1
ATOM 3131 C C . PHE B 1 107 ? 1.14 -13.734 -4.832 1 86.25 107 PHE B C 1
ATOM 3133 O O . PHE B 1 107 ? 1.547 -13.023 -3.91 1 86.25 107 PHE B O 1
ATOM 3140 N N . MET B 1 108 ? 1.504 -14.922 -5.031 1 90.81 108 MET B N 1
ATOM 3141 C CA . MET B 1 108 ? 2.518 -15.492 -4.148 1 90.81 108 MET B CA 1
ATOM 3142 C C . MET B 1 108 ? 3.877 -15.539 -4.836 1 90.81 108 MET B C 1
ATOM 3144 O O . MET B 1 108 ? 4.898 -15.227 -4.223 1 90.81 108 MET B O 1
ATOM 3148 N N . GLY B 1 109 ? 3.885 -15.859 -6.012 1 94.19 109 GLY B N 1
ATOM 3149 C CA . GLY B 1 109 ? 5.125 -15.984 -6.762 1 94.19 109 GLY B CA 1
ATOM 3150 C C . GLY B 1 109 ? 5.91 -14.688 -6.832 1 94.19 109 GLY B C 1
ATOM 3151 O O . GLY B 1 109 ? 7.121 -14.672 -6.598 1 94.19 109 GLY B O 1
ATOM 3152 N N . PHE B 1 110 ? 5.238 -13.641 -7.152 1 91.38 110 PHE B N 1
ATOM 3153 C CA . PHE B 1 110 ? 5.91 -12.359 -7.348 1 91.38 110 PHE B CA 1
ATOM 3154 C C . PHE B 1 110 ? 6.629 -11.93 -6.078 1 91.38 110 PHE B C 1
ATOM 3156 O O . PHE B 1 110 ? 7.836 -11.68 -6.098 1 91.38 110 PHE B O 1
ATOM 3163 N N . PRO B 1 111 ? 5.953 -11.898 -4.969 1 87.38 111 PRO B N 1
ATOM 3164 C CA . PRO B 1 111 ? 6.66 -11.469 -3.758 1 87.38 111 PRO B CA 1
ATOM 3165 C C . PRO B 1 111 ? 7.781 -12.43 -3.363 1 87.38 111 PRO B C 1
ATOM 3167 O O . PRO B 1 111 ? 8.836 -11.992 -2.895 1 87.38 111 PRO B O 1
ATOM 3170 N N . ILE B 1 112 ? 7.582 -13.648 -3.547 1 92.06 112 ILE B N 1
ATOM 3171 C CA . ILE B 1 112 ? 8.57 -14.648 -3.148 1 92.06 112 ILE B CA 1
ATOM 3172 C C . ILE B 1 112 ? 9.805 -14.531 -4.031 1 92.06 112 ILE B C 1
ATOM 3174 O O . ILE B 1 112 ? 10.93 -14.461 -3.529 1 92.06 112 ILE B O 1
ATOM 3178 N N . ILE B 1 113 ? 9.617 -14.43 -5.293 1 95.06 113 ILE B N 1
ATOM 3179 C CA . ILE B 1 113 ? 10.727 -14.359 -6.242 1 95.06 113 ILE B CA 1
ATOM 3180 C C . ILE B 1 113 ? 11.469 -13.039 -6.07 1 95.06 113 ILE B C 1
ATOM 3182 O O . ILE B 1 113 ? 12.703 -13 -6.105 1 95.06 113 ILE B O 1
ATOM 3186 N N . THR B 1 114 ? 10.695 -11.969 -5.895 1 88.81 114 THR B N 1
ATOM 3187 C CA . THR B 1 114 ? 11.328 -10.672 -5.652 1 88.81 114 THR B CA 1
ATOM 3188 C C . THR B 1 114 ? 12.172 -10.703 -4.383 1 88.81 114 THR B C 1
ATOM 3190 O O . THR B 1 114 ? 13.266 -10.141 -4.344 1 88.81 114 THR B O 1
ATOM 3193 N N . GLY B 1 115 ? 11.672 -11.328 -3.41 1 87.25 115 GLY B N 1
ATOM 3194 C CA . GLY B 1 115 ? 12.406 -11.43 -2.156 1 87.25 115 GLY B CA 1
ATOM 3195 C C . GLY B 1 115 ? 13.703 -12.203 -2.287 1 87.25 115 GLY B C 1
ATOM 3196 O O . GLY B 1 115 ? 14.727 -11.812 -1.709 1 87.25 115 GLY B O 1
ATOM 3197 N N . PHE B 1 116 ? 13.703 -13.211 -3.049 1 91.44 116 PHE B N 1
ATOM 3198 C CA . PHE B 1 116 ? 14.859 -14.094 -3.139 1 91.44 116 PHE B CA 1
ATOM 3199 C C . PHE B 1 116 ? 15.852 -13.578 -4.176 1 91.44 116 PHE B C 1
ATOM 3201 O O . PHE B 1 116 ? 17.062 -13.727 -4.012 1 91.44 116 PHE B O 1
ATOM 3208 N N . TYR B 1 117 ? 15.281 -12.953 -5.27 1 93.81 117 TYR B N 1
ATOM 3209 C CA . TYR B 1 117 ? 16.156 -12.75 -6.418 1 93.81 117 TYR B CA 1
ATOM 3210 C C . TYR B 1 117 ? 16.062 -11.312 -6.922 1 93.81 117 TYR B C 1
ATOM 3212 O O . TYR B 1 117 ? 16.609 -10.984 -7.977 1 93.81 117 TYR B O 1
ATOM 3220 N N . GLY B 1 118 ? 15.328 -10.5 -6.273 1 88.25 118 GLY B N 1
ATOM 3221 C CA . GLY B 1 118 ? 15.273 -9.094 -6.613 1 88.25 118 GLY B CA 1
ATOM 3222 C C . GLY B 1 118 ? 14.469 -8.812 -7.871 1 88.25 118 GLY B C 1
ATOM 3223 O O . GLY B 1 118 ? 13.594 -9.594 -8.242 1 88.25 118 GLY B O 1
ATOM 3224 N N . THR B 1 119 ? 14.742 -7.746 -8.5 1 87.88 119 THR B N 1
ATOM 3225 C CA . THR B 1 119 ? 13.984 -7.266 -9.656 1 87.88 119 THR B CA 1
ATOM 3226 C C . THR B 1 119 ? 14.25 -8.141 -10.875 1 87.88 119 THR B C 1
ATOM 3228 O O . THR B 1 119 ? 13.359 -8.336 -11.711 1 87.88 119 THR B O 1
ATOM 3231 N N . GLU B 1 120 ? 15.477 -8.594 -10.922 1 92 120 GLU B N 1
ATOM 3232 C CA . GLU B 1 120 ? 15.797 -9.477 -12.039 1 92 120 GLU B CA 1
ATOM 3233 C C . GLU B 1 120 ? 14.977 -10.758 -11.977 1 92 120 GLU B C 1
ATOM 3235 O O . GLU B 1 120 ? 14.5 -11.25 -13.008 1 92 120 GLU B O 1
ATOM 3240 N N . GLY B 1 121 ? 14.828 -11.25 -10.797 1 95.69 121 GLY B N 1
ATOM 3241 C CA . GLY B 1 121 ? 13.977 -12.414 -10.625 1 95.69 121 GLY B CA 1
ATOM 3242 C C . GLY B 1 121 ? 12.516 -12.133 -10.914 1 95.69 121 GLY B C 1
ATOM 3243 O O . GLY B 1 121 ? 11.836 -12.93 -11.57 1 95.69 121 GLY B O 1
ATOM 3244 N N . PHE B 1 122 ? 12.109 -11.023 -10.492 1 93.44 122 PHE B N 1
ATOM 3245 C CA . PHE B 1 122 ? 10.719 -10.625 -10.703 1 93.44 122 PHE B CA 1
ATOM 3246 C C . PHE B 1 122 ? 10.391 -10.57 -12.195 1 93.44 122 PHE B C 1
ATOM 3248 O O . PHE B 1 122 ? 9.328 -11.031 -12.617 1 93.44 122 PHE B O 1
ATOM 3255 N N . THR B 1 123 ? 11.273 -10 -12.938 1 95.38 123 THR B N 1
ATOM 3256 C CA . THR B 1 123 ? 11.055 -9.898 -14.375 1 95.38 123 THR B CA 1
ATOM 3257 C C . THR B 1 123 ? 10.805 -11.273 -14.984 1 95.38 123 THR B C 1
ATOM 3259 O O . THR B 1 123 ? 9.906 -11.438 -15.812 1 95.38 123 THR B O 1
ATOM 3262 N N . ARG B 1 124 ? 11.562 -12.195 -14.539 1 97.25 124 ARG B N 1
ATOM 3263 C CA . ARG B 1 124 ? 11.414 -13.57 -15.016 1 97.25 124 ARG B CA 1
ATOM 3264 C C . ARG B 1 124 ? 10.086 -14.164 -14.562 1 97.25 124 ARG B C 1
ATOM 3266 O O . ARG B 1 124 ? 9.438 -14.891 -15.32 1 97.25 124 ARG B O 1
ATOM 3273 N N . ALA B 1 125 ? 9.68 -13.82 -13.359 1 97 125 ALA B N 1
ATOM 3274 C CA . ALA B 1 125 ? 8.43 -14.328 -12.805 1 97 125 ALA B CA 1
ATOM 3275 C C . ALA B 1 125 ? 7.227 -13.836 -13.609 1 97 125 ALA B C 1
ATOM 3277 O O . ALA B 1 125 ? 6.223 -14.531 -13.734 1 97 125 ALA B O 1
ATOM 3278 N N . ILE B 1 126 ? 7.344 -12.68 -14.133 1 95.62 126 ILE B N 1
ATOM 3279 C CA . ILE B 1 126 ? 6.277 -12.133 -14.969 1 95.62 126 ILE B CA 1
ATOM 3280 C C . ILE B 1 126 ? 6.027 -13.047 -16.156 1 95.62 126 ILE B C 1
ATOM 3282 O O . ILE B 1 126 ? 4.883 -13.391 -16.453 1 95.62 126 ILE B O 1
ATOM 3286 N N . PHE B 1 127 ? 7.086 -13.438 -16.812 1 96.62 127 PHE B N 1
ATOM 3287 C CA . PHE B 1 127 ? 6.973 -14.289 -17.984 1 96.62 127 PHE B CA 1
ATOM 3288 C C . PHE B 1 127 ? 6.441 -15.672 -17.609 1 96.62 127 PHE B C 1
ATOM 3290 O O . PHE B 1 127 ? 5.711 -16.297 -18.391 1 96.62 127 PHE B O 1
ATOM 3297 N N . CYS B 1 128 ? 6.801 -16.094 -16.453 1 97.25 128 CYS B N 1
ATOM 3298 C CA . CYS B 1 128 ? 6.234 -17.344 -15.961 1 97.25 128 CYS B CA 1
ATOM 3299 C C . CYS B 1 128 ? 4.727 -17.219 -15.766 1 97.25 128 CYS B C 1
ATOM 3301 O O . CYS B 1 128 ? 3.971 -18.094 -16.172 1 97.25 128 CYS B O 1
ATOM 3303 N N . ASP B 1 129 ? 4.309 -16.141 -15.227 1 95 129 ASP B N 1
ATOM 3304 C CA . ASP B 1 129 ? 2.91 -15.977 -14.844 1 95 129 ASP B CA 1
ATOM 3305 C C . ASP B 1 129 ? 2.018 -15.836 -16.078 1 95 129 ASP B C 1
ATOM 3307 O O . ASP B 1 129 ? 0.831 -16.156 -16.031 1 95 129 ASP B O 1
ATOM 3311 N N . VAL B 1 130 ? 2.533 -15.336 -17.156 1 91.94 130 VAL B N 1
ATOM 3312 C CA . VAL B 1 130 ? 1.779 -15.242 -18.406 1 91.94 130 VAL B CA 1
ATOM 3313 C C . VAL B 1 130 ? 1.253 -16.625 -18.781 1 91.94 130 VAL B C 1
ATOM 3315 O O . VAL B 1 130 ? 0.107 -16.766 -19.219 1 91.94 130 VAL B O 1
ATOM 3318 N N . ALA B 1 131 ? 2.082 -17.578 -18.625 1 94.62 131 ALA B N 1
ATOM 3319 C CA . ALA B 1 131 ? 1.684 -18.953 -18.922 1 94.62 131 ALA B CA 1
ATOM 3320 C C . ALA B 1 131 ? 0.507 -19.391 -18.062 1 94.62 131 ALA B C 1
ATOM 3322 O O . ALA B 1 131 ? -0.441 -20.016 -18.547 1 94.62 131 ALA B O 1
ATOM 3323 N N . THR B 1 132 ? 0.623 -19.062 -16.812 1 93.75 132 THR B N 1
ATOM 3324 C CA . THR B 1 132 ? -0.421 -19.469 -15.875 1 93.75 132 THR B CA 1
ATOM 3325 C C . THR B 1 132 ? -1.754 -18.812 -16.25 1 93.75 132 THR B C 1
ATOM 3327 O O . THR B 1 132 ? -2.801 -19.469 -16.172 1 93.75 132 THR B O 1
ATOM 3330 N N . LEU B 1 133 ? -1.74 -17.641 -16.609 1 88.38 133 LEU B N 1
ATOM 3331 C CA . LEU B 1 133 ? -2.951 -16.922 -17.016 1 88.38 133 LEU B CA 1
ATOM 3332 C C . LEU B 1 133 ? -3.582 -17.578 -18.25 1 88.38 133 LEU B C 1
ATOM 3334 O O . LEU B 1 133 ? -4.801 -17.766 -18.297 1 88.38 133 LEU B O 1
ATOM 3338 N N . VAL B 1 134 ? -2.758 -17.906 -19.172 1 88.81 134 VAL B N 1
ATOM 3339 C CA . VAL B 1 134 ? -3.23 -18.562 -20.391 1 88.81 134 VAL B CA 1
ATOM 3340 C C . VAL B 1 134 ? -3.857 -19.906 -20.047 1 88.81 134 VAL B C 1
ATOM 3342 O O . VAL B 1 134 ? -4.941 -20.234 -20.531 1 88.81 134 VAL B O 1
ATOM 3345 N N . VAL B 1 135 ? -3.236 -20.578 -19.203 1 93.38 135 VAL B N 1
ATOM 3346 C CA . VAL B 1 135 ? -3.689 -21.922 -18.859 1 93.38 135 VAL B CA 1
ATOM 3347 C C . VAL B 1 135 ? -5.016 -21.828 -18.109 1 93.38 135 VAL B C 1
ATOM 3349 O O . VAL B 1 135 ? -5.949 -22.594 -18.391 1 93.38 135 VAL B O 1
ATOM 3352 N N . VAL B 1 136 ? -5.094 -20.969 -17.188 1 90.5 136 VAL B N 1
ATOM 3353 C CA . VAL B 1 136 ? -6.289 -20.906 -16.344 1 90.5 136 VAL B CA 1
ATOM 3354 C C . VAL B 1 136 ? -7.5 -20.547 -17.203 1 90.5 136 VAL B C 1
ATOM 3356 O O . VAL B 1 136 ? -8.562 -21.172 -17.078 1 90.5 136 VAL B O 1
ATOM 3359 N N . VAL B 1 137 ? -7.363 -19.641 -18.062 1 86.5 137 VAL B N 1
ATOM 3360 C CA . VAL B 1 137 ? -8.477 -19.219 -18.906 1 86.5 137 VAL B CA 1
ATOM 3361 C C . VAL B 1 137 ? -8.844 -20.328 -19.891 1 86.5 137 VAL B C 1
ATOM 3363 O O . VAL B 1 137 ? -10.023 -20.672 -20.031 1 86.5 137 VAL B O 1
ATOM 3366 N N . ALA B 1 138 ? -7.844 -20.875 -20.516 1 89.38 138 ALA B N 1
ATOM 3367 C CA . ALA B 1 138 ? -8.078 -21.922 -21.5 1 89.38 138 ALA B CA 1
ATOM 3368 C C . ALA B 1 138 ? -8.711 -23.156 -20.859 1 89.38 138 ALA B C 1
ATOM 3370 O O . ALA B 1 138 ? -9.711 -23.672 -21.344 1 89.38 138 ALA B O 1
ATOM 3371 N N . LEU B 1 139 ? -8.172 -23.562 -19.781 1 92.5 139 LEU B N 1
ATOM 3372 C CA . LEU B 1 139 ? -8.648 -24.781 -19.109 1 92.5 139 LEU B CA 1
ATOM 3373 C C . LEU B 1 139 ? -10.023 -24.547 -18.5 1 92.5 139 LEU B C 1
ATOM 3375 O O . LEU B 1 139 ? -10.891 -25.422 -18.547 1 92.5 139 LEU B O 1
ATOM 3379 N N . ALA B 1 140 ? -10.188 -23.438 -17.812 1 89.44 140 ALA B N 1
ATOM 3380 C CA . ALA B 1 140 ? -11.492 -23.125 -17.234 1 89.44 140 ALA B CA 1
ATOM 3381 C C . ALA B 1 140 ? -12.57 -23.078 -18.312 1 89.44 140 ALA B C 1
ATOM 3383 O O . ALA B 1 140 ? -13.68 -23.594 -18.109 1 89.44 140 ALA B O 1
ATOM 3384 N N . SER B 1 141 ? -12.273 -22.438 -19.406 1 87.44 141 SER B N 1
ATOM 3385 C CA . SER B 1 141 ? -13.219 -22.359 -20.5 1 87.44 141 SER B CA 1
ATOM 3386 C C . SER B 1 141 ? -13.547 -23.734 -21.062 1 87.44 141 SER B C 1
ATOM 3388 O O . SER B 1 141 ? -14.711 -24.047 -21.312 1 87.44 141 SER B O 1
ATOM 3390 N N . TYR B 1 142 ? -12.57 -24.5 -21.266 1 91.06 142 TYR B N 1
ATOM 3391 C CA . TYR B 1 142 ? -12.75 -25.844 -21.797 1 91.06 142 TYR B CA 1
ATOM 3392 C C . TYR B 1 142 ? -13.586 -26.703 -20.844 1 91.06 142 TYR B C 1
ATOM 3394 O O . TYR B 1 142 ? -14.562 -27.328 -21.25 1 91.06 142 TYR B O 1
ATOM 3402 N N . LEU B 1 143 ? -13.219 -26.719 -19.578 1 92.81 143 LEU B N 1
ATOM 3403 C CA . LEU B 1 143 ? -13.914 -27.516 -18.578 1 92.81 143 LEU B CA 1
ATOM 3404 C C . LEU B 1 143 ? -15.328 -26.984 -18.344 1 92.81 143 LEU B C 1
ATOM 3406 O O . LEU B 1 143 ? -16.25 -27.75 -18.109 1 92.81 143 LEU B O 1
ATOM 3410 N N . GLY B 1 144 ? -15.391 -25.719 -18.312 1 90 144 GLY B N 1
ATOM 3411 C CA . GLY B 1 144 ? -16.703 -25.094 -18.188 1 90 144 GLY B CA 1
ATOM 3412 C C . GLY B 1 144 ? -17.672 -25.516 -19.281 1 90 144 GLY B C 1
ATOM 3413 O O . GLY B 1 144 ? -18.828 -25.812 -19 1 90 144 GLY B O 1
ATOM 3414 N N . ALA B 1 145 ? -17.188 -25.438 -20.5 1 88.31 145 ALA B N 1
ATOM 3415 C CA . ALA B 1 145 ? -18 -25.875 -21.625 1 88.31 145 ALA B CA 1
ATOM 3416 C C . ALA B 1 145 ? -18.422 -27.328 -21.469 1 88.31 145 ALA B C 1
ATOM 3418 O O . ALA B 1 145 ? -19.562 -27.688 -21.781 1 88.31 145 ALA B O 1
ATOM 3419 N N . LYS B 1 146 ? -17.562 -28.062 -21 1 89.94 146 LYS B N 1
ATOM 3420 C CA . LYS B 1 146 ? -17.828 -29.484 -20.844 1 89.94 146 LYS B CA 1
ATOM 3421 C C . LYS B 1 146 ? -18.828 -29.75 -19.719 1 89.94 146 LYS B C 1
ATOM 3423 O O . LYS B 1 146 ? -19.688 -30.625 -19.828 1 89.94 146 LYS B O 1
ATOM 3428 N N . VAL B 1 147 ? -18.656 -29.031 -18.688 1 89.31 147 VAL B N 1
ATOM 3429 C CA . VAL B 1 147 ? -19.438 -29.312 -17.5 1 89.31 147 VAL B CA 1
ATOM 3430 C C . VAL B 1 147 ? -20.75 -28.531 -17.547 1 89.31 147 VAL B C 1
ATOM 3432 O O . VAL B 1 147 ? -21.812 -29.031 -17.156 1 89.31 147 VAL B O 1
ATOM 3435 N N . SER B 1 148 ? -20.719 -27.266 -17.953 1 83.69 148 SER B N 1
ATOM 3436 C CA . SER B 1 148 ? -21.875 -26.391 -17.844 1 83.69 148 SER B CA 1
ATOM 3437 C C . SER B 1 148 ? -22.406 -26.016 -19.219 1 83.69 148 SER B C 1
ATOM 3439 O O . SER B 1 148 ? -23.5 -25.453 -19.328 1 83.69 148 SER B O 1
ATOM 3441 N N . GLY B 1 149 ? -21.688 -26.219 -20.234 1 83.25 149 GLY B N 1
ATOM 3442 C CA . GLY B 1 149 ? -22.125 -25.859 -21.578 1 83.25 149 GLY B CA 1
ATOM 3443 C C . GLY B 1 149 ? -21.844 -24.406 -21.922 1 83.25 149 GLY B C 1
ATOM 3444 O O . GLY B 1 149 ? -22.141 -23.969 -23.031 1 83.25 149 GLY B O 1
ATOM 3445 N N . GLN B 1 150 ? -21.328 -23.688 -21.031 1 78.75 150 GLN B N 1
ATOM 3446 C CA . GLN B 1 150 ? -21.047 -22.266 -21.25 1 78.75 150 GLN B CA 1
ATOM 3447 C C . GLN B 1 150 ? -19.672 -22.062 -21.891 1 78.75 150 GLN B C 1
ATOM 3449 O O . GLN B 1 150 ? -18.734 -22.797 -21.562 1 78.75 150 GLN B O 1
ATOM 3454 N N . LYS B 1 151 ? -19.594 -21.266 -22.969 1 73.25 151 LYS B N 1
ATOM 3455 C CA . LYS B 1 151 ? -18.312 -20.969 -23.594 1 73.25 151 LYS B CA 1
ATOM 3456 C C . LYS B 1 151 ? -17.906 -19.531 -23.375 1 73.25 151 LYS B C 1
ATOM 3458 O O . LYS B 1 151 ? -18.734 -18.625 -23.422 1 73.25 151 LYS B O 1
ATOM 3463 N N . VAL B 1 152 ? -16.766 -19.375 -22.766 1 70.81 152 VAL B N 1
ATOM 3464 C CA . VAL B 1 152 ? -16.234 -18.016 -22.641 1 70.81 152 VAL B CA 1
ATOM 3465 C C . VAL B 1 152 ? -15.055 -17.828 -23.594 1 70.81 152 VAL B C 1
ATOM 3467 O O . VAL B 1 152 ? -14.367 -18.797 -23.922 1 70.81 152 VAL B O 1
ATOM 3470 N N . ASN B 1 153 ? -14.992 -16.609 -24.188 1 70.94 153 ASN B N 1
ATOM 3471 C CA . ASN B 1 153 ? -13.852 -16.266 -25.031 1 70.94 153 ASN B CA 1
ATOM 3472 C C . ASN B 1 153 ? -12.594 -16.031 -24.203 1 70.94 153 ASN B C 1
ATOM 3474 O O . ASN B 1 153 ? -12.469 -15.016 -23.516 1 70.94 153 ASN B O 1
ATOM 3478 N N . VAL B 1 154 ? -11.664 -16.938 -24.234 1 66.06 154 VAL B N 1
ATOM 3479 C CA . VAL B 1 154 ? -10.414 -16.953 -23.484 1 66.06 154 VAL B CA 1
ATOM 3480 C C . VAL B 1 154 ? -9.602 -15.695 -23.781 1 66.06 154 VAL B C 1
ATOM 3482 O O . VAL B 1 154 ? -9.078 -15.062 -22.859 1 66.06 154 VAL B O 1
ATOM 3485 N N . PHE B 1 155 ? -9.523 -15.375 -24.984 1 68.69 155 PHE B N 1
ATOM 3486 C CA . PHE B 1 155 ? -8.703 -14.25 -25.406 1 68.69 155 PHE B CA 1
ATOM 3487 C C . PHE B 1 155 ? -9.203 -12.945 -24.797 1 68.69 155 PHE B C 1
ATOM 3489 O O . PHE B 1 155 ? -8.414 -12.125 -24.344 1 68.69 155 PHE B O 1
ATOM 3496 N N . LYS B 1 156 ? -10.422 -12.828 -24.75 1 73.88 156 LYS B N 1
ATOM 3497 C CA . LYS B 1 156 ? -11.016 -11.617 -24.219 1 73.88 156 LYS B CA 1
ATOM 3498 C C . LYS B 1 156 ? -10.789 -11.508 -22.719 1 73.88 156 LYS B C 1
ATOM 3500 O O . LYS B 1 156 ? -10.562 -10.414 -22.188 1 73.88 156 LYS B O 1
ATOM 3505 N N . GLN B 1 157 ? -10.703 -12.648 -22.156 1 73.06 157 GLN B N 1
ATOM 3506 C CA . GLN B 1 157 ? -10.531 -12.656 -20.703 1 73.06 157 GLN B CA 1
ATOM 3507 C C . GLN B 1 157 ? -9.102 -12.32 -20.312 1 73.06 157 GLN B C 1
ATOM 3509 O O . GLN B 1 157 ? -8.867 -11.617 -19.312 1 73.06 157 GLN B O 1
ATOM 3514 N N . ILE B 1 158 ? -8.172 -12.844 -21.062 1 69.75 158 ILE B N 1
ATOM 3515 C CA . ILE B 1 158 ? -6.762 -12.578 -20.797 1 69.75 158 ILE B CA 1
ATOM 3516 C C . ILE B 1 158 ? -6.469 -11.094 -20.984 1 69.75 158 ILE B C 1
ATOM 3518 O O . ILE B 1 158 ? -5.77 -10.484 -20.172 1 69.75 158 ILE B O 1
ATOM 3522 N N . LEU B 1 159 ? -6.992 -10.531 -22 1 74.69 159 LEU B N 1
ATOM 3523 C CA . LEU B 1 159 ? -6.703 -9.148 -22.344 1 74.69 159 LEU B CA 1
ATOM 3524 C C . LEU B 1 159 ? -7.453 -8.195 -21.422 1 74.69 159 LEU B C 1
ATOM 3526 O O . LEU B 1 159 ? -7.211 -6.984 -21.438 1 74.69 159 LEU B O 1
ATOM 3530 N N . LYS B 1 160 ? -8.18 -8.773 -20.594 1 79.44 160 LYS B N 1
ATOM 3531 C CA . LYS B 1 160 ? -8.938 -7.918 -19.688 1 79.44 160 LYS B CA 1
ATOM 3532 C C . LYS B 1 160 ? -8.25 -7.824 -18.328 1 79.44 160 LYS B C 1
ATOM 3534 O O . LYS B 1 160 ? -8.594 -6.961 -17.516 1 79.44 160 LYS B O 1
ATOM 3539 N N . PHE B 1 161 ? -7.25 -8.711 -18.156 1 80.19 161 PHE B N 1
ATOM 3540 C CA . PHE B 1 161 ? -6.543 -8.68 -16.875 1 80.19 161 PHE B CA 1
ATOM 3541 C C . PHE B 1 161 ? -5.496 -7.574 -16.875 1 80.19 161 PHE B C 1
ATOM 3543 O O . PHE B 1 161 ? -4.547 -7.602 -17.656 1 80.19 161 PHE B O 1
ATOM 3550 N N . PRO B 1 162 ? -5.566 -6.625 -16.047 1 87.38 162 PRO B N 1
ATOM 3551 C CA . PRO B 1 162 ? -4.766 -5.402 -16.109 1 87.38 162 PRO B CA 1
ATOM 3552 C C . PRO B 1 162 ? -3.262 -5.68 -16.109 1 87.38 162 PRO B C 1
ATOM 3554 O O . PRO B 1 162 ? -2.523 -5.094 -16.906 1 87.38 162 PRO B O 1
ATOM 3557 N N . PRO B 1 163 ? -2.752 -6.539 -15.266 1 86.94 163 PRO B N 1
ATOM 3558 C CA . PRO B 1 163 ? -1.316 -6.816 -15.344 1 86.94 163 PRO B CA 1
ATOM 3559 C C . PRO B 1 163 ? -0.898 -7.383 -16.703 1 86.94 163 PRO B C 1
ATOM 3561 O O . PRO B 1 163 ? 0.213 -7.117 -17.172 1 86.94 163 PRO B O 1
ATOM 3564 N N . SER B 1 164 ? -1.737 -8.148 -17.281 1 87.88 164 SER B N 1
ATOM 3565 C CA . SER B 1 164 ? -1.441 -8.695 -18.609 1 87.88 164 SER B CA 1
ATOM 3566 C C . SER B 1 164 ? -1.428 -7.605 -19.672 1 87.88 164 SER B C 1
ATOM 3568 O O . SER B 1 164 ? -0.63 -7.656 -20.609 1 87.88 164 SER B O 1
ATOM 3570 N N . ILE B 1 165 ? -2.289 -6.699 -19.484 1 90.62 165 ILE B N 1
ATOM 3571 C CA . ILE B 1 165 ? -2.309 -5.562 -20.406 1 90.62 165 ILE B CA 1
ATOM 3572 C C . ILE B 1 165 ? -1.008 -4.773 -20.266 1 90.62 165 ILE B C 1
ATOM 3574 O O . ILE B 1 165 ? -0.415 -4.371 -21.266 1 90.62 165 ILE B O 1
ATOM 3578 N N . ALA B 1 166 ? -0.585 -4.578 -19.062 1 93 166 ALA B N 1
ATOM 3579 C CA . ALA B 1 166 ? 0.671 -3.875 -18.812 1 93 166 ALA B CA 1
ATOM 3580 C C . ALA B 1 166 ? 1.85 -4.629 -19.422 1 93 166 ALA B C 1
ATOM 3582 O O . ALA B 1 166 ? 2.76 -4.02 -19.984 1 93 166 ALA B O 1
ATOM 3583 N N . TRP B 1 167 ? 1.818 -5.926 -19.281 1 92.88 167 TRP B N 1
ATOM 3584 C CA . TRP B 1 167 ? 2.867 -6.766 -19.844 1 92.88 167 TRP B CA 1
ATOM 3585 C C . TRP B 1 167 ? 2.898 -6.645 -21.359 1 92.88 167 TRP B C 1
ATOM 3587 O O . TRP B 1 167 ? 3.959 -6.43 -21.953 1 92.88 167 TRP B O 1
ATOM 3597 N N . ALA B 1 168 ? 1.737 -6.73 -22.031 1 93.12 168 ALA B N 1
ATOM 3598 C CA . ALA B 1 168 ? 1.642 -6.629 -23.484 1 93.12 168 ALA B CA 1
ATOM 3599 C C . ALA B 1 168 ? 2.088 -5.25 -23.969 1 93.12 168 ALA B C 1
ATOM 3601 O O . ALA B 1 168 ? 2.832 -5.141 -24.953 1 93.12 168 ALA B O 1
ATOM 3602 N N . ALA B 1 169 ? 1.623 -4.23 -23.312 1 94.5 169 ALA B N 1
ATOM 3603 C CA . ALA B 1 169 ? 2.014 -2.871 -23.672 1 94.5 169 ALA B CA 1
ATOM 3604 C C . ALA B 1 169 ? 3.523 -2.682 -23.547 1 94.5 169 ALA B C 1
ATOM 3606 O O . ALA B 1 169 ? 4.152 -2.062 -24.406 1 94.5 169 ALA B O 1
ATOM 3607 N N . SER B 1 170 ? 4.086 -3.172 -22.469 1 95.69 170 SER B N 1
ATOM 3608 C CA . SER B 1 170 ? 5.527 -3.064 -22.25 1 95.69 170 SER B CA 1
ATOM 3609 C C . SER B 1 170 ? 6.297 -3.797 -23.344 1 95.69 170 SER B C 1
ATOM 3611 O O . SER B 1 170 ? 7.344 -3.326 -23.797 1 95.69 170 SER B O 1
ATOM 3613 N N . LEU B 1 171 ? 5.793 -4.969 -23.719 1 95.31 171 LEU B N 1
ATOM 3614 C CA . LEU B 1 171 ? 6.422 -5.746 -24.781 1 95.31 171 LEU B CA 1
ATOM 3615 C C . LEU B 1 171 ? 6.465 -4.949 -26.094 1 95.31 171 LEU B C 1
ATOM 3617 O O . LEU B 1 171 ? 7.488 -4.93 -26.781 1 95.31 171 LEU B O 1
ATOM 3621 N N . VAL B 1 172 ? 5.332 -4.309 -26.406 1 96.06 172 VAL B N 1
ATOM 3622 C CA . VAL B 1 172 ? 5.254 -3.494 -27.609 1 96.06 172 VAL B CA 1
ATOM 3623 C C . VAL B 1 172 ? 6.27 -2.357 -27.547 1 96.06 172 VAL B C 1
ATOM 3625 O O . VAL B 1 172 ? 6.992 -2.098 -28.516 1 96.06 172 VAL B O 1
ATOM 3628 N N . LEU B 1 173 ? 6.363 -1.723 -26.469 1 96.06 173 LEU B N 1
ATOM 3629 C CA . LEU B 1 173 ? 7.293 -0.611 -26.297 1 96.06 173 LEU B CA 1
ATOM 3630 C C . LEU B 1 173 ? 8.742 -1.089 -26.406 1 96.06 173 LEU B C 1
ATOM 3632 O O . LEU B 1 173 ? 9.578 -0.412 -27.016 1 96.06 173 LEU B O 1
ATOM 3636 N N . ILE B 1 174 ? 8.992 -2.232 -25.828 1 95.75 174 ILE B N 1
ATOM 3637 C CA . ILE B 1 174 ? 10.336 -2.803 -25.891 1 95.75 174 ILE B CA 1
ATOM 3638 C C . ILE B 1 174 ? 10.711 -3.094 -27.328 1 95.75 174 ILE B C 1
ATOM 3640 O O . ILE B 1 174 ? 11.828 -2.791 -27.766 1 95.75 174 ILE B O 1
ATOM 3644 N N . LEU B 1 175 ? 9.773 -3.604 -28.094 1 95.94 175 LEU B N 1
ATOM 3645 C CA . LEU B 1 175 ? 10.016 -3.936 -29.5 1 95.94 175 LEU B CA 1
ATOM 3646 C C . LEU B 1 175 ? 10.203 -2.672 -30.328 1 95.94 175 LEU B C 1
ATOM 3648 O O . LEU B 1 175 ? 10.898 -2.691 -31.344 1 95.94 175 LEU B O 1
ATOM 3652 N N . LEU B 1 176 ?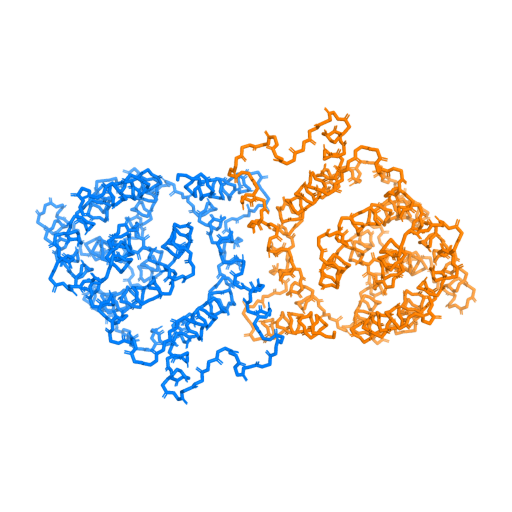 9.602 -1.583 -29.828 1 96.06 176 LEU B N 1
ATOM 3653 C CA . LEU B 1 176 ? 9.742 -0.298 -30.516 1 96.06 176 LEU B CA 1
ATOM 3654 C C . LEU B 1 176 ? 11 0.427 -30.047 1 96.06 176 LEU B C 1
ATOM 3656 O O . LEU B 1 176 ? 11.281 1.542 -30.5 1 96.06 176 LEU B O 1
ATOM 3660 N N . GLY B 1 177 ? 11.703 -0.126 -29.109 1 94.38 177 GLY B N 1
ATOM 3661 C CA . GLY B 1 177 ? 12.977 0.416 -28.672 1 94.38 177 GLY B CA 1
ATOM 3662 C C . GLY B 1 177 ? 12.852 1.372 -27.5 1 94.38 177 GLY B C 1
ATOM 3663 O O . GLY B 1 177 ? 13.789 2.107 -27.188 1 94.38 177 GLY B O 1
ATOM 3664 N N . VAL B 1 178 ? 11.742 1.354 -26.844 1 93.38 178 VAL B N 1
ATOM 3665 C CA . VAL B 1 178 ? 11.508 2.258 -25.719 1 93.38 178 VAL B CA 1
ATOM 3666 C C . VAL B 1 178 ? 12.008 1.615 -24.422 1 93.38 178 VAL B C 1
ATOM 3668 O O . VAL B 1 178 ? 11.789 0.423 -24.188 1 93.38 178 VAL B O 1
ATOM 3671 N N . ASN B 1 179 ? 12.75 2.426 -23.625 1 92.56 179 ASN B N 1
ATOM 3672 C CA . ASN B 1 179 ? 13.18 1.985 -22.312 1 92.56 179 ASN B CA 1
ATOM 3673 C C . ASN B 1 179 ? 12.859 3.021 -21.234 1 92.56 179 ASN B C 1
ATOM 3675 O O . ASN B 1 179 ? 12.414 4.125 -21.547 1 92.56 179 ASN B O 1
ATOM 3679 N N . MET B 1 180 ? 13.008 2.635 -20.031 1 92 180 MET B N 1
ATOM 3680 C CA . MET B 1 180 ? 12.602 3.461 -18.891 1 92 180 MET B CA 1
ATOM 3681 C C . MET B 1 180 ? 13.344 4.797 -18.891 1 92 180 MET B C 1
ATOM 3683 O O . MET B 1 180 ? 12.781 5.82 -18.516 1 92 180 MET B O 1
ATOM 3687 N N . ASP B 1 181 ? 14.516 4.797 -19.328 1 91.25 181 ASP B N 1
ATOM 3688 C CA . ASP B 1 181 ? 15.367 5.984 -19.312 1 91.25 181 ASP B CA 1
ATOM 3689 C C . ASP B 1 181 ? 14.828 7.059 -20.266 1 91.25 181 ASP B C 1
ATOM 3691 O O . ASP B 1 181 ? 15.219 8.227 -20.172 1 91.25 181 ASP B O 1
ATOM 3695 N N . MET B 1 182 ? 13.969 6.633 -21.203 1 92.5 182 MET B N 1
ATOM 3696 C CA . MET B 1 182 ? 13.438 7.551 -22.203 1 92.5 182 MET B CA 1
ATOM 3697 C C . MET B 1 182 ? 12.219 8.289 -21.672 1 92.5 182 MET B C 1
ATOM 3699 O O . MET B 1 182 ? 11.766 9.266 -22.281 1 92.5 182 MET B O 1
ATOM 3703 N N . LEU B 1 183 ? 11.727 7.867 -20.578 1 91.88 183 LEU B N 1
ATOM 3704 C CA . LEU B 1 183 ? 10.531 8.469 -20 1 91.88 183 LEU B CA 1
ATOM 3705 C C . LEU B 1 183 ? 10.898 9.609 -19.047 1 91.88 183 LEU B C 1
ATOM 3707 O O . LEU B 1 183 ? 12.016 9.656 -18.531 1 91.88 183 LEU B O 1
ATOM 3711 N N . PRO B 1 184 ? 9.922 10.562 -18.859 1 90.69 184 PRO B N 1
ATOM 3712 C CA . PRO B 1 184 ? 10.172 11.625 -17.891 1 90.69 184 PRO B CA 1
ATOM 3713 C C . PRO B 1 184 ? 10.57 11.094 -16.516 1 90.69 184 PRO B C 1
ATOM 3715 O O . PRO B 1 184 ? 10.047 10.062 -16.078 1 90.69 184 PRO B O 1
ATOM 3718 N N . THR B 1 185 ? 11.336 11.812 -15.82 1 87.56 185 THR B N 1
ATOM 3719 C CA . THR B 1 185 ? 12.023 11.367 -14.617 1 87.56 185 THR B CA 1
ATOM 3720 C C . THR B 1 185 ? 11.031 11.094 -13.492 1 87.56 185 THR B C 1
ATOM 3722 O O . THR B 1 185 ? 11.32 10.328 -12.57 1 87.56 185 THR B O 1
ATOM 3725 N N . PHE B 1 186 ? 9.883 11.711 -13.539 1 89.75 186 PHE B N 1
ATOM 3726 C CA . PHE B 1 186 ? 8.945 11.508 -12.438 1 89.75 186 PHE B CA 1
ATOM 3727 C C . PHE B 1 186 ? 8.211 10.188 -12.594 1 89.75 186 PHE B C 1
ATOM 3729 O O . PHE B 1 186 ? 7.645 9.664 -11.633 1 89.75 186 PHE B O 1
ATOM 3736 N N . ILE B 1 187 ? 8.242 9.578 -13.781 1 92.19 187 ILE B N 1
ATOM 3737 C CA . ILE B 1 187 ? 7.465 8.375 -14.078 1 92.19 187 ILE B CA 1
ATOM 3738 C C . ILE B 1 187 ? 8.047 7.188 -13.312 1 92.19 187 ILE B C 1
ATOM 3740 O O . ILE B 1 187 ? 7.312 6.477 -12.617 1 92.19 187 ILE B O 1
ATOM 3744 N N . PRO B 1 188 ? 9.375 7.059 -13.32 1 91.62 188 PRO B N 1
ATOM 3745 C CA . PRO B 1 188 ? 9.922 5.945 -12.547 1 91.62 188 PRO B CA 1
ATOM 3746 C C . PRO B 1 188 ? 9.617 6.055 -11.055 1 91.62 188 PRO B C 1
ATOM 3748 O O . PRO B 1 188 ? 9.391 5.043 -10.391 1 91.62 188 PRO B O 1
ATOM 3751 N N . THR B 1 189 ? 9.57 7.23 -10.594 1 90.81 189 THR B N 1
ATOM 3752 C CA . THR B 1 189 ? 9.281 7.434 -9.18 1 90.81 189 THR B CA 1
ATOM 3753 C C . THR B 1 189 ? 7.836 7.047 -8.859 1 90.81 189 THR B C 1
ATOM 3755 O O . THR B 1 189 ? 7.574 6.375 -7.859 1 90.81 189 THR B O 1
ATOM 3758 N N . VAL B 1 190 ? 6.977 7.418 -9.719 1 93.69 190 VAL B N 1
ATOM 3759 C CA . VAL B 1 190 ? 5.57 7.062 -9.555 1 93.69 190 VAL B CA 1
ATOM 3760 C C . VAL B 1 190 ? 5.41 5.543 -9.609 1 93.69 190 VAL B C 1
ATOM 3762 O O . VAL B 1 190 ? 4.746 4.949 -8.758 1 93.69 190 VAL B O 1
ATOM 3765 N N . LEU B 1 191 ? 6.035 4.984 -10.547 1 94.38 191 LEU B N 1
ATOM 3766 C CA . LEU B 1 191 ? 5.934 3.543 -10.734 1 94.38 191 LEU B CA 1
ATOM 3767 C C . LEU B 1 191 ? 6.504 2.799 -9.531 1 94.38 191 LEU B C 1
ATOM 3769 O O . LEU B 1 191 ? 5.938 1.796 -9.086 1 94.38 191 LEU B O 1
ATOM 3773 N N . ASP B 1 192 ? 7.547 3.309 -8.977 1 92.5 192 ASP B N 1
ATOM 3774 C CA . ASP B 1 192 ? 8.18 2.682 -7.82 1 92.5 192 ASP B CA 1
ATOM 3775 C C . ASP B 1 192 ? 7.254 2.732 -6.602 1 92.5 192 ASP B C 1
ATOM 3777 O O . ASP B 1 192 ? 7.129 1.748 -5.87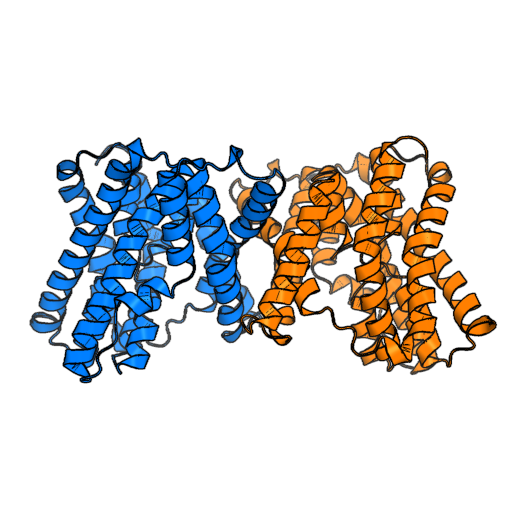1 1 92.5 192 ASP B O 1
ATOM 3781 N N . LEU B 1 193 ? 6.688 3.816 -6.457 1 92.94 193 LEU B N 1
ATOM 3782 C CA . LEU B 1 193 ? 5.773 3.975 -5.328 1 92.94 193 LEU B CA 1
ATOM 3783 C C . LEU B 1 193 ? 4.574 3.047 -5.465 1 92.94 193 LEU B C 1
ATOM 3785 O O . LEU B 1 193 ? 4.188 2.379 -4.504 1 92.94 193 LEU B O 1
ATOM 3789 N N . LEU B 1 194 ? 4.039 2.996 -6.621 1 95.06 194 LEU B N 1
ATOM 3790 C CA . LEU B 1 194 ? 2.877 2.148 -6.863 1 95.06 194 LEU B CA 1
ATOM 3791 C C . LEU B 1 194 ? 3.254 0.672 -6.789 1 95.06 194 LEU B C 1
ATOM 3793 O O . LEU B 1 194 ? 2.494 -0.143 -6.262 1 95.06 194 LEU B O 1
ATOM 3797 N N . ALA B 1 195 ? 4.41 0.359 -7.281 1 93.06 195 ALA B N 1
ATOM 3798 C CA . ALA B 1 195 ? 4.898 -1.018 -7.23 1 93.06 195 ALA B CA 1
ATOM 3799 C C . ALA B 1 195 ? 5.113 -1.471 -5.789 1 93.06 195 ALA B C 1
ATOM 3801 O O . ALA B 1 195 ? 4.926 -2.646 -5.465 1 93.06 195 ALA B O 1
ATOM 3802 N N . GLY B 1 196 ? 5.434 -0.615 -4.953 1 92.88 196 GLY B N 1
ATOM 3803 C CA . GLY B 1 196 ? 5.785 -0.921 -3.574 1 92.88 196 GLY B CA 1
ATOM 3804 C C . GLY B 1 196 ? 4.613 -1.427 -2.756 1 92.88 196 GLY B C 1
ATOM 3805 O O . GLY B 1 196 ? 4.801 -2.051 -1.71 1 92.88 196 GLY B O 1
ATOM 3806 N N . VAL B 1 197 ? 3.42 -1.215 -3.26 1 94.5 197 VAL B N 1
ATOM 3807 C CA . VAL B 1 197 ? 2.266 -1.602 -2.457 1 94.5 197 VAL B CA 1
ATOM 3808 C C . VAL B 1 197 ? 1.931 -3.07 -2.705 1 94.5 197 VAL B C 1
ATOM 3810 O O . VAL B 1 197 ? 1.147 -3.67 -1.966 1 94.5 197 VAL B O 1
ATOM 3813 N N . VAL B 1 198 ? 2.48 -3.65 -3.699 1 90.88 198 VAL B N 1
ATOM 3814 C CA . VAL B 1 198 ? 2.053 -4.957 -4.191 1 90.88 198 VAL B CA 1
ATOM 3815 C C . VAL B 1 198 ? 2.342 -6.023 -3.139 1 90.88 198 VAL B C 1
ATOM 3817 O O . VAL B 1 198 ? 1.424 -6.688 -2.65 1 90.88 198 VAL B O 1
ATOM 3820 N N . VAL B 1 199 ? 3.539 -6.113 -2.664 1 90 199 VAL B N 1
ATOM 3821 C CA . VAL B 1 199 ? 3.971 -7.215 -1.81 1 90 199 VAL B CA 1
ATOM 3822 C C . VAL B 1 199 ? 3.236 -7.148 -0.472 1 90 199 VAL B C 1
ATOM 3824 O O . VAL B 1 199 ? 2.555 -8.102 -0.084 1 90 199 VAL B O 1
ATOM 3827 N N . PRO B 1 200 ? 3.24 -6.043 0.174 1 94.06 200 PRO B N 1
ATOM 3828 C CA . PRO B 1 200 ? 2.58 -6.035 1.481 1 94.06 200 PRO B CA 1
ATOM 3829 C C . PRO B 1 200 ? 1.067 -6.223 1.38 1 94.06 200 PRO B C 1
ATOM 3831 O O . PRO B 1 200 ? 0.479 -6.965 2.172 1 94.06 200 PRO B O 1
ATOM 3834 N N . LEU B 1 201 ? 0.458 -5.586 0.419 1 93.69 201 LEU B N 1
ATOM 3835 C CA . LEU B 1 201 ? -0.997 -5.652 0.345 1 93.69 201 LEU B CA 1
ATOM 3836 C C . LEU B 1 201 ? -1.457 -7.055 -0.049 1 93.69 201 LEU B C 1
ATOM 3838 O O . LEU B 1 201 ? -2.469 -7.543 0.459 1 93.69 201 LEU B O 1
ATOM 3842 N N . ILE B 1 202 ? -0.748 -7.641 -0.938 1 89.12 202 ILE B N 1
ATOM 3843 C CA . ILE B 1 202 ? -1.158 -8.969 -1.391 1 89.12 202 ILE B CA 1
ATOM 3844 C C . ILE B 1 202 ? -1.009 -9.969 -0.251 1 89.12 202 ILE B C 1
ATOM 3846 O O . ILE B 1 202 ? -1.866 -10.836 -0.061 1 89.12 202 ILE B O 1
ATOM 3850 N N . MET B 1 203 ? 0.081 -9.883 0.48 1 90.44 203 MET B N 1
ATOM 3851 C CA . MET B 1 203 ? 0.313 -10.82 1.576 1 90.44 203 MET B CA 1
ATOM 3852 C C . MET B 1 203 ? -0.699 -10.602 2.697 1 90.44 203 MET B C 1
ATOM 3854 O O . MET B 1 203 ? -1.206 -11.57 3.273 1 90.44 203 MET B O 1
ATOM 3858 N N . ILE B 1 204 ? -0.998 -9.398 2.979 1 93.81 204 ILE B N 1
ATOM 3859 C CA . ILE B 1 204 ? -2.021 -9.102 3.975 1 93.81 204 ILE B CA 1
ATOM 3860 C C . ILE B 1 204 ? -3.375 -9.625 3.494 1 93.81 204 ILE B C 1
ATOM 3862 O O . ILE B 1 204 ? -4.117 -10.242 4.258 1 93.81 204 ILE B O 1
ATOM 3866 N N . SER B 1 205 ? -3.678 -9.352 2.248 1 91.12 205 SER B N 1
ATOM 3867 C CA . SER B 1 205 ? -4.93 -9.836 1.674 1 91.12 205 SER B CA 1
ATOM 3868 C C . SER B 1 205 ? -5.023 -11.352 1.752 1 91.12 205 SER B C 1
ATOM 3870 O O . SER B 1 205 ? -6.086 -11.898 2.053 1 91.12 205 SER B O 1
ATOM 3872 N N . LEU B 1 206 ? -3.951 -12.016 1.447 1 87.44 206 LEU B N 1
ATOM 3873 C CA . LEU B 1 206 ? -3.898 -13.469 1.555 1 87.44 206 LEU B CA 1
ATOM 3874 C C . LEU B 1 206 ? -4.191 -13.922 2.982 1 87.44 206 LEU B C 1
ATOM 3876 O O . LEU B 1 206 ? -4.938 -14.875 3.193 1 87.44 206 LEU B O 1
ATOM 3880 N N . GLY B 1 207 ? -3.654 -13.258 3.934 1 90.06 207 GLY B N 1
ATOM 3881 C CA . GLY B 1 207 ? -3.928 -13.555 5.328 1 90.06 207 GLY B CA 1
ATOM 3882 C C . GLY B 1 207 ? -5.391 -13.398 5.699 1 90.06 207 GLY B C 1
ATOM 3883 O O . GLY B 1 207 ? -5.957 -14.242 6.398 1 90.06 207 GLY B O 1
ATOM 3884 N N . VAL B 1 208 ? -5.965 -12.391 5.242 1 90.75 208 VAL B N 1
ATOM 3885 C CA . VAL B 1 208 ? -7.375 -12.117 5.5 1 90.75 208 VAL B CA 1
ATOM 3886 C C . VAL B 1 208 ? -8.234 -13.203 4.859 1 90.75 208 VAL B C 1
ATOM 3888 O O . VAL B 1 208 ? -9.273 -13.578 5.402 1 90.75 208 VAL B O 1
ATOM 3891 N N . SER B 1 209 ? -7.82 -13.695 3.744 1 87.19 209 SER B N 1
ATOM 3892 C CA . SER B 1 209 ? -8.625 -14.602 2.934 1 87.19 209 SER B CA 1
ATOM 3893 C C . SER B 1 209 ? -8.5 -16.047 3.418 1 87.19 209 SER B C 1
ATOM 3895 O O . SER B 1 209 ? -9.312 -16.891 3.062 1 87.19 209 SER B O 1
ATOM 3897 N N . LEU B 1 210 ? -7.504 -16.359 4.121 1 87.06 210 LEU B N 1
ATOM 3898 C CA . LEU B 1 210 ? -7.234 -17.734 4.52 1 87.06 210 LEU B CA 1
ATOM 3899 C C . LEU B 1 210 ? -8.328 -18.25 5.445 1 87.06 210 LEU B C 1
ATOM 3901 O O . LEU B 1 210 ? -8.617 -17.656 6.48 1 87.06 210 LEU B O 1
ATOM 3905 N N . SER B 1 211 ? -9.039 -19.219 4.984 1 87.44 211 SER B N 1
ATOM 3906 C CA . SER B 1 211 ? -10.094 -19.859 5.758 1 87.44 211 SER B CA 1
ATOM 3907 C C . SER B 1 211 ? -10.062 -21.375 5.594 1 87.44 211 SER B C 1
ATOM 3909 O O . SER B 1 211 ? -10.086 -21.875 4.469 1 87.44 211 SER B O 1
ATOM 3911 N N . GLY B 1 212 ? -10 -22.125 6.645 1 89.44 212 GLY B N 1
ATOM 3912 C CA . GLY B 1 212 ? -10.008 -23.578 6.609 1 89.44 212 GLY B CA 1
ATOM 3913 C C . GLY B 1 212 ? -11.391 -24.188 6.75 1 89.44 212 GLY B C 1
ATOM 3914 O O . GLY B 1 212 ? -11.539 -25.344 7.121 1 89.44 212 GLY B O 1
ATOM 3915 N N . LYS B 1 213 ? -12.336 -23.391 6.422 1 89.25 213 LYS B N 1
ATOM 3916 C CA . LYS B 1 213 ? -13.734 -23.734 6.664 1 89.25 213 LYS B CA 1
ATOM 3917 C C . LYS B 1 213 ? -14.094 -25.047 5.973 1 89.25 213 LYS B C 1
ATOM 3919 O O . LYS B 1 213 ? -14.836 -25.875 6.527 1 89.25 213 LYS B O 1
ATOM 3924 N N . TYR B 1 214 ? -13.539 -25.344 4.84 1 92.19 214 TYR B N 1
ATOM 3925 C CA . TYR B 1 214 ? -13.977 -26.5 4.055 1 92.19 214 TYR B CA 1
ATOM 3926 C C . TYR B 1 214 ? -12.906 -27.578 4.039 1 92.19 214 TYR B C 1
ATOM 3928 O O . TYR B 1 214 ? -13.016 -28.547 3.281 1 92.19 214 TYR B O 1
ATOM 3936 N N . LEU B 1 215 ? -11.984 -27.438 4.863 1 93.75 215 LEU B N 1
ATOM 3937 C CA . LEU B 1 215 ? -10.859 -28.359 4.84 1 93.75 215 LEU B CA 1
ATOM 3938 C C . LEU B 1 215 ? -11.305 -29.781 5.211 1 93.75 215 LEU B C 1
ATOM 3940 O O . LEU B 1 215 ? -10.906 -30.75 4.566 1 93.75 215 LEU B O 1
ATOM 3944 N N . LYS B 1 216 ? -12.211 -29.859 6.129 1 92.19 216 LYS B N 1
ATOM 3945 C CA . LYS B 1 216 ? -12.656 -31.172 6.586 1 92.19 216 LYS B CA 1
ATOM 3946 C C . LYS B 1 216 ? -13.422 -31.922 5.488 1 92.19 216 LYS B C 1
ATOM 3948 O O . LYS B 1 216 ? -13.242 -33.125 5.309 1 92.19 216 LYS B O 1
ATOM 3953 N N . ILE B 1 217 ? -14.133 -31.234 4.746 1 93 217 ILE B N 1
A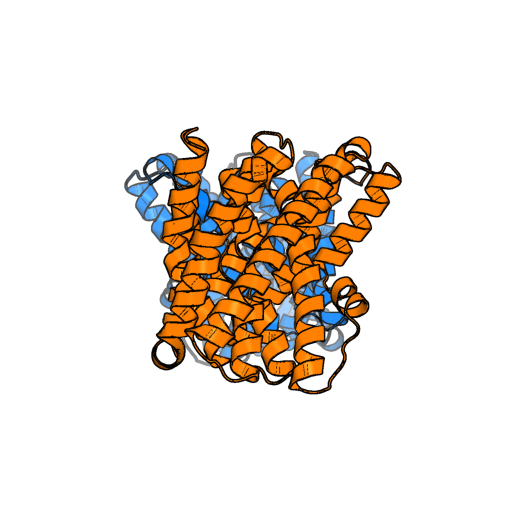TOM 3954 C CA . ILE B 1 217 ? -15.023 -31.844 3.758 1 93 217 ILE B CA 1
ATOM 3955 C C . ILE B 1 217 ? -14.227 -32.219 2.51 1 93 217 ILE B C 1
ATOM 3957 O O . ILE B 1 217 ? -14.547 -33.188 1.822 1 93 217 ILE B O 1
ATOM 3961 N N . ALA B 1 218 ? -13.164 -31.469 2.215 1 96 218 ALA B N 1
ATOM 3962 C CA . ALA B 1 218 ? -12.422 -31.672 0.972 1 96 218 ALA B CA 1
ATOM 3963 C C . ALA B 1 218 ? -10.961 -31.984 1.254 1 96 218 ALA B C 1
ATOM 3965 O O . ALA B 1 218 ? -10.07 -31.609 0.48 1 96 218 ALA B O 1
ATOM 3966 N N . MET B 1 219 ? -10.711 -32.656 2.318 1 96.38 219 MET B N 1
ATOM 3967 C CA . MET B 1 219 ? -9.352 -32.906 2.801 1 96.38 219 MET B CA 1
ATOM 3968 C C . MET B 1 219 ? -8.562 -33.75 1.801 1 96.38 219 MET B C 1
ATOM 3970 O O . MET B 1 219 ? -7.426 -33.406 1.463 1 96.38 219 MET B O 1
ATOM 3974 N N . ILE B 1 220 ? -9.133 -34.781 1.343 1 97.06 220 ILE B N 1
ATOM 3975 C CA . ILE B 1 220 ? -8.406 -35.75 0.522 1 97.06 220 ILE B CA 1
ATOM 3976 C C . ILE B 1 220 ? -8.016 -35.094 -0.808 1 97.06 220 ILE B C 1
ATOM 3978 O O . ILE B 1 220 ? -6.844 -35.125 -1.187 1 97.06 220 ILE B O 1
ATOM 3982 N N . PRO B 1 221 ? -9.023 -34.531 -1.521 1 97.75 221 PRO B N 1
ATOM 3983 C CA . PRO B 1 221 ? -8.602 -33.844 -2.742 1 97.75 221 PRO B CA 1
ATOM 3984 C C . PRO B 1 221 ? -7.621 -32.719 -2.467 1 97.75 221 PRO B C 1
ATOM 3986 O O . PRO B 1 221 ? -6.727 -32.469 -3.275 1 97.75 221 PRO B O 1
ATOM 3989 N N . ALA B 1 222 ? -7.773 -32.031 -1.385 1 98.12 222 ALA B N 1
ATOM 3990 C CA . ALA B 1 222 ? -6.871 -30.938 -1.036 1 98.12 222 ALA B CA 1
ATOM 3991 C C . ALA B 1 222 ? -5.445 -31.438 -0.837 1 98.12 222 ALA B C 1
ATOM 3993 O O . ALA B 1 222 ? -4.484 -30.781 -1.227 1 98.12 222 ALA B O 1
ATOM 3994 N N . ILE B 1 223 ? -5.32 -32.594 -0.239 1 98.19 223 ILE B N 1
ATOM 3995 C CA . ILE B 1 223 ? -4.012 -33.219 -0.063 1 98.19 223 ILE B CA 1
ATOM 3996 C C . ILE B 1 223 ? -3.42 -33.562 -1.426 1 98.19 223 ILE B C 1
ATOM 3998 O O . ILE B 1 223 ? -2.221 -33.375 -1.65 1 98.19 223 ILE B O 1
ATOM 4002 N N . GLY B 1 224 ? -4.25 -34.031 -2.291 1 98.25 224 GLY B N 1
ATOM 4003 C CA . GLY B 1 224 ? -3.812 -34.312 -3.648 1 98.25 224 GLY B CA 1
ATOM 4004 C C . GLY B 1 224 ? -3.277 -33.094 -4.371 1 98.25 224 GLY B C 1
ATOM 4005 O O . GLY B 1 224 ? -2.209 -33.156 -4.984 1 98.25 224 GLY B O 1
ATOM 4006 N N . VAL B 1 225 ? -4.023 -32 -4.27 1 98.44 225 VAL B N 1
ATOM 4007 C CA . VAL B 1 225 ? -3.609 -30.75 -4.887 1 98.44 225 VAL B CA 1
ATOM 4008 C C . VAL B 1 225 ? -2.275 -30.297 -4.293 1 98.44 225 VAL B C 1
ATOM 4010 O O . VAL B 1 225 ? -1.369 -29.891 -5.027 1 98.44 225 VAL B O 1
ATOM 4013 N N . THR B 1 226 ? -2.162 -30.422 -3.008 1 98.5 226 THR B N 1
ATOM 4014 C CA . THR B 1 226 ? -0.958 -30 -2.297 1 98.5 226 THR B CA 1
ATOM 4015 C C . THR B 1 226 ? 0.247 -30.828 -2.752 1 98.5 226 THR B C 1
ATOM 4017 O O . THR B 1 226 ? 1.317 -30.266 -3.01 1 98.5 226 THR B O 1
ATOM 4020 N N . ALA B 1 227 ? 0.061 -32.062 -2.879 1 98.31 227 ALA B N 1
ATOM 4021 C CA . ALA B 1 227 ? 1.137 -32.938 -3.318 1 98.31 227 ALA B CA 1
ATOM 4022 C C . ALA B 1 227 ? 1.547 -32.625 -4.758 1 98.31 227 ALA B C 1
ATOM 4024 O O . ALA B 1 227 ? 2.738 -32.562 -5.07 1 98.31 227 ALA B O 1
ATOM 4025 N N . ILE B 1 228 ? 0.603 -32.406 -5.578 1 98.31 228 ILE B N 1
ATOM 4026 C CA . ILE B 1 228 ? 0.882 -32.188 -6.992 1 98.31 228 ILE B CA 1
ATOM 4027 C C . ILE B 1 228 ? 1.572 -30.844 -7.176 1 98.31 228 ILE B C 1
ATOM 4029 O O . ILE B 1 228 ? 2.594 -30.75 -7.859 1 98.31 228 ILE B O 1
ATOM 4033 N N . GLN B 1 229 ? 1.091 -29.844 -6.508 1 97.94 229 GLN B N 1
ATOM 4034 C CA . GLN B 1 229 ? 1.585 -28.484 -6.738 1 97.94 229 GLN B CA 1
ATOM 4035 C C . GLN B 1 229 ? 2.898 -28.25 -5.996 1 97.94 229 GLN B C 1
ATOM 4037 O O . GLN B 1 229 ? 3.785 -27.562 -6.504 1 97.94 229 GLN B O 1
ATOM 4042 N N . LEU B 1 230 ? 3.057 -28.844 -4.801 1 97.88 230 LEU B N 1
ATOM 4043 C CA . LEU B 1 230 ? 4.184 -28.453 -3.963 1 97.88 230 LEU B CA 1
ATOM 4044 C C . LEU B 1 230 ? 5.316 -29.469 -4.07 1 97.88 230 LEU B C 1
ATOM 4046 O O . LEU B 1 230 ? 6.453 -29.172 -3.686 1 97.88 230 LEU B O 1
ATOM 4050 N N . ILE B 1 231 ? 5.031 -30.609 -4.57 1 97.56 231 ILE B N 1
ATOM 4051 C CA . ILE B 1 231 ? 6.066 -31.641 -4.633 1 97.56 231 ILE B CA 1
ATOM 4052 C C . ILE B 1 231 ? 6.285 -32.062 -6.082 1 97.56 231 ILE B C 1
ATOM 4054 O O . ILE B 1 231 ? 7.391 -31.938 -6.613 1 97.56 231 ILE B O 1
ATOM 4058 N N . ILE B 1 232 ? 5.254 -32.5 -6.75 1 98.31 232 ILE B N 1
ATOM 4059 C CA . ILE B 1 232 ? 5.391 -33.125 -8.07 1 98.31 232 ILE B CA 1
ATOM 4060 C C . ILE B 1 232 ? 5.754 -32.031 -9.102 1 98.31 232 ILE B C 1
ATOM 4062 O O . ILE B 1 232 ? 6.645 -32.25 -9.922 1 98.31 232 ILE B O 1
ATOM 4066 N N . ALA B 1 233 ? 5.074 -30.953 -9.055 1 98.25 233 ALA B N 1
ATOM 4067 C CA . ALA B 1 233 ? 5.305 -29.891 -10.031 1 98.25 233 ALA B CA 1
ATOM 4068 C C . ALA B 1 233 ? 6.742 -29.391 -9.969 1 98.25 233 ALA B C 1
ATOM 4070 O O . ALA B 1 233 ? 7.441 -29.359 -10.984 1 98.25 233 ALA B O 1
ATOM 4071 N N . PRO B 1 234 ? 7.242 -28.969 -8.789 1 97.69 234 PRO B N 1
ATOM 4072 C CA . PRO B 1 234 ? 8.641 -28.547 -8.766 1 97.69 234 PRO B CA 1
ATOM 4073 C C . PRO B 1 234 ? 9.617 -29.672 -9.094 1 97.69 234 PRO B C 1
ATOM 4075 O O . PRO B 1 234 ? 10.68 -29.438 -9.672 1 97.69 234 PRO B O 1
ATOM 4078 N N . ALA B 1 235 ? 9.289 -30.891 -8.742 1 97.5 235 ALA B N 1
ATOM 4079 C CA . ALA B 1 235 ? 10.133 -32.031 -9.133 1 97.5 235 ALA B CA 1
ATOM 4080 C C . ALA B 1 235 ? 10.203 -32.156 -10.648 1 97.5 235 ALA B C 1
ATOM 4082 O O . ALA B 1 235 ? 11.289 -32.344 -11.211 1 97.5 235 ALA B O 1
ATOM 4083 N N . MET B 1 236 ? 9.055 -32.062 -11.281 1 97.5 236 MET B N 1
ATOM 4084 C CA . MET B 1 236 ? 9.023 -32.031 -12.742 1 97.5 236 MET B CA 1
ATOM 4085 C C . MET B 1 236 ? 9.828 -30.875 -13.297 1 97.5 236 MET B C 1
ATOM 4087 O O . MET B 1 236 ? 10.5 -31 -14.32 1 97.5 236 MET B O 1
ATOM 4091 N N . GLY B 1 237 ? 9.711 -29.766 -12.633 1 96.19 237 GLY B N 1
ATOM 4092 C CA . GLY B 1 237 ? 10.461 -28.594 -13.039 1 96.19 237 GLY B CA 1
ATOM 4093 C C . GLY B 1 237 ? 11.961 -28.812 -12.992 1 96.19 237 GLY B C 1
ATOM 4094 O O . GLY B 1 237 ? 12.672 -28.453 -13.938 1 96.19 237 GLY B O 1
ATOM 4095 N N . VAL B 1 238 ? 12.406 -29.391 -11.922 1 95.69 238 VAL B N 1
ATOM 4096 C CA . VAL B 1 238 ? 13.828 -29.672 -11.773 1 95.69 238 VAL B CA 1
ATOM 4097 C C . VAL B 1 238 ? 14.273 -30.641 -12.867 1 95.69 238 VAL B C 1
ATOM 4099 O O . VAL B 1 238 ? 15.32 -30.438 -13.492 1 95.69 238 VAL B O 1
ATOM 4102 N N . LEU B 1 239 ? 13.508 -31.609 -13.125 1 95.56 239 LEU B N 1
ATOM 4103 C CA . LEU B 1 239 ? 13.859 -32.656 -14.078 1 95.56 239 LEU B CA 1
ATOM 4104 C C . LEU B 1 239 ? 13.812 -32.094 -15.508 1 95.56 239 LEU B C 1
ATOM 4106 O O . LEU B 1 239 ? 14.594 -32.531 -16.359 1 95.56 239 LEU B O 1
ATOM 4110 N N . ALA B 1 240 ? 12.938 -31.188 -15.758 1 95.94 240 ALA B N 1
ATOM 4111 C CA . ALA B 1 240 ? 12.742 -30.672 -17.109 1 95.94 240 ALA B CA 1
ATOM 4112 C C . ALA B 1 240 ? 13.68 -29.5 -17.406 1 95.94 240 ALA B C 1
ATOM 4114 O O . ALA B 1 240 ? 13.938 -29.188 -18.562 1 95.94 240 ALA B O 1
ATOM 4115 N N . SER B 1 241 ? 14.188 -28.875 -16.406 1 94.5 241 SER B N 1
ATOM 4116 C CA . SER B 1 241 ? 14.922 -27.609 -16.531 1 94.5 241 SER B CA 1
ATOM 4117 C C . SER B 1 241 ? 16.141 -27.781 -17.438 1 94.5 241 SER B C 1
ATOM 4119 O O . SER B 1 241 ? 16.453 -26.875 -18.219 1 94.5 241 SER B O 1
ATOM 4121 N N . PRO B 1 242 ? 16.859 -28.953 -17.438 1 93.12 242 PRO B N 1
ATOM 4122 C CA . PRO B 1 242 ? 18.031 -29.094 -18.312 1 93.12 242 PRO B CA 1
ATOM 4123 C C . PRO B 1 242 ? 17.672 -29.062 -19.797 1 93.12 242 PRO B C 1
ATOM 4125 O O . PRO B 1 242 ? 18.5 -28.703 -20.641 1 93.12 242 PRO B O 1
ATOM 4128 N N . LEU B 1 243 ? 16.469 -29.375 -20.125 1 94.62 243 LEU B N 1
ATOM 4129 C CA . LEU B 1 243 ? 16.031 -29.422 -21.5 1 94.62 243 LEU B CA 1
ATOM 4130 C C . LEU B 1 243 ? 15.898 -28.016 -22.078 1 94.62 243 LEU B C 1
ATOM 4132 O O . LEU B 1 243 ? 15.836 -27.828 -23.297 1 94.62 243 LEU B O 1
ATOM 4136 N N . PHE B 1 244 ? 15.922 -27 -21.234 1 95.75 244 PHE B N 1
ATOM 4137 C CA . PHE B 1 244 ? 15.656 -25.641 -21.672 1 95.75 244 PHE B CA 1
ATOM 4138 C C . PHE B 1 244 ? 16.938 -24.812 -21.688 1 95.75 244 PHE B C 1
ATOM 4140 O O . PHE B 1 244 ? 16.938 -23.656 -22.109 1 95.75 244 PHE B O 1
ATOM 4147 N N . SER B 1 245 ? 18.047 -25.312 -21.297 1 93.88 245 SER B N 1
ATOM 4148 C CA . SER B 1 245 ? 19.344 -24.625 -21.266 1 93.88 245 SER B CA 1
ATOM 4149 C C . SER B 1 245 ? 19.219 -23.266 -20.594 1 93.88 245 SER B C 1
ATOM 4151 O O . SER B 1 245 ? 19.656 -22.25 -21.156 1 93.88 245 SER B O 1
ATOM 4153 N N . PHE B 1 246 ? 18.656 -23.234 -19.453 1 94.88 246 PHE B N 1
ATOM 4154 C CA . PHE B 1 246 ? 18.438 -22.016 -18.688 1 94.88 246 PHE B CA 1
ATOM 4155 C C . PHE B 1 246 ? 19.75 -21.484 -18.125 1 94.88 246 PHE B C 1
ATOM 4157 O O . PHE B 1 246 ? 20.609 -22.266 -17.703 1 94.88 246 PHE B O 1
ATOM 4164 N N . ALA B 1 247 ? 19.875 -20.125 -18.125 1 94.69 247 ALA B N 1
ATOM 4165 C CA . ALA B 1 247 ? 20.844 -19.531 -17.203 1 94.69 247 ALA B CA 1
ATOM 4166 C C . ALA B 1 247 ? 20.5 -19.828 -15.758 1 94.69 247 ALA B C 1
ATOM 4168 O O . ALA B 1 247 ? 19.375 -20.25 -15.461 1 94.69 247 ALA B O 1
ATOM 4169 N N . GLU B 1 248 ? 21.375 -19.719 -14.914 1 95.06 248 GLU B N 1
ATOM 4170 C CA . GLU B 1 248 ? 21.219 -20.125 -13.523 1 95.06 248 GLU B CA 1
ATOM 4171 C C . GLU B 1 248 ? 20 -19.453 -12.883 1 95.06 248 GLU B C 1
ATOM 4173 O O . GLU B 1 248 ? 19.141 -20.125 -12.305 1 95.06 248 GLU B O 1
ATOM 4178 N N . LEU B 1 249 ? 19.875 -18.188 -13.055 1 96.19 249 LEU B N 1
ATOM 4179 C CA . LEU B 1 249 ? 18.766 -17.453 -12.453 1 96.19 249 LEU B CA 1
ATOM 4180 C C . LEU B 1 249 ? 17.438 -17.875 -13.062 1 96.19 249 LEU B C 1
ATOM 4182 O O . LEU B 1 249 ? 16.438 -18 -12.352 1 96.19 249 LEU B O 1
ATOM 4186 N N . ASP B 1 250 ? 17.453 -18.125 -14.375 1 97.38 250 ASP B N 1
ATOM 4187 C CA . ASP B 1 250 ? 16.25 -18.578 -15.047 1 97.38 250 ASP B CA 1
ATOM 4188 C C . ASP B 1 250 ? 15.766 -19.906 -14.492 1 97.38 250 ASP B C 1
ATOM 4190 O O . ASP B 1 250 ? 14.57 -20.094 -14.242 1 97.38 250 ASP B O 1
ATOM 4194 N N . LYS B 1 251 ? 16.688 -20.75 -14.32 1 96.5 251 LYS B N 1
ATOM 4195 C CA . LYS B 1 251 ? 16.359 -22.062 -13.781 1 96.5 251 LYS B CA 1
ATOM 4196 C C . LYS B 1 251 ? 15.758 -21.953 -12.383 1 96.5 251 LYS B C 1
ATOM 4198 O O . LYS B 1 251 ? 14.727 -22.562 -12.094 1 96.5 251 LYS B O 1
ATOM 4203 N N . LYS B 1 252 ? 16.375 -21.203 -11.562 1 97.06 252 LYS B N 1
ATOM 4204 C CA . LYS B 1 252 ? 15.93 -21.047 -10.188 1 97.06 252 LYS B CA 1
ATOM 4205 C C . LYS B 1 252 ? 14.531 -20.453 -10.125 1 97.06 252 LYS B C 1
ATOM 4207 O O . LYS B 1 252 ? 13.664 -20.953 -9.406 1 97.06 252 LYS B O 1
ATOM 4212 N N . VAL B 1 253 ? 14.297 -19.422 -10.906 1 97.81 253 VAL B N 1
ATOM 4213 C CA . VAL B 1 253 ? 13 -18.75 -10.906 1 97.81 253 VAL B CA 1
ATOM 4214 C C . VAL B 1 253 ? 11.938 -19.703 -11.469 1 97.81 253 VAL B C 1
ATOM 4216 O O . VAL B 1 253 ? 10.836 -19.797 -10.914 1 97.81 253 VAL B O 1
ATOM 4219 N N . ALA B 1 254 ? 12.297 -20.391 -12.539 1 97.81 254 ALA B N 1
ATOM 4220 C CA . ALA B 1 254 ? 11.344 -21.297 -13.18 1 97.81 254 ALA B CA 1
ATOM 4221 C C . ALA B 1 254 ? 10.922 -22.406 -12.227 1 97.81 254 ALA B C 1
ATOM 4223 O O . ALA B 1 254 ? 9.727 -22.703 -12.094 1 97.81 254 ALA B O 1
ATOM 4224 N N . VAL B 1 255 ? 11.852 -22.953 -11.555 1 97.62 255 VAL B N 1
ATOM 4225 C CA . VAL B 1 255 ? 11.562 -24.062 -10.648 1 97.62 255 VAL B CA 1
ATOM 4226 C C . VAL B 1 255 ? 10.789 -23.547 -9.438 1 97.62 255 VAL B C 1
ATOM 4228 O O . VAL B 1 255 ? 9.82 -24.172 -9 1 97.62 255 VAL B O 1
ATOM 4231 N N . MET B 1 256 ? 11.164 -22.469 -8.93 1 97.25 256 MET B N 1
ATOM 4232 C CA . MET B 1 256 ? 10.453 -21.875 -7.797 1 97.25 256 MET B CA 1
ATOM 4233 C C . MET B 1 256 ? 9.016 -21.547 -8.172 1 97.25 256 MET B C 1
ATOM 4235 O O . MET B 1 256 ? 8.086 -21.797 -7.398 1 97.25 256 MET B O 1
ATOM 4239 N N . GLU B 1 257 ? 8.859 -20.969 -9.328 1 97.81 257 GLU B N 1
ATOM 4240 C CA . GLU B 1 257 ? 7.52 -20.625 -9.797 1 97.81 257 GLU B CA 1
ATOM 4241 C C . GLU B 1 257 ? 6.66 -21.875 -9.969 1 97.81 257 GLU B C 1
ATOM 4243 O O . GLU B 1 257 ? 5.449 -21.828 -9.734 1 97.81 257 GLU B O 1
ATOM 4248 N N . SER B 1 258 ? 7.27 -22.938 -10.344 1 97.62 258 SER B N 1
ATOM 4249 C CA . SER B 1 258 ? 6.543 -24.188 -10.531 1 97.62 258 SER B CA 1
ATOM 4250 C C . SER B 1 258 ? 6.102 -24.781 -9.195 1 97.62 258 SER B C 1
ATOM 4252 O O . SER B 1 258 ? 5.293 -25.703 -9.156 1 97.62 258 SER B O 1
ATOM 4254 N N . SER B 1 259 ? 6.543 -24.203 -8.094 1 97.44 259 SER B N 1
ATOM 4255 C CA . SER B 1 259 ? 6.277 -24.766 -6.777 1 97.44 259 SER B CA 1
ATOM 4256 C C . SER B 1 259 ? 5.238 -23.938 -6.02 1 97.44 259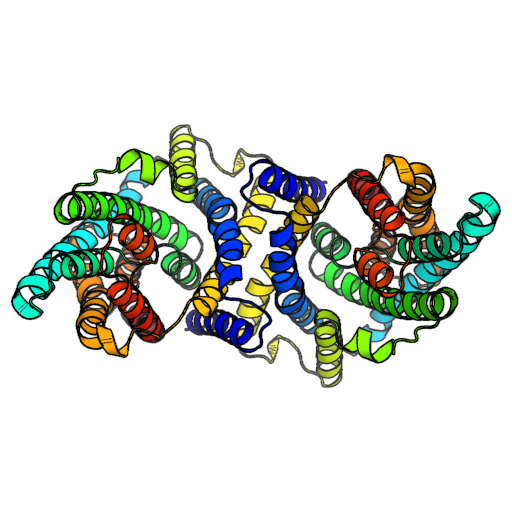 SER B C 1
ATOM 4258 O O . SER B 1 259 ? 5.047 -24.125 -4.816 1 97.44 259 SER B O 1
ATOM 4260 N N . MET B 1 260 ? 4.594 -23.062 -6.676 1 97.06 260 MET B N 1
ATOM 4261 C CA . MET B 1 260 ? 3.609 -22.203 -6.016 1 97.06 260 MET B CA 1
ATOM 4262 C C . MET B 1 260 ? 2.324 -22.969 -5.734 1 97.06 260 MET B C 1
ATOM 4264 O O . MET B 1 260 ? 1.921 -23.828 -6.527 1 97.06 260 MET B O 1
ATOM 4268 N N . PRO B 1 261 ? 1.628 -22.688 -4.574 1 96.56 261 PRO B N 1
ATOM 4269 C CA . PRO B 1 261 ? 0.289 -23.234 -4.363 1 96.56 261 PRO B CA 1
ATOM 4270 C C . PRO B 1 261 ? -0.731 -22.719 -5.375 1 96.56 261 PRO B C 1
ATOM 4272 O O . PRO B 1 261 ? -0.406 -21.859 -6.199 1 96.56 261 PRO B O 1
ATOM 4275 N N . PRO B 1 262 ? -1.899 -23.234 -5.348 1 96.19 262 PRO B N 1
ATOM 4276 C CA . PRO B 1 262 ? -2.879 -22.828 -6.352 1 96.19 262 PRO B CA 1
ATOM 4277 C C . PRO B 1 262 ? -3.217 -21.328 -6.273 1 96.19 262 PRO B C 1
ATOM 4279 O O . PRO B 1 262 ? -3.25 -20.766 -5.18 1 96.19 262 PRO B O 1
ATOM 4282 N N . ALA B 1 263 ? -3.473 -20.766 -7.426 1 91.88 263 ALA B N 1
ATOM 4283 C CA . ALA B 1 263 ? -3.945 -19.391 -7.535 1 91.88 263 ALA B CA 1
ATOM 4284 C C . ALA B 1 263 ? -5.383 -19.266 -7.043 1 91.88 263 ALA B C 1
ATOM 4286 O O . ALA B 1 263 ? -6.059 -20.266 -6.812 1 91.88 263 ALA B O 1
ATOM 4287 N N . MET B 1 264 ? -5.824 -18.047 -6.902 1 85.31 264 MET B N 1
ATOM 4288 C CA . MET B 1 264 ? -7.191 -17.797 -6.461 1 85.31 264 MET B CA 1
ATOM 4289 C C . MET B 1 264 ? -8.141 -17.703 -7.652 1 85.31 264 MET B C 1
ATOM 4291 O O . MET B 1 264 ? -9.352 -17.828 -7.496 1 85.31 264 MET B O 1
ATOM 4295 N N . THR B 1 265 ? -7.641 -17.484 -8.805 1 84.12 265 THR B N 1
ATOM 4296 C CA . THR B 1 265 ? -8.414 -17.234 -10.016 1 84.12 265 THR B CA 1
ATOM 4297 C C . THR B 1 265 ? -9.328 -18.422 -10.32 1 84.12 265 THR B C 1
ATOM 4299 O O . THR B 1 265 ? -10.469 -18.234 -10.766 1 84.12 265 THR B O 1
ATOM 4302 N N . PRO B 1 266 ? -8.898 -19.594 -10.039 1 89.25 266 PRO B N 1
ATOM 4303 C CA . PRO B 1 266 ? -9.789 -20.734 -10.258 1 89.25 266 PRO B CA 1
ATOM 4304 C C . PRO B 1 266 ? -11.102 -20.625 -9.484 1 89.25 266 PRO B C 1
ATOM 4306 O O . PRO B 1 266 ? -12.141 -21.109 -9.945 1 89.25 266 PRO B O 1
ATOM 4309 N N . ALA B 1 267 ? -11.086 -20.031 -8.344 1 86.94 267 ALA B N 1
ATOM 4310 C CA . ALA B 1 267 ? -12.305 -19.875 -7.551 1 86.94 267 ALA B CA 1
ATOM 4311 C C . ALA B 1 267 ? -13.32 -19 -8.281 1 86.94 267 ALA B C 1
ATOM 4313 O O . ALA B 1 267 ? -14.531 -19.25 -8.195 1 86.94 267 ALA B O 1
ATOM 4314 N N . ILE B 1 268 ? -12.859 -18.125 -9 1 81.06 268 ILE B N 1
ATOM 4315 C CA . ILE B 1 268 ? -13.734 -17.234 -9.758 1 81.06 268 ILE B CA 1
ATOM 4316 C C . ILE B 1 268 ? -14.43 -18.031 -10.867 1 81.06 268 ILE B C 1
ATOM 4318 O O . ILE B 1 268 ? -15.656 -17.953 -11.016 1 81.06 268 ILE B O 1
ATOM 4322 N N . PHE B 1 269 ? -13.711 -18.797 -11.555 1 85.31 269 PHE B N 1
ATOM 4323 C CA . PHE B 1 269 ? -14.258 -19.594 -12.648 1 85.31 269 PHE B CA 1
ATOM 4324 C C . PHE B 1 269 ? -15.164 -20.688 -12.109 1 85.31 269 PHE B C 1
ATOM 4326 O O . PHE B 1 269 ? -16.156 -21.062 -12.75 1 85.31 269 PHE B O 1
ATOM 4333 N N . ALA B 1 270 ? -14.844 -21.172 -10.969 1 88.88 270 ALA B N 1
ATOM 4334 C CA . ALA B 1 270 ? -15.688 -22.188 -10.352 1 88.88 270 ALA B CA 1
ATOM 4335 C C . ALA B 1 270 ? -17.078 -21.641 -10.039 1 88.88 270 ALA B C 1
ATOM 4337 O O . ALA B 1 270 ? -18.078 -22.328 -10.203 1 88.88 270 ALA B O 1
ATOM 4338 N N . GLU B 1 271 ? -17.094 -20.516 -9.57 1 84.75 271 GLU B N 1
ATOM 4339 C CA . GLU B 1 271 ? -18.375 -19.875 -9.312 1 84.75 271 GLU B CA 1
ATOM 4340 C C . GLU B 1 271 ? -19.141 -19.625 -10.602 1 84.75 271 GLU B C 1
ATOM 4342 O O . GLU B 1 271 ? -20.359 -19.797 -10.648 1 84.75 271 GLU B O 1
ATOM 4347 N N . MET B 1 272 ? -18.484 -19.266 -11.633 1 82.44 272 MET B N 1
ATOM 4348 C CA . MET B 1 272 ? -19.094 -18.953 -12.914 1 82.44 272 MET B CA 1
ATOM 4349 C C . MET B 1 272 ? -19.641 -20.203 -13.586 1 82.44 272 MET B C 1
ATOM 4351 O O . MET B 1 272 ? -20.75 -20.188 -14.141 1 82.44 272 MET B O 1
ATOM 4355 N N . TYR B 1 273 ? -18.922 -21.25 -13.438 1 88.5 273 TYR B N 1
ATOM 4356 C CA . TYR B 1 273 ? -19.281 -22.438 -14.203 1 88.5 273 TYR B CA 1
ATOM 4357 C C . TYR B 1 273 ? -19.906 -23.5 -13.312 1 88.5 273 TYR B C 1
ATOM 4359 O O . TYR B 1 273 ? -20.312 -24.562 -13.789 1 88.5 273 TYR B O 1
ATOM 4367 N N . GLY B 1 274 ? -19.938 -23.156 -12.023 1 89.62 274 GLY B N 1
ATOM 4368 C CA . GLY B 1 274 ? -20.562 -24.078 -11.094 1 89.62 274 GLY B CA 1
ATOM 4369 C C . GLY B 1 274 ? -19.688 -25.25 -10.719 1 89.62 274 GLY B C 1
ATOM 4370 O O . GLY B 1 274 ? -20.188 -26.391 -10.617 1 89.62 274 GLY B O 1
ATOM 4371 N N . PHE B 1 275 ? -18.375 -25.062 -10.617 1 94.88 275 PHE B N 1
ATOM 4372 C CA . PHE B 1 275 ? -17.469 -26.109 -10.141 1 94.88 275 PHE B CA 1
ATOM 4373 C C . PHE B 1 275 ? -17.531 -26.25 -8.625 1 94.88 275 PHE B C 1
ATOM 4375 O O . PHE B 1 275 ? -18.344 -25.578 -7.977 1 94.88 275 PHE B O 1
ATOM 4382 N N . ASP B 1 276 ? -16.828 -27.141 -8.078 1 95.81 276 ASP B N 1
ATOM 4383 C CA . ASP B 1 276 ? -16.797 -27.406 -6.648 1 95.81 276 ASP B CA 1
ATOM 4384 C C . ASP B 1 276 ? -15.961 -26.375 -5.906 1 95.81 276 ASP B C 1
ATOM 4386 O O . ASP B 1 276 ? -14.766 -26.578 -5.68 1 95.81 276 ASP B O 1
ATOM 4390 N N . THR B 1 277 ? -16.609 -25.375 -5.414 1 93.94 277 THR B N 1
ATOM 4391 C CA . THR B 1 277 ? -15.93 -24.25 -4.781 1 93.94 277 THR B CA 1
ATOM 4392 C C . THR B 1 277 ? -15.344 -24.656 -3.434 1 93.94 277 THR B C 1
ATOM 4394 O O . THR B 1 277 ? -14.352 -24.078 -2.986 1 93.94 277 THR B O 1
ATOM 4397 N N . LYS B 1 278 ? -15.945 -25.562 -2.84 1 94.94 278 LYS B N 1
ATOM 4398 C CA . LYS B 1 278 ? -15.445 -26.031 -1.548 1 94.94 278 LYS B CA 1
ATOM 4399 C C . LYS B 1 278 ? -14.094 -26.703 -1.693 1 94.94 278 LYS B C 1
ATOM 4401 O O . LYS B 1 278 ? -13.18 -26.469 -0.898 1 94.94 278 LYS B O 1
ATOM 4406 N N . LEU B 1 279 ? -14.023 -27.516 -2.74 1 96.75 279 LEU B N 1
ATOM 4407 C CA . LEU B 1 279 ? -12.758 -28.188 -3.031 1 96.75 279 LEU B CA 1
ATOM 4408 C C . LEU B 1 279 ? -11.664 -27.172 -3.348 1 96.75 279 LEU B C 1
ATOM 4410 O O . LEU B 1 279 ? -10.539 -27.297 -2.855 1 96.75 279 LEU B O 1
ATOM 4414 N N . ILE B 1 280 ? -11.977 -26.234 -4.074 1 95.94 280 ILE B N 1
ATOM 4415 C CA . ILE B 1 280 ? -11.016 -25.203 -4.461 1 95.94 280 ILE B CA 1
ATOM 4416 C C . ILE B 1 280 ? -10.547 -24.438 -3.219 1 95.94 280 ILE B C 1
ATOM 4418 O O . ILE B 1 280 ? -9.344 -24.281 -3.004 1 95.94 280 ILE B O 1
ATOM 4422 N N . SER B 1 281 ? -11.5 -24.062 -2.393 1 93.12 281 SER B N 1
ATOM 4423 C CA . SER B 1 281 ? -11.18 -23.297 -1.19 1 93.12 281 SER B CA 1
ATOM 4424 C C . SER B 1 281 ? -10.297 -24.109 -0.241 1 93.12 281 SER B C 1
ATOM 4426 O O . SER B 1 281 ? -9.32 -23.594 0.298 1 93.12 281 SER B O 1
ATOM 4428 N N . ALA B 1 282 ? -10.633 -25.312 -0.056 1 96.19 282 ALA B N 1
ATOM 4429 C CA . ALA B 1 282 ? -9.859 -26.203 0.814 1 96.19 282 ALA B CA 1
ATOM 4430 C C . ALA B 1 282 ? -8.453 -26.406 0.277 1 96.19 282 ALA B C 1
ATOM 4432 O O . ALA B 1 282 ? -7.484 -26.406 1.043 1 96.19 282 ALA B O 1
ATOM 4433 N N . SER B 1 283 ? -8.344 -26.547 -1.012 1 97.06 283 SER B N 1
ATOM 4434 C CA . SER B 1 283 ? -7.055 -26.781 -1.657 1 97.06 283 SER B CA 1
ATOM 4435 C C . SER B 1 283 ? -6.148 -25.562 -1.528 1 97.06 283 SER B C 1
ATOM 4437 O O . SER B 1 283 ? -4.961 -25.688 -1.216 1 97.06 283 SER B O 1
ATOM 4439 N N . ILE B 1 284 ? -6.734 -24.453 -1.754 1 94.44 284 ILE B N 1
ATOM 4440 C CA . ILE B 1 284 ? -5.965 -23.203 -1.659 1 94.44 284 ILE B CA 1
ATOM 4441 C C . ILE B 1 284 ? -5.473 -23.016 -0.228 1 94.44 284 ILE B C 1
ATOM 4443 O O . ILE B 1 284 ? -4.301 -22.703 -0.007 1 94.44 284 ILE B O 1
ATOM 4447 N N . PHE B 1 285 ? -6.305 -23.297 0.697 1 93.56 285 PHE B N 1
ATOM 4448 C CA . PHE B 1 285 ? -5.953 -23.109 2.1 1 93.56 285 PHE B CA 1
ATOM 4449 C C . PHE B 1 285 ? -4.832 -24.062 2.508 1 93.56 285 PHE B C 1
ATOM 4451 O O . PHE B 1 285 ? -3.777 -23.609 2.971 1 93.56 285 PHE B O 1
ATOM 4458 N N . LEU B 1 286 ? -5.039 -25.281 2.32 1 96.5 286 LEU B N 1
ATOM 4459 C CA . LEU B 1 286 ? -4.082 -26.281 2.768 1 96.5 286 LEU B CA 1
ATOM 4460 C C . LEU B 1 286 ? -2.732 -26.094 2.08 1 96.5 286 LEU B C 1
ATOM 4462 O O . LEU B 1 286 ? -1.691 -26.078 2.742 1 96.5 286 LEU B O 1
ATOM 4466 N N . SER B 1 287 ? -2.75 -25.922 0.807 1 96.75 287 SER B N 1
ATOM 4467 C CA . SER B 1 287 ? -1.511 -25.812 0.045 1 96.75 287 SER B CA 1
ATOM 4468 C C . SER B 1 287 ? -0.763 -24.531 0.393 1 96.75 287 SER B C 1
ATOM 4470 O O . SER B 1 287 ? 0.469 -24.5 0.398 1 96.75 287 SER B O 1
ATOM 4472 N N . THR B 1 288 ? -1.502 -23.469 0.635 1 93.12 288 THR B N 1
ATOM 4473 C CA . THR B 1 288 ? -0.857 -22.219 1.015 1 93.12 288 THR B CA 1
ATOM 4474 C C . THR B 1 288 ? -0.136 -22.359 2.352 1 93.12 288 THR B C 1
ATOM 4476 O O . THR B 1 288 ? 1.021 -21.953 2.486 1 93.12 288 THR B O 1
ATOM 4479 N N . VAL B 1 289 ? -0.733 -23 3.279 1 93.12 289 VAL B N 1
ATOM 4480 C CA . VAL B 1 289 ? -0.151 -23.188 4.602 1 93.12 289 VAL B CA 1
ATOM 4481 C C . VAL B 1 289 ? 1.092 -24.062 4.496 1 93.12 289 VAL B C 1
ATOM 4483 O O . VAL B 1 289 ? 2.148 -23.734 5.039 1 93.12 289 VAL B O 1
ATOM 4486 N N . VAL B 1 290 ? 0.982 -25.078 3.762 1 96 290 VAL B N 1
ATOM 4487 C CA . VAL B 1 290 ? 2.09 -26.016 3.617 1 96 290 VAL B CA 1
ATOM 4488 C C . VAL B 1 290 ? 3.223 -25.359 2.83 1 96 290 VAL B C 1
ATOM 4490 O O . VAL B 1 290 ? 4.398 -25.609 3.105 1 96 290 VAL B O 1
ATOM 4493 N N . SER B 1 291 ? 2.898 -24.562 1.917 1 94.88 291 SER B N 1
ATOM 4494 C CA . SER B 1 291 ? 3.895 -23.922 1.062 1 94.88 291 SER B CA 1
ATOM 4495 C C . SER B 1 291 ? 4.793 -22.984 1.863 1 94.88 291 SER B C 1
ATOM 4497 O O . SER B 1 291 ? 5.934 -22.719 1.47 1 94.88 291 SER B O 1
ATOM 4499 N N . LEU B 1 292 ? 4.34 -22.469 2.957 1 90 292 LEU B N 1
ATOM 4500 C CA . LEU B 1 292 ? 5.133 -21.609 3.816 1 90 292 LEU B CA 1
ATOM 4501 C C . LEU B 1 292 ? 6.379 -22.328 4.32 1 90 292 LEU B C 1
ATOM 4503 O O . LEU B 1 292 ? 7.379 -21.688 4.648 1 90 292 LEU B O 1
ATOM 4507 N N . GLY B 1 293 ? 6.328 -23.594 4.34 1 92.38 293 GLY B N 1
ATOM 4508 C CA . GLY B 1 293 ? 7.488 -24.406 4.68 1 92.38 293 GLY B CA 1
ATOM 4509 C C . GLY B 1 293 ? 8.195 -24.969 3.467 1 92.38 293 GLY B C 1
ATOM 4510 O O . GLY B 1 293 ? 9.43 -24.922 3.385 1 92.38 293 GLY B O 1
ATOM 4511 N N . SER B 1 294 ? 7.461 -25.406 2.502 1 95 294 SER B N 1
ATOM 4512 C CA . SER B 1 294 ? 8.031 -26.125 1.369 1 95 294 SER B CA 1
ATOM 4513 C C . SER B 1 294 ? 8.812 -25.188 0.452 1 95 294 SER B C 1
ATOM 4515 O O . SER B 1 294 ? 9.828 -25.578 -0.123 1 95 294 SER B O 1
ATOM 4517 N N . ILE B 1 295 ? 8.367 -23.969 0.332 1 93.38 295 ILE B N 1
ATOM 4518 C CA . ILE B 1 295 ? 9.008 -23.047 -0.591 1 93.38 295 ILE B CA 1
ATOM 4519 C C . ILE B 1 295 ? 10.406 -22.688 -0.087 1 93.38 295 ILE B C 1
ATOM 4521 O O . ILE B 1 295 ? 11.383 -22.781 -0.836 1 93.38 295 ILE B O 1
ATOM 4525 N N . PRO B 1 296 ? 10.57 -22.359 1.21 1 91.62 296 PRO B N 1
ATOM 4526 C CA . PRO B 1 296 ? 11.922 -22.109 1.706 1 91.62 296 PRO B CA 1
ATOM 4527 C C . PRO B 1 296 ? 12.828 -23.328 1.596 1 91.62 296 PRO B C 1
ATOM 4529 O O . PRO B 1 296 ? 14.031 -23.188 1.333 1 91.62 296 PRO B O 1
ATOM 4532 N N . LEU B 1 297 ? 12.289 -24.438 1.81 1 93.19 297 LEU B N 1
ATOM 4533 C CA . LEU B 1 297 ? 13.07 -25.656 1.69 1 93.19 297 LEU B CA 1
ATOM 4534 C C . LEU B 1 297 ? 13.562 -25.859 0.26 1 93.19 297 LEU B C 1
ATOM 4536 O O . LEU B 1 297 ? 14.719 -26.234 0.041 1 93.19 297 LEU B O 1
ATOM 4540 N N . LEU B 1 298 ? 12.711 -25.656 -0.68 1 94.81 298 LEU B N 1
ATOM 4541 C CA . LEU B 1 298 ? 13.102 -25.766 -2.082 1 94.81 298 LEU B CA 1
ATOM 4542 C C . LEU B 1 298 ? 14.188 -24.75 -2.426 1 94.81 298 LEU B C 1
ATOM 4544 O O . LEU B 1 298 ? 15.133 -25.062 -3.148 1 94.81 298 LEU B O 1
ATOM 4548 N N . HIS B 1 299 ? 14.008 -23.547 -1.948 1 94.06 299 HIS B N 1
ATOM 4549 C CA . HIS B 1 299 ? 15.008 -22.5 -2.186 1 94.06 299 HIS B CA 1
ATOM 4550 C C . HIS B 1 299 ? 16.375 -22.922 -1.655 1 94.06 299 HIS B C 1
ATOM 4552 O O . HIS B 1 299 ? 17.391 -22.703 -2.314 1 94.06 299 HIS B O 1
ATOM 4558 N N . MET B 1 300 ? 16.359 -23.516 -0.475 1 92.5 300 MET B N 1
ATOM 4559 C CA . MET B 1 300 ? 17.609 -23.984 0.127 1 92.5 300 MET B CA 1
ATOM 4560 C C . MET B 1 300 ? 18.25 -25.062 -0.732 1 92.5 300 MET B C 1
ATOM 4562 O O . MET B 1 300 ? 19.469 -25.062 -0.923 1 92.5 300 MET B O 1
ATOM 4566 N N . ILE B 1 301 ? 17.453 -25.891 -1.226 1 93.5 301 ILE B N 1
ATOM 4567 C CA . ILE B 1 301 ? 17.953 -26.984 -2.068 1 93.5 301 ILE B CA 1
ATOM 4568 C C . ILE B 1 301 ? 18.531 -26.406 -3.355 1 93.5 301 ILE B C 1
ATOM 4570 O O . ILE B 1 301 ? 19.609 -26.812 -3.785 1 93.5 301 ILE B O 1
ATOM 4574 N N . LEU B 1 302 ? 17.844 -25.453 -3.941 1 93.75 302 LEU B N 1
ATOM 4575 C CA . LEU B 1 302 ? 18.297 -24.844 -5.188 1 93.75 302 LEU B CA 1
ATOM 4576 C C . LEU B 1 302 ? 19.594 -24.078 -4.984 1 93.75 302 LEU B C 1
ATOM 4578 O O . LEU B 1 302 ? 20.469 -24.078 -5.863 1 93.75 302 LEU B O 1
ATOM 4582 N N . GLU B 1 303 ? 19.75 -23.469 -3.812 1 92.56 303 GLU B N 1
ATOM 4583 C CA . GLU B 1 303 ? 20.938 -22.672 -3.531 1 92.56 303 GLU B CA 1
ATOM 4584 C C . GLU B 1 303 ? 22.125 -23.547 -3.131 1 92.56 303 GLU B C 1
ATOM 4586 O O . GLU B 1 303 ? 23.281 -23.125 -3.229 1 92.56 303 GLU B O 1
ATOM 4591 N N . SER B 1 304 ? 21.859 -24.703 -2.682 1 90.12 304 SER B N 1
ATOM 4592 C CA . SER B 1 304 ? 22.922 -25.625 -2.271 1 90.12 304 SER B CA 1
ATOM 4593 C C . SER B 1 304 ? 23.656 -26.188 -3.479 1 90.12 304 SER B C 1
ATOM 4595 O O . SER B 1 304 ? 24.766 -26.719 -3.346 1 90.12 304 SER B O 1
ATOM 4597 N N . GLY B 1 305 ? 23.203 -26.109 -4.664 1 83.44 305 GLY B N 1
ATOM 4598 C CA . GLY B 1 305 ? 23.812 -26.656 -5.859 1 83.44 305 GLY B CA 1
ATOM 4599 C C . GLY B 1 305 ? 23.547 -28.141 -6.035 1 83.44 305 GLY B C 1
ATOM 4600 O O . GLY B 1 305 ? 24.094 -28.766 -6.938 1 83.44 305 GLY B O 1
ATOM 4601 N N . LEU B 1 306 ? 22.688 -28.703 -5.191 1 75 306 LEU B N 1
ATOM 4602 C CA . LEU B 1 306 ? 22.359 -30.125 -5.266 1 75 306 LEU B CA 1
ATOM 4603 C C . LEU B 1 306 ? 21.547 -30.438 -6.516 1 75 306 LEU B C 1
ATOM 4605 O O . LEU B 1 306 ? 21.547 -31.562 -7.004 1 75 306 LEU B O 1
ATOM 4609 N N . ILE B 1 307 ? 20.859 -29.344 -6.977 1 76.12 307 ILE B N 1
ATOM 4610 C CA . ILE B 1 307 ? 20.062 -29.516 -8.195 1 76.12 307 ILE B CA 1
ATOM 4611 C C . ILE B 1 307 ? 20.344 -28.359 -9.148 1 76.12 307 ILE B C 1
ATOM 4613 O O . ILE B 1 307 ? 20.703 -27.266 -8.719 1 76.12 307 ILE B O 1
#

Nearest PDB structures (foldseek):
  7wkw-assembly1_B  TM=7.503E-01  e=3.613E-09  Arabidopsis thaliana
  7y9t-assembly1_B  TM=7.437E-01  e=4.803E-08  Arabidopsis thaliana
  7qpa-assembly1_A  TM=6.490E-01  e=2.368E-07  Arabidopsis thaliana
  4n7w-assembly1_A  TM=5.978E-01  e=1.526E-04  Yersinia frederiksenii
  3zuy-assembly1_A  TM=6.118E-01  e=4.681E-04  Neisseria meningitidis